Protein AF-A0A853F2H8-F1 (afdb_monomer_lite)

Radius of gyration: 32.7 Å; chains: 1; bounding box: 74×72×76 Å

Organism: NCBI:txid2738886

pLDDT: mean 75.88, std 24.22, range [26.08, 98.88]

Secondary structure (DSSP, 8-state):
-HHHHHHHHHHHHHHHHHSS-TT-TT-TTS--SHHHHHHHHHHHHHHHHTT------SS---HHHHT-TTSPEEE-SS-SS-EEESS-HHHHHHHHHHHHHHHHHHT--TTTGGGHHHHHHHHHHHHHHHHHHHHHHHHHHHHHHHHHTTSSSS----------HHHHHHHHHHHHHHHHHHHHHHHHHHHTTSSSPP---HHHHTT-SSPPSS--GGGHHHHHHHHHHSTTSS-SSPPHHHHHHHHHHHSPPPPPEEEETTEEEEEEE-TTT--EEESS-TT-SS--SSTT-GGGS---EETT---SSTTSTT--EE---BSSSS----SEE--SS-SBSS-TTSHHHHHHTSTT-TT--SPTTEEPPPHHHHHHTTTT-SSS---SHHHHHHSTT------EE-TTT--EESTTT-EEEEEEEEETTEEEEEEE-SS-EEEEEEETTSEEEE--EE-

Structure (mmCIF, N/CA/C/O backbone):
data_AF-A0A853F2H8-F1
#
_entry.id   AF-A0A853F2H8-F1
#
loop_
_atom_site.group_PDB
_atom_site.id
_atom_site.type_symbol
_atom_site.label_atom_id
_atom_site.label_alt_id
_atom_site.label_comp_id
_atom_site.label_asym_id
_atom_site.label_entity_id
_atom_site.label_seq_id
_atom_site.pdbx_PDB_ins_code
_atom_site.Cartn_x
_atom_site.Cartn_y
_atom_site.Cartn_z
_atom_site.occupancy
_atom_site.B_iso_or_equiv
_atom_site.auth_seq_id
_atom_site.auth_comp_id
_atom_site.auth_asym_id
_atom_site.auth_atom_id
_atom_site.pdbx_PDB_model_num
ATOM 1 N N . MET A 1 1 ? -20.308 19.097 21.804 1.00 28.12 1 MET A N 1
ATOM 2 C CA . MET A 1 1 ? -19.758 17.721 21.870 1.00 28.12 1 MET A CA 1
ATOM 3 C C . MET A 1 1 ? -20.445 16.822 22.898 1.00 28.12 1 MET A C 1
ATOM 5 O O . MET A 1 1 ? -20.483 15.617 22.715 1.00 28.12 1 MET A O 1
ATOM 9 N N . THR A 1 2 ? -21.046 17.365 23.951 1.00 26.08 2 THR A N 1
ATOM 10 C CA . THR A 1 2 ? -21.454 16.578 25.121 1.00 26.08 2 THR A CA 1
ATOM 11 C C . THR A 1 2 ? -22.943 16.230 25.218 1.00 26.08 2 THR A C 1
ATOM 13 O O . THR A 1 2 ? -23.299 15.205 25.784 1.00 26.08 2 THR A O 1
ATOM 16 N N . ASN A 1 3 ? -23.818 16.976 24.540 1.00 26.95 3 ASN A N 1
ATOM 17 C CA . ASN A 1 3 ? -25.250 16.653 24.412 1.00 26.95 3 ASN A CA 1
ATOM 18 C C . ASN A 1 3 ? -25.514 15.325 23.663 1.00 26.95 3 ASN A C 1
ATOM 20 O O . ASN A 1 3 ? -26.598 14.750 23.738 1.00 26.95 3 ASN A O 1
ATOM 24 N N . THR A 1 4 ? -24.506 14.817 22.951 1.00 29.66 4 THR A N 1
ATOM 25 C CA . THR A 1 4 ? -24.633 13.623 22.115 1.00 29.66 4 THR A CA 1
ATOM 26 C C . THR A 1 4 ? -24.123 12.344 22.774 1.00 29.66 4 THR A C 1
ATOM 28 O O . THR A 1 4 ? -24.700 11.290 22.541 1.00 29.66 4 THR A O 1
ATOM 31 N N . ILE A 1 5 ? -23.147 12.430 23.684 1.00 29.84 5 ILE A N 1
ATOM 32 C CA . ILE A 1 5 ? -22.652 11.280 24.469 1.00 29.84 5 ILE A CA 1
ATOM 33 C C . ILE A 1 5 ? -23.755 10.716 25.394 1.00 29.84 5 ILE A C 1
ATOM 35 O O . ILE A 1 5 ? -23.865 9.511 25.615 1.00 29.84 5 ILE A O 1
ATOM 39 N N . ILE A 1 6 ? -24.649 11.590 25.856 1.00 31.73 6 ILE A N 1
ATOM 40 C CA . ILE A 1 6 ? -25.803 11.293 26.722 1.00 31.73 6 ILE A CA 1
ATOM 41 C C . ILE A 1 6 ? -26.875 10.460 26.026 1.00 31.73 6 ILE A C 1
ATOM 43 O O . ILE A 1 6 ? -27.464 9.557 26.622 1.00 31.73 6 ILE A O 1
ATOM 47 N N . LYS A 1 7 ? -27.140 10.766 24.751 1.00 34.03 7 LYS A N 1
ATOM 48 C CA . LYS A 1 7 ? -28.208 10.130 23.969 1.00 34.03 7 LYS A CA 1
ATOM 49 C C . LYS A 1 7 ? -27.950 8.636 23.749 1.00 34.03 7 LYS A C 1
ATOM 51 O O . LYS A 1 7 ? -28.884 7.895 23.476 1.00 34.03 7 LYS A O 1
ATOM 56 N N . ILE A 1 8 ? -26.706 8.189 23.907 1.00 34.31 8 ILE A N 1
ATOM 57 C CA . ILE A 1 8 ? -26.231 6.892 23.415 1.00 34.31 8 ILE A CA 1
ATOM 58 C C . ILE A 1 8 ? -26.164 5.852 24.517 1.00 34.31 8 ILE A C 1
ATOM 60 O O . ILE A 1 8 ? -26.641 4.735 24.322 1.00 34.31 8 ILE A O 1
ATOM 64 N N . LYS A 1 9 ? -25.722 6.246 25.718 1.00 33.41 9 LYS A N 1
ATOM 65 C CA . LYS A 1 9 ? -25.795 5.376 26.901 1.00 33.41 9 LYS A CA 1
ATOM 66 C C . LYS A 1 9 ? -27.244 5.027 27.280 1.00 33.41 9 LYS A C 1
ATOM 68 O O . LYS A 1 9 ? -27.503 3.930 27.765 1.00 33.41 9 LYS A O 1
ATOM 73 N N . LEU A 1 10 ? -28.204 5.915 26.992 1.00 33.94 10 LEU A N 1
ATOM 74 C CA . LEU A 1 10 ? -29.635 5.672 27.220 1.00 33.94 10 LEU A CA 1
ATOM 75 C C . LEU A 1 10 ? -30.226 4.643 26.231 1.00 33.94 10 LEU A C 1
ATOM 77 O O . LEU A 1 10 ? -30.991 3.775 26.642 1.00 33.94 10 LEU A O 1
ATOM 81 N N . ILE A 1 11 ? -29.848 4.700 24.945 1.00 34.88 11 ILE A N 1
ATOM 82 C CA . ILE A 1 11 ? -30.332 3.781 23.893 1.00 34.88 11 ILE A CA 1
ATOM 83 C C . ILE A 1 11 ? -29.747 2.369 24.070 1.00 34.88 11 ILE A C 1
ATOM 85 O O . ILE A 1 11 ? -30.471 1.385 23.910 1.00 34.88 11 ILE A O 1
ATOM 89 N N . HIS A 1 12 ? -28.469 2.259 24.449 1.00 36.34 12 HIS A N 1
ATOM 90 C CA . HIS A 1 12 ? -27.803 0.969 24.662 1.00 36.34 12 HIS A CA 1
ATOM 91 C C . HIS A 1 12 ? -28.371 0.222 25.889 1.00 36.34 12 HIS A C 1
ATOM 93 O O . HIS A 1 12 ? -28.683 -0.965 25.804 1.00 36.34 12 HIS A O 1
ATOM 99 N N . PHE A 1 13 ? -28.636 0.932 26.996 1.00 35.91 13 PHE A N 1
ATOM 100 C CA . PHE A 1 13 ? -29.292 0.368 28.185 1.00 35.91 13 PHE A CA 1
ATOM 101 C C . PHE A 1 13 ? -30.752 -0.043 27.921 1.00 35.91 13 PHE A C 1
ATOM 103 O O . PHE A 1 13 ? -31.175 -1.102 28.377 1.00 35.91 13 PHE A O 1
ATOM 110 N N . LEU A 1 14 ? -31.525 0.738 27.151 1.00 36.56 14 LEU A N 1
ATOM 111 C CA . LEU A 1 14 ? -32.898 0.375 26.764 1.00 36.56 14 LEU A CA 1
ATOM 112 C C . LEU A 1 14 ? -32.947 -0.865 25.856 1.00 36.56 14 LEU A C 1
ATOM 114 O O . LEU A 1 14 ? -33.890 -1.642 25.951 1.00 36.56 14 LEU A O 1
ATOM 118 N N . LYS A 1 15 ? -31.935 -1.097 25.012 1.00 35.84 15 LYS A N 1
ATOM 119 C CA . LYS A 1 15 ? -31.798 -2.376 24.303 1.00 35.84 15 LYS A CA 1
ATOM 120 C C . LYS A 1 15 ? -31.472 -3.498 25.289 1.00 35.84 15 LYS A C 1
ATOM 122 O O . LYS A 1 15 ? -32.306 -4.372 25.472 1.00 35.84 15 LYS A O 1
ATOM 127 N N . ASN A 1 16 ? -30.354 -3.423 26.012 1.00 36.88 16 ASN A N 1
ATOM 128 C CA . ASN A 1 16 ? -29.895 -4.521 26.878 1.00 36.88 16 ASN A CA 1
ATOM 129 C C . ASN A 1 16 ? -30.858 -4.887 28.028 1.00 36.88 16 ASN A C 1
ATOM 131 O O . ASN A 1 16 ? -30.920 -6.048 28.428 1.00 36.88 16 ASN A O 1
ATOM 135 N N . THR A 1 17 ? -31.634 -3.927 28.546 1.00 34.50 17 THR A N 1
ATOM 136 C CA . THR A 1 17 ? -32.584 -4.155 29.656 1.00 34.50 17 THR A CA 1
ATOM 137 C C . THR A 1 17 ? -33.906 -4.773 29.191 1.00 34.50 17 THR A C 1
ATOM 139 O O . THR A 1 17 ? -34.550 -5.472 29.966 1.00 34.50 17 THR A O 1
ATOM 142 N N . PHE A 1 18 ? -34.318 -4.541 27.938 1.00 34.50 18 PHE A N 1
ATOM 143 C CA . PHE A 1 18 ? -35.617 -4.991 27.416 1.00 34.50 18 PHE A CA 1
ATOM 144 C C . PHE A 1 18 ? -35.516 -6.101 26.353 1.00 34.50 18 PHE A C 1
ATOM 146 O O . PHE A 1 18 ? -36.545 -6.627 25.940 1.00 34.50 18 PHE A O 1
ATOM 153 N N . THR A 1 19 ? -34.310 -6.496 25.919 1.00 34.12 19 THR A N 1
ATOM 154 C CA . THR A 1 19 ? -34.104 -7.606 24.963 1.00 34.12 19 THR A CA 1
ATOM 155 C C . THR A 1 19 ? -33.705 -8.937 25.608 1.00 34.12 19 THR A C 1
ATOM 157 O O . THR A 1 19 ? -33.700 -9.955 24.917 1.00 34.12 19 THR A O 1
ATOM 160 N N . LYS A 1 20 ? -33.406 -8.989 26.916 1.00 32.12 20 LYS A N 1
ATOM 161 C CA . LYS A 1 20 ? -33.141 -10.256 27.622 1.00 32.12 20 LYS A CA 1
ATOM 162 C C . LYS A 1 20 ? -34.439 -10.836 28.218 1.00 32.12 20 LYS A C 1
ATOM 164 O O . LYS A 1 20 ? -34.946 -10.359 29.225 1.00 32.12 20 LYS A O 1
ATOM 169 N N . THR A 1 21 ? -34.904 -11.928 27.600 1.00 30.83 21 THR A N 1
ATOM 170 C CA . THR A 1 21 ? -35.969 -12.901 27.967 1.00 30.83 21 THR A CA 1
ATOM 171 C C . THR A 1 21 ? -37.459 -12.548 27.725 1.00 30.83 21 THR A C 1
ATOM 173 O O . THR A 1 21 ? -37.962 -11.582 28.291 1.00 30.83 21 THR A O 1
ATOM 176 N N . PRO A 1 22 ? -38.233 -13.394 26.994 1.00 32.94 22 PRO A N 1
ATOM 177 C CA . PRO A 1 22 ? -39.676 -13.197 26.753 1.00 32.94 22 PRO A CA 1
ATOM 178 C C . PRO A 1 22 ? -40.581 -13.444 27.976 1.00 32.94 22 PRO A C 1
ATOM 180 O O . PRO A 1 22 ? -41.784 -13.216 27.904 1.00 32.94 22 PRO A O 1
ATOM 183 N N . ALA A 1 23 ? -40.039 -13.935 29.096 1.00 29.16 23 ALA A N 1
ATOM 184 C CA . ALA A 1 23 ? -40.834 -14.511 30.187 1.00 29.16 23 ALA A CA 1
ATOM 185 C C . ALA A 1 23 ? -41.008 -13.616 31.434 1.00 29.16 23 ALA A C 1
ATOM 187 O O . ALA A 1 23 ? -41.607 -14.055 32.411 1.00 29.16 23 ALA A O 1
ATOM 188 N N . GLN A 1 24 ? -40.526 -12.366 31.436 1.00 34.88 24 GLN A N 1
ATOM 189 C CA . GLN A 1 24 ? -40.651 -11.466 32.603 1.00 34.88 24 GLN A CA 1
ATOM 190 C C . GLN A 1 24 ? -41.440 -10.172 32.356 1.00 34.88 24 GLN A C 1
ATOM 192 O O . GLN A 1 24 ? -41.540 -9.334 33.255 1.00 34.88 24 GLN A O 1
ATOM 197 N N . ALA A 1 25 ? -42.102 -10.030 31.204 1.00 31.05 25 ALA A N 1
ATOM 198 C CA . ALA A 1 25 ? -42.940 -8.863 30.906 1.00 31.05 25 ALA A CA 1
ATOM 199 C C . ALA A 1 25 ? -44.133 -8.673 31.878 1.00 31.05 25 ALA A C 1
ATOM 201 O O . ALA A 1 25 ? -44.734 -7.604 31.904 1.00 31.05 25 ALA A O 1
ATOM 202 N N . VAL A 1 26 ? -44.451 -9.664 32.723 1.00 30.64 26 VAL A N 1
ATOM 203 C CA . VAL A 1 26 ? -45.609 -9.628 33.639 1.00 30.64 26 VAL A CA 1
ATOM 204 C C . VAL A 1 26 ? -45.274 -9.129 35.060 1.00 30.64 26 VAL A C 1
ATOM 206 O O . VAL A 1 26 ? -46.185 -8.812 35.813 1.00 30.64 26 VAL A O 1
ATOM 209 N N . ASN A 1 27 ? -44.002 -8.952 35.450 1.00 29.77 27 ASN A N 1
ATOM 210 C CA . ASN A 1 27 ? -43.654 -8.577 36.840 1.00 29.77 27 ASN A CA 1
ATOM 211 C C . ASN A 1 27 ? -42.860 -7.267 37.012 1.00 29.77 27 ASN A C 1
ATOM 213 O O . ASN A 1 27 ? -42.283 -7.017 38.072 1.00 29.77 27 ASN A O 1
ATOM 217 N N . ILE A 1 28 ? -42.897 -6.363 36.029 1.00 33.62 28 ILE A N 1
ATOM 218 C CA . ILE A 1 28 ? -42.252 -5.035 36.133 1.00 33.62 28 ILE A CA 1
ATOM 219 C C . ILE A 1 28 ? -42.956 -4.128 37.172 1.00 33.62 28 ILE A C 1
ATOM 221 O O . ILE A 1 28 ? -42.368 -3.169 37.666 1.00 33.62 28 ILE A O 1
ATOM 225 N N . ALA A 1 29 ? -44.164 -4.484 37.622 1.00 31.59 29 ALA A N 1
ATOM 226 C CA . ALA A 1 29 ? -44.861 -3.789 38.707 1.00 31.59 29 ALA A CA 1
ATOM 227 C C . ALA A 1 29 ? -44.269 -4.027 40.119 1.00 31.59 29 ALA A C 1
ATOM 229 O O . ALA A 1 29 ? -44.713 -3.381 41.066 1.00 31.59 29 ALA A O 1
ATOM 230 N N . ARG A 1 30 ? -43.285 -4.931 40.301 1.00 32.31 30 ARG A N 1
ATOM 231 C CA . ARG A 1 30 ? -42.777 -5.319 41.641 1.00 32.31 30 ARG A CA 1
ATOM 232 C C . ARG A 1 30 ? -41.280 -5.115 41.914 1.00 32.31 30 ARG A C 1
ATOM 234 O O . ARG A 1 30 ? -40.871 -5.283 43.059 1.00 32.31 30 ARG A O 1
ATOM 241 N N . ALA A 1 31 ? -40.464 -4.690 40.950 1.00 28.89 31 ALA A N 1
ATOM 242 C CA . ALA A 1 31 ? -39.036 -4.422 41.180 1.00 28.89 31 ALA A CA 1
ATOM 243 C C . ALA A 1 31 ? -38.792 -2.948 41.554 1.00 28.89 31 ALA A C 1
ATOM 245 O O . ALA A 1 31 ? -38.244 -2.152 40.790 1.00 28.89 31 ALA A O 1
ATOM 246 N N . GLY A 1 32 ? -39.248 -2.567 42.747 1.00 40.25 32 GLY A N 1
ATOM 247 C CA . GLY A 1 32 ? -38.971 -1.261 43.332 1.00 40.25 32 GLY A CA 1
ATOM 248 C C . GLY A 1 32 ? -37.473 -1.050 43.596 1.00 40.25 32 GLY A C 1
ATOM 249 O O . GLY A 1 32 ? -36.755 -1.959 44.001 1.00 40.25 32 GLY A O 1
ATOM 250 N N . SER A 1 33 ? -37.031 0.198 43.428 1.00 35.84 33 SER A N 1
ATOM 251 C CA . SER A 1 33 ? -35.751 0.793 43.858 1.00 35.84 33 SER A CA 1
ATOM 252 C C . SER A 1 33 ? -34.505 0.631 42.970 1.00 35.84 33 SER A C 1
ATOM 254 O O . SER A 1 33 ? -33.879 1.649 42.686 1.00 35.84 33 SER A O 1
ATOM 256 N N . THR A 1 34 ? -34.121 -0.539 42.456 1.00 34.44 34 THR A N 1
ATOM 257 C CA . THR A 1 34 ? -32.773 -0.709 41.849 1.00 34.44 34 THR A CA 1
ATOM 258 C C . THR A 1 34 ? -32.644 -0.189 40.411 1.00 34.44 34 THR A C 1
ATOM 260 O O . THR A 1 34 ? -31.686 0.521 40.101 1.00 34.44 34 THR A O 1
ATOM 263 N N . ALA A 1 35 ? -33.626 -0.447 39.540 1.00 34.25 35 ALA A N 1
ATOM 264 C CA . ALA A 1 35 ? -33.643 0.072 38.162 1.00 34.25 35 ALA A CA 1
ATOM 265 C C . ALA A 1 35 ? -33.815 1.602 38.118 1.00 34.25 35 ALA A C 1
ATOM 267 O O . ALA A 1 35 ? -33.147 2.298 37.354 1.00 34.25 35 ALA A O 1
ATOM 268 N N . LEU A 1 36 ? -34.650 2.141 39.011 1.00 34.84 36 LEU A N 1
ATOM 269 C CA . LEU A 1 36 ? -34.866 3.579 39.168 1.00 34.84 36 LEU A CA 1
ATOM 270 C C . LEU A 1 36 ? -33.618 4.291 39.725 1.00 34.84 36 LEU A C 1
ATOM 272 O O . LEU A 1 36 ? -33.355 5.436 39.366 1.00 34.84 36 LEU A O 1
ATOM 276 N N . THR A 1 37 ? -32.824 3.616 40.563 1.00 35.25 37 THR A N 1
ATOM 277 C CA . THR A 1 37 ? -31.561 4.154 41.103 1.00 35.25 37 THR A CA 1
ATOM 278 C C . THR A 1 37 ? -30.449 4.162 40.049 1.00 35.25 37 THR A C 1
ATOM 280 O O . THR A 1 37 ? -29.741 5.159 39.929 1.00 35.25 37 THR A O 1
ATOM 283 N N . LYS A 1 38 ? -30.362 3.127 39.198 1.00 34.84 38 LYS A N 1
ATOM 284 C CA . LYS A 1 38 ? -29.452 3.100 38.033 1.00 34.84 38 LYS A CA 1
ATOM 285 C C . LYS A 1 38 ? -29.821 4.153 36.974 1.00 34.84 38 LYS A C 1
ATOM 287 O O . LYS A 1 38 ? -28.937 4.810 36.431 1.00 34.84 38 LYS A O 1
ATOM 292 N N . LEU A 1 39 ? -31.118 4.397 36.758 1.00 36.97 39 LEU A N 1
ATOM 293 C CA . LEU A 1 39 ? -31.624 5.465 35.883 1.00 36.97 39 LEU A CA 1
ATOM 294 C C . LEU A 1 39 ? -31.271 6.868 36.420 1.00 36.97 39 LEU A C 1
ATOM 296 O O . LEU A 1 39 ? -30.846 7.735 35.658 1.00 36.97 39 LEU A O 1
ATOM 300 N N . LYS A 1 40 ? -31.380 7.082 37.740 1.00 34.41 40 LYS A N 1
ATOM 301 C CA . LYS A 1 40 ? -30.989 8.337 38.414 1.00 34.41 40 LYS A CA 1
ATOM 302 C C . LYS A 1 40 ? -29.484 8.629 38.306 1.00 34.41 40 LYS A C 1
ATOM 304 O O . LYS A 1 40 ? -29.121 9.786 38.094 1.00 34.41 40 LYS A O 1
ATOM 309 N N . TYR A 1 41 ? -28.628 7.606 38.401 1.00 33.47 41 TYR A N 1
ATOM 310 C CA . TYR A 1 41 ? -27.165 7.730 38.265 1.00 33.47 41 TYR A CA 1
ATOM 311 C C . TYR A 1 41 ? -26.736 8.083 36.824 1.00 33.47 41 TYR A C 1
ATOM 313 O O . TYR A 1 41 ? -25.830 8.881 36.599 1.00 33.47 41 TYR A O 1
ATOM 321 N N . LEU A 1 42 ? -27.439 7.555 35.817 1.00 37.75 42 LEU A N 1
ATOM 322 C CA . LEU A 1 42 ? -27.167 7.839 34.402 1.00 37.75 42 LEU A CA 1
ATOM 323 C C . LEU A 1 42 ? -27.575 9.257 33.985 1.00 37.75 42 LEU A C 1
ATOM 325 O O . LEU A 1 42 ? -26.826 9.922 33.267 1.00 37.75 42 LEU A O 1
ATOM 329 N N . PHE A 1 43 ? -28.720 9.754 34.462 1.00 35.72 43 PHE A N 1
ATOM 330 C CA . PHE A 1 43 ? -29.138 11.139 34.222 1.00 35.72 43 PHE A CA 1
ATOM 331 C C . PHE A 1 43 ? -28.173 12.153 34.855 1.00 35.72 43 PHE A C 1
ATOM 333 O O . PHE A 1 43 ? -27.900 13.189 34.251 1.00 35.72 43 PHE A O 1
ATOM 340 N N . SER A 1 44 ? -27.582 11.832 36.008 1.00 30.98 44 SER A N 1
ATOM 341 C CA . SER A 1 44 ? -26.593 12.690 36.677 1.00 30.98 44 SER A CA 1
ATOM 342 C C . SER A 1 44 ? -25.232 12.721 35.960 1.00 30.98 44 SER A C 1
ATOM 344 O O . SER A 1 44 ? -24.669 13.802 35.793 1.00 30.98 44 SER A O 1
ATOM 346 N N . VAL A 1 45 ? -24.741 11.593 35.431 1.00 29.94 45 VAL A N 1
ATOM 347 C CA . VAL A 1 45 ? -23.486 11.540 34.639 1.00 29.94 45 VAL A CA 1
ATOM 348 C C . VAL A 1 45 ? -23.647 12.190 33.263 1.00 29.94 45 VAL A C 1
ATOM 350 O O . VAL A 1 45 ? -22.738 12.843 32.751 1.00 29.94 45 VAL A O 1
ATOM 353 N N . SER A 1 46 ? -24.837 12.065 32.681 1.00 32.34 46 SER A N 1
ATOM 354 C CA . SER A 1 46 ? -25.168 12.662 31.398 1.00 32.34 46 SER A CA 1
ATOM 355 C C . SER A 1 46 ? -25.030 14.189 31.430 1.00 32.34 46 SER A C 1
ATOM 357 O O . SER A 1 46 ? -24.303 14.783 30.639 1.00 32.34 46 SER A O 1
ATOM 359 N N . LEU A 1 47 ? -25.656 14.847 32.400 1.00 30.70 47 LEU A N 1
ATOM 360 C CA . LEU A 1 47 ? -25.710 16.310 32.475 1.00 30.70 47 LEU A CA 1
ATOM 361 C C . LEU A 1 47 ? -24.408 16.999 32.858 1.00 30.70 47 LEU A C 1
ATOM 363 O O . LEU A 1 47 ? -24.233 18.169 32.518 1.00 30.70 47 LEU A O 1
ATOM 367 N N . LEU A 1 48 ? -23.466 16.277 33.467 1.00 29.06 48 LEU A N 1
ATOM 368 C CA . LEU A 1 48 ? -22.129 16.804 33.736 1.00 29.06 48 LEU A CA 1
ATOM 369 C C . LEU A 1 48 ? -21.431 17.245 32.439 1.00 29.06 48 LEU A C 1
ATOM 371 O O . LEU A 1 48 ? -20.687 18.227 32.418 1.00 29.06 48 LEU A O 1
ATOM 375 N N . THR A 1 49 ? -21.755 16.578 31.332 1.00 30.05 49 THR A N 1
ATOM 376 C CA . THR A 1 49 ? -21.153 16.831 30.031 1.00 30.05 49 THR A CA 1
ATOM 377 C C . THR A 1 49 ? -21.767 18.067 29.335 1.00 30.05 49 THR A C 1
ATOM 379 O O . THR A 1 49 ? -21.028 18.829 28.719 1.00 30.05 49 THR A O 1
ATOM 382 N N . LEU A 1 50 ? -23.065 18.382 29.478 1.00 28.91 50 LEU A N 1
ATOM 383 C CA . LEU A 1 50 ? -23.785 19.452 28.732 1.00 28.91 50 LEU A CA 1
ATOM 384 C C . LEU A 1 50 ? -23.286 20.902 28.914 1.00 28.91 50 LEU A C 1
ATOM 386 O O . LEU A 1 50 ? -23.849 21.825 28.336 1.00 28.91 50 LEU A O 1
ATOM 390 N N . SER A 1 51 ? -22.272 21.121 29.739 1.00 32.94 51 SER A N 1
ATOM 391 C CA . SER A 1 51 ? -21.903 22.420 30.308 1.00 32.94 51 SER A CA 1
ATOM 392 C C . SER A 1 51 ? -20.604 23.014 29.747 1.00 32.94 51 SER A C 1
ATOM 394 O O . SER A 1 51 ? -20.019 23.905 30.357 1.00 32.94 51 SER A O 1
ATOM 396 N N . LEU A 1 52 ? -20.146 22.542 28.588 1.00 29.77 52 LEU A N 1
ATOM 397 C CA . LEU A 1 52 ? -19.018 23.126 27.859 1.00 29.77 52 LEU A CA 1
ATOM 398 C C . LEU A 1 52 ? -19.550 24.015 26.730 1.00 29.77 52 LEU A C 1
ATOM 400 O O . LEU A 1 52 ? -19.747 23.537 25.614 1.00 29.77 52 LEU A O 1
ATOM 404 N N . ASN A 1 53 ? -19.881 25.261 27.088 1.00 33.28 53 ASN A N 1
ATOM 405 C CA . ASN A 1 53 ? -19.728 26.501 26.304 1.00 33.28 53 ASN A CA 1
ATOM 406 C C . ASN A 1 53 ? -20.676 27.588 26.833 1.00 33.28 53 ASN A C 1
ATOM 408 O O . ASN A 1 53 ? -21.704 27.877 26.229 1.00 33.28 53 ASN A O 1
ATOM 412 N N . VAL A 1 54 ? -20.309 28.214 27.951 1.00 27.23 54 VAL A N 1
ATOM 413 C CA . VAL A 1 54 ? -20.702 29.599 28.243 1.00 27.23 54 VAL A CA 1
ATOM 414 C C . VAL A 1 54 ? -19.475 30.261 28.860 1.00 27.23 54 VAL A C 1
ATOM 416 O O . VAL A 1 54 ? -19.153 30.004 30.016 1.00 27.23 54 VAL A O 1
ATOM 419 N N . VAL A 1 55 ? -18.758 31.063 28.076 1.00 29.27 55 VAL A N 1
ATOM 420 C CA . VAL A 1 55 ? -17.770 32.007 28.605 1.00 29.27 55 VAL A CA 1
ATOM 421 C C . VAL A 1 55 ? -18.191 33.393 28.152 1.00 29.27 55 VAL A C 1
ATOM 423 O O . VAL A 1 55 ? -18.131 33.692 26.966 1.00 29.27 55 VAL A O 1
ATOM 426 N N . SER A 1 56 ? -18.619 34.210 29.107 1.00 31.22 56 SER A N 1
ATOM 427 C CA . SER A 1 56 ? -17.977 35.493 29.411 1.00 31.22 56 SER A CA 1
ATOM 428 C C . SER A 1 56 ? -18.648 36.095 30.646 1.00 31.22 56 SER A C 1
ATOM 430 O O . SER A 1 56 ? -19.870 36.049 30.770 1.00 31.22 56 SER A O 1
ATOM 432 N N . ASP A 1 57 ? -17.815 36.599 31.553 1.00 39.69 57 ASP A N 1
ATOM 433 C CA . ASP A 1 57 ? -18.122 37.198 32.852 1.00 39.69 57 ASP A CA 1
ATOM 434 C C . ASP A 1 57 ? -19.453 37.953 32.960 1.00 39.69 57 ASP A C 1
ATOM 436 O O . ASP A 1 57 ? -19.693 38.918 32.239 1.00 39.69 57 ASP A O 1
ATOM 440 N N . THR A 1 58 ? -20.276 37.567 33.941 1.00 35.31 58 THR A N 1
ATOM 441 C CA . THR A 1 58 ? -20.732 38.418 35.063 1.00 35.31 58 THR A CA 1
ATOM 442 C C . THR A 1 58 ? -21.729 37.634 35.938 1.00 35.31 58 THR A C 1
ATOM 444 O O . THR A 1 58 ? -22.769 37.184 35.475 1.00 35.31 58 THR A O 1
ATOM 447 N N . GLN A 1 59 ? -21.385 37.483 37.225 1.00 42.56 59 GLN A N 1
ATOM 448 C CA . GLN A 1 59 ? -22.072 36.727 38.293 1.00 42.56 59 GLN A CA 1
ATOM 449 C C . GLN A 1 59 ? -22.078 35.186 38.177 1.00 42.56 59 GLN A C 1
ATOM 451 O O . GLN A 1 59 ? -22.346 34.596 37.136 1.00 42.56 59 GLN A O 1
ATOM 456 N N . GLN A 1 60 ? -21.754 34.530 39.301 1.00 44.44 60 GLN A N 1
ATOM 457 C CA . GLN A 1 60 ? -21.562 33.081 39.462 1.00 44.44 60 GLN A CA 1
ATOM 458 C C . GLN A 1 60 ? -22.723 32.249 38.883 1.00 44.44 60 GLN A C 1
ATOM 460 O O . GLN A 1 60 ? -23.721 31.978 39.552 1.00 44.44 60 GLN A O 1
ATOM 465 N N . PHE A 1 61 ? -22.558 31.759 37.653 1.00 44.31 61 PHE A N 1
ATOM 466 C CA . PHE A 1 61 ? -23.390 30.694 37.103 1.00 44.31 61 PHE A CA 1
ATOM 467 C C . PHE A 1 61 ? -23.173 29.410 37.920 1.00 44.31 61 PHE A C 1
ATOM 469 O O . PHE A 1 61 ? -22.169 28.710 37.765 1.00 44.31 61 PHE A O 1
ATOM 476 N N . ASN A 1 62 ? -24.114 29.087 38.812 1.00 48.50 62 ASN A N 1
ATOM 477 C CA . ASN A 1 62 ? -24.058 27.859 39.601 1.00 48.50 62 ASN A CA 1
ATOM 478 C C . ASN A 1 62 ? -24.504 26.655 38.754 1.00 48.50 62 ASN A C 1
ATOM 480 O O . ASN A 1 62 ? -25.669 26.248 38.739 1.00 48.50 62 ASN A O 1
ATOM 484 N N . LYS A 1 63 ? -23.530 26.087 38.042 1.00 44.50 63 LYS A N 1
ATOM 485 C CA . LYS A 1 63 ? -23.655 24.907 37.179 1.00 44.50 63 LYS A CA 1
ATOM 486 C C . LYS A 1 63 ? -24.265 23.692 37.888 1.00 44.50 63 LYS A C 1
ATOM 488 O O . LYS A 1 63 ? -25.005 22.949 37.256 1.00 44.50 63 LYS A O 1
ATOM 493 N N . ALA A 1 64 ? -24.006 23.498 39.182 1.00 43.97 64 ALA A N 1
ATOM 494 C CA . ALA A 1 64 ? -24.579 22.384 39.938 1.00 43.97 64 ALA A CA 1
ATOM 495 C C . ALA A 1 64 ? -26.098 22.549 40.131 1.00 43.97 64 ALA A C 1
ATOM 497 O O . ALA A 1 64 ? -26.843 21.594 39.940 1.00 43.97 64 ALA A O 1
ATOM 498 N N . ALA A 1 65 ? -26.571 23.769 40.407 1.00 47.41 65 ALA A N 1
ATOM 499 C CA . ALA A 1 65 ? -27.998 24.066 40.572 1.00 47.41 65 ALA A CA 1
ATOM 500 C C . ALA A 1 65 ? -28.788 24.037 39.246 1.00 47.41 65 ALA A C 1
ATOM 502 O O . ALA A 1 65 ? -29.950 23.642 39.225 1.00 47.41 65 ALA A O 1
ATOM 503 N N . TYR A 1 66 ? -28.166 24.410 38.120 1.00 40.25 66 TYR A N 1
ATOM 504 C CA . TYR A 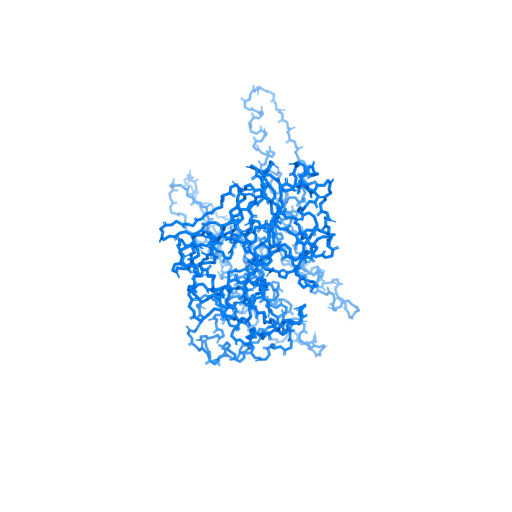1 66 ? -28.783 24.323 36.783 1.00 40.25 66 TYR A CA 1
ATOM 505 C C . TYR A 1 66 ? -29.065 22.876 36.338 1.00 40.25 66 TYR A C 1
ATOM 507 O O . TYR A 1 66 ? -29.927 22.637 35.490 1.00 40.25 66 TYR A O 1
ATOM 515 N N . LEU A 1 67 ? -28.342 21.914 36.920 1.00 39.38 67 LEU A N 1
ATOM 516 C CA . LEU A 1 67 ? -28.374 20.491 36.576 1.00 39.38 67 LEU A CA 1
ATOM 517 C C . LEU A 1 67 ? -29.000 19.619 37.687 1.00 39.38 67 LEU A C 1
ATOM 519 O O . LEU A 1 67 ? -29.131 18.409 37.505 1.00 39.38 67 LEU A O 1
ATOM 523 N N . ASP A 1 68 ? -29.396 20.208 38.822 1.00 44.22 68 ASP A N 1
ATOM 524 C CA . ASP A 1 68 ? -30.002 19.501 39.957 1.00 44.22 68 ASP A CA 1
ATOM 525 C C . ASP A 1 68 ? -31.469 19.140 39.664 1.00 44.22 68 ASP A C 1
ATOM 527 O O . ASP A 1 68 ? -32.345 19.995 39.577 1.00 44.22 68 ASP A O 1
ATOM 531 N N . PHE A 1 69 ? -31.752 17.847 39.520 1.00 43.28 69 PHE A N 1
ATOM 532 C CA . PHE A 1 69 ? -33.089 17.306 39.247 1.00 43.28 69 PHE A CA 1
ATOM 533 C C . PHE A 1 69 ? -34.071 17.382 40.417 1.00 43.28 69 PHE A C 1
ATOM 535 O O . PHE A 1 69 ? -35.246 17.054 40.251 1.00 43.28 69 PHE A O 1
ATOM 542 N N . SER A 1 70 ? -33.593 17.725 41.610 1.00 41.31 70 SER A N 1
ATOM 543 C CA . SER A 1 70 ? -34.393 17.683 42.831 1.00 41.31 70 SER A CA 1
ATOM 544 C C . SER A 1 70 ? -34.997 19.035 43.211 1.00 41.31 70 SER A C 1
ATOM 546 O O . SER A 1 70 ? -35.840 19.077 44.111 1.00 41.31 70 SER A O 1
ATOM 548 N N . LYS A 1 71 ? -34.597 20.137 42.549 1.00 47.47 71 LYS A N 1
ATOM 549 C CA . LYS A 1 71 ? -34.959 21.507 42.950 1.00 47.47 71 LYS A CA 1
ATOM 550 C C . LYS A 1 71 ? -35.220 22.451 41.756 1.00 47.47 71 LYS A C 1
ATOM 552 O O . LYS A 1 71 ? -34.633 22.266 40.692 1.00 47.47 71 LYS A O 1
ATOM 557 N N . PRO A 1 72 ? -36.084 23.478 41.913 1.00 47.22 72 PRO A N 1
ATOM 558 C CA . PRO A 1 72 ? -36.247 24.564 40.938 1.00 47.22 72 PRO A CA 1
ATOM 559 C C . PRO A 1 72 ? -34.937 25.339 40.717 1.00 47.22 72 PRO A C 1
ATOM 561 O O . PRO A 1 72 ? -34.132 25.459 41.639 1.00 47.22 72 PRO A O 1
ATOM 564 N N . TYR A 1 73 ? -34.739 25.905 39.520 1.00 47.75 73 TYR A N 1
ATOM 565 C CA . TYR A 1 73 ? -33.550 26.709 39.206 1.00 47.75 73 TYR A CA 1
ATOM 566 C C . TYR A 1 73 ? -33.835 28.202 39.385 1.00 47.75 73 TYR A C 1
ATOM 568 O O . TYR A 1 73 ? -34.713 28.759 38.717 1.00 47.75 73 TYR A O 1
ATOM 576 N N . THR A 1 74 ? -33.067 28.850 40.258 1.00 48.97 74 THR A N 1
ATOM 577 C CA . THR A 1 74 ? -33.111 30.298 40.481 1.00 48.97 74 THR A CA 1
ATOM 578 C C . THR A 1 74 ? -31.925 30.963 39.794 1.00 48.97 74 THR A C 1
ATOM 580 O O . THR A 1 74 ? -30.783 30.568 40.029 1.00 48.97 74 THR A O 1
ATOM 583 N N . TYR A 1 75 ? -32.169 31.988 38.975 1.00 52.44 75 TYR A N 1
ATOM 584 C CA . TYR A 1 75 ? -31.094 32.804 38.404 1.00 52.44 75 TYR A CA 1
ATOM 585 C C . TYR A 1 75 ? -31.379 34.297 38.527 1.00 52.44 75 TYR A C 1
ATOM 587 O O . TYR A 1 75 ? -32.532 34.735 38.531 1.00 52.44 75 TYR A O 1
ATOM 595 N N . ASN A 1 76 ? -30.300 35.072 38.618 1.00 48.75 76 ASN A N 1
ATOM 596 C CA . ASN A 1 76 ? -30.319 36.524 38.582 1.00 48.75 76 ASN A CA 1
ATOM 597 C C . ASN A 1 76 ? -29.396 36.989 37.446 1.00 48.75 76 ASN A C 1
ATOM 599 O O . ASN A 1 76 ? -28.186 37.078 37.616 1.00 48.75 76 ASN A O 1
ATOM 603 N N . TRP A 1 77 ? -29.973 37.221 36.269 1.00 40.34 77 TRP A N 1
ATOM 604 C CA . TRP A 1 77 ? -29.286 37.869 35.153 1.00 40.34 77 TRP A CA 1
ATOM 605 C C . TRP A 1 77 ? -29.638 39.359 35.193 1.00 40.34 77 TRP A C 1
ATOM 607 O O . TRP A 1 77 ? -30.693 39.747 34.697 1.00 40.34 77 TRP A O 1
ATOM 617 N N . ASN A 1 78 ? -28.786 40.170 35.830 1.00 43.84 78 ASN A N 1
ATOM 618 C CA . ASN A 1 78 ? -28.898 41.636 35.905 1.00 43.84 78 ASN A CA 1
ATOM 619 C C . ASN A 1 78 ? -30.278 42.185 36.333 1.00 43.84 78 ASN A C 1
ATOM 621 O O . ASN A 1 78 ? -30.659 43.279 35.920 1.00 43.84 78 ASN A O 1
ATOM 625 N N . ASN A 1 79 ? -31.028 41.465 37.173 1.00 43.53 79 ASN A N 1
ATOM 626 C CA . ASN A 1 79 ? -32.332 41.907 37.666 1.00 43.53 79 ASN A CA 1
ATOM 627 C C . ASN A 1 79 ? -32.308 42.008 39.199 1.00 43.53 79 ASN A C 1
ATOM 629 O O . ASN A 1 79 ? -31.759 41.158 39.890 1.00 43.53 79 ASN A O 1
ATOM 633 N N . THR A 1 80 ? -32.903 43.039 39.788 1.00 48.31 80 THR A N 1
ATOM 634 C CA . THR A 1 80 ? -32.856 43.241 41.249 1.00 48.31 80 THR A CA 1
ATOM 635 C C . THR A 1 80 ? -33.618 42.166 42.040 1.00 48.31 80 THR A C 1
ATOM 637 O O . THR A 1 80 ? -33.475 42.097 43.259 1.00 48.31 80 THR A O 1
ATOM 640 N N . GLN A 1 81 ? -34.378 41.286 41.370 1.00 48.62 81 GLN A N 1
ATOM 641 C CA . GLN A 1 81 ? -35.061 40.133 41.964 1.00 48.62 81 GLN A CA 1
ATOM 642 C C . GLN A 1 81 ? -34.742 38.821 41.229 1.00 48.62 81 GLN A C 1
ATOM 644 O O . GLN A 1 81 ? -34.767 38.746 40.001 1.00 48.62 81 GLN A O 1
ATOM 649 N N . ALA A 1 82 ? -34.463 37.768 42.001 1.00 49.44 82 ALA A N 1
ATOM 650 C CA . ALA A 1 82 ? -34.127 36.444 41.491 1.00 49.44 82 ALA A CA 1
ATOM 651 C C . ALA A 1 82 ? -35.375 35.716 40.946 1.00 49.44 82 ALA A C 1
ATOM 653 O O . ALA A 1 82 ? -36.390 35.610 41.635 1.00 49.44 82 ALA A O 1
ATOM 654 N N . VAL A 1 83 ? -35.302 35.191 39.718 1.00 51.03 83 VAL A N 1
ATOM 655 C CA . VAL A 1 83 ? -36.428 34.513 39.052 1.00 51.03 83 VAL A CA 1
ATOM 656 C C . VAL A 1 83 ? -36.337 33.004 39.278 1.00 51.03 83 VAL A C 1
ATOM 658 O O . VAL A 1 83 ? -35.325 32.384 38.953 1.00 51.03 83 VAL A O 1
ATOM 661 N N . ASN A 1 84 ? -37.410 32.399 39.799 1.00 50.78 84 ASN A N 1
ATOM 662 C CA . ASN A 1 84 ? -37.529 30.951 39.996 1.00 50.78 84 ASN A CA 1
ATOM 663 C C . ASN A 1 84 ? -38.190 30.281 38.783 1.00 50.78 84 ASN A C 1
ATOM 665 O O . ASN A 1 84 ? -39.381 30.478 38.538 1.00 50.78 84 ASN A O 1
ATOM 669 N N . LYS A 1 85 ? -37.451 29.440 38.047 1.00 52.25 85 LYS A N 1
ATOM 670 C CA . LYS A 1 85 ? -38.037 28.541 37.039 1.00 52.25 85 LYS A CA 1
ATOM 671 C C . LYS A 1 85 ? -38.410 27.202 37.672 1.00 52.25 85 LYS A C 1
ATOM 673 O O . LYS A 1 85 ? -37.581 26.552 38.304 1.00 52.25 85 LYS A O 1
ATOM 678 N N . LYS A 1 86 ? -39.666 26.788 37.458 1.00 44.25 86 LYS A N 1
ATOM 679 C CA . LYS A 1 86 ? -40.265 25.556 38.007 1.00 44.25 86 LYS A CA 1
ATOM 680 C C . LYS A 1 86 ? -39.534 24.277 37.574 1.00 44.25 86 LYS A C 1
ATOM 682 O O . LYS A 1 86 ? -39.460 23.347 38.364 1.00 44.25 86 LYS A O 1
ATOM 687 N N . ASP A 1 87 ? -38.980 24.257 36.362 1.00 46.19 87 ASP A N 1
ATOM 688 C CA . ASP A 1 87 ? -38.206 23.144 35.806 1.00 46.19 87 ASP A CA 1
ATOM 689 C C . ASP A 1 87 ? -36.892 23.671 35.202 1.00 46.19 87 ASP A C 1
ATOM 691 O O . ASP A 1 87 ? -36.885 24.697 34.515 1.00 46.19 87 ASP A O 1
ATOM 695 N N . ASN A 1 88 ? -35.782 22.959 35.414 1.00 50.94 88 ASN A N 1
ATOM 696 C CA . ASN A 1 88 ? -34.540 23.195 34.672 1.00 50.94 88 ASN A CA 1
ATOM 697 C C . ASN A 1 88 ? -34.588 22.522 33.279 1.00 50.94 88 ASN A C 1
ATOM 699 O O . ASN A 1 88 ? -35.479 21.717 32.979 1.0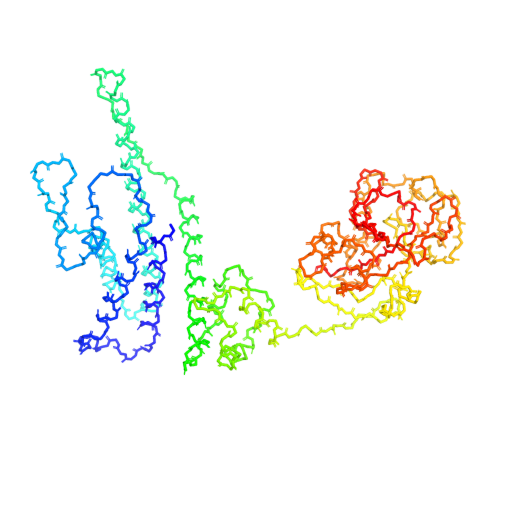0 50.94 88 ASN A O 1
ATOM 703 N N . GLN A 1 89 ? -33.644 22.856 32.390 1.00 49.41 89 GLN A N 1
ATOM 704 C CA . GLN A 1 89 ? -33.642 22.326 31.014 1.00 49.41 89 GLN A CA 1
ATOM 705 C C . GLN A 1 89 ? -33.513 20.796 30.968 1.00 49.41 89 GLN A C 1
ATOM 707 O O . GLN A 1 89 ? -34.122 20.151 30.117 1.00 49.41 89 GLN A O 1
ATOM 712 N N . ALA A 1 90 ? -32.800 20.211 31.931 1.00 42.28 90 ALA A N 1
ATOM 713 C CA . ALA A 1 90 ? -32.688 18.769 32.111 1.00 42.28 90 ALA A CA 1
ATOM 714 C C . ALA A 1 90 ? -34.041 18.097 32.385 1.00 42.28 90 ALA A C 1
ATOM 716 O O . ALA A 1 90 ? -34.384 17.087 31.773 1.00 42.28 90 ALA A O 1
ATOM 717 N N . THR A 1 91 ? -34.832 18.689 33.279 1.00 48.44 91 THR A N 1
ATOM 718 C CA . THR A 1 91 ? -36.172 18.216 33.645 1.00 48.44 91 THR A CA 1
ATOM 719 C C . THR A 1 91 ? -37.157 18.400 32.493 1.00 48.44 91 THR A C 1
ATOM 721 O O . THR A 1 91 ? -38.021 17.553 32.272 1.00 48.44 91 THR A O 1
ATOM 724 N N . THR A 1 92 ? -36.996 19.468 31.711 1.00 54.34 92 THR A N 1
ATOM 725 C CA . THR A 1 92 ? -37.800 19.718 30.505 1.00 54.34 92 THR A CA 1
ATOM 726 C C . THR A 1 92 ? -37.529 18.650 29.442 1.00 54.34 92 THR A C 1
ATOM 728 O O . THR A 1 92 ? -38.461 17.996 28.980 1.00 54.34 92 THR A O 1
ATOM 731 N N . LEU A 1 93 ? -36.253 18.383 29.143 1.00 52.72 93 LEU A N 1
ATOM 732 C CA . LEU A 1 93 ? -35.841 17.342 28.198 1.00 52.72 93 LEU A CA 1
ATOM 733 C C . LEU A 1 93 ? -36.288 15.945 28.658 1.00 52.72 93 LEU A C 1
ATOM 735 O O . LEU A 1 93 ? -36.758 15.141 27.855 1.00 52.72 93 LEU A O 1
ATOM 739 N N . LEU A 1 94 ? -36.198 15.663 29.962 1.00 50.09 94 LEU A N 1
ATOM 740 C CA . LEU A 1 94 ? -36.670 14.411 30.549 1.00 50.09 94 LEU A CA 1
ATOM 741 C C . LEU A 1 94 ? -38.182 14.230 30.370 1.00 50.09 94 LEU A C 1
ATOM 743 O O . LEU A 1 94 ? -38.621 13.146 29.992 1.00 50.09 94 LEU A O 1
ATOM 747 N N . LYS A 1 95 ? -38.985 15.274 30.606 1.00 57.22 95 LYS A N 1
ATOM 748 C CA . LYS A 1 95 ? -40.443 15.226 30.407 1.00 57.22 95 LYS A CA 1
ATOM 749 C C . LYS A 1 95 ? -40.811 15.000 28.936 1.00 57.22 95 LYS A C 1
ATOM 751 O O . LYS A 1 95 ? -41.719 14.213 28.660 1.00 57.22 95 LYS A O 1
ATOM 756 N N . GLU A 1 96 ? -40.089 15.630 28.011 1.00 56.59 96 GLU A N 1
ATOM 757 C CA . GLU A 1 96 ? -40.291 15.488 26.562 1.00 56.59 96 GLU A CA 1
ATOM 758 C C . GLU A 1 96 ? -39.946 14.071 26.065 1.00 56.59 96 GLU A C 1
ATOM 760 O O . GLU A 1 96 ? -40.760 13.415 25.406 1.00 56.59 96 GLU A O 1
ATOM 765 N N . VAL A 1 97 ? -38.784 13.536 26.455 1.00 54.41 97 VAL A N 1
ATOM 766 C CA . VAL A 1 97 ? -38.376 12.167 26.095 1.00 54.41 97 VAL A CA 1
ATOM 767 C C . VAL A 1 97 ? -39.280 11.131 26.773 1.00 54.41 97 VAL A C 1
ATOM 769 O O . VAL A 1 97 ? -39.700 10.170 26.129 1.00 54.41 97 VAL A O 1
ATOM 772 N N . ALA A 1 98 ? -39.669 11.345 28.034 1.00 54.38 98 ALA A N 1
ATOM 773 C CA . ALA A 1 98 ? -40.569 10.445 28.754 1.00 54.38 98 ALA A CA 1
ATOM 774 C C . ALA A 1 98 ? -41.960 10.353 28.108 1.00 54.38 98 ALA A C 1
ATOM 776 O O . ALA A 1 98 ? -42.575 9.289 28.144 1.00 54.38 98 ALA A O 1
ATOM 777 N N . SER A 1 99 ? -42.455 11.433 27.495 1.00 60.72 99 SER A N 1
ATOM 778 C CA . SER A 1 99 ? -43.700 11.401 26.717 1.00 60.72 99 SER A CA 1
ATOM 779 C C . SER A 1 99 ? -43.588 10.466 25.509 1.00 60.72 99 SER A C 1
ATOM 781 O O . SER A 1 99 ? -44.440 9.607 25.295 1.00 60.72 99 SER A O 1
ATOM 783 N N . THR A 1 100 ? -42.473 10.553 24.782 1.00 59.38 100 THR A N 1
ATOM 784 C CA . THR A 1 100 ? -42.186 9.701 23.616 1.00 59.38 100 THR A CA 1
ATOM 785 C C . THR A 1 100 ? -42.058 8.228 24.000 1.00 59.38 100 THR A C 1
ATOM 787 O O . THR A 1 100 ? -42.590 7.353 23.314 1.00 59.38 100 THR A O 1
ATOM 790 N N . VAL A 1 101 ? -41.399 7.953 25.130 1.00 54.06 101 VAL A N 1
ATOM 791 C CA . VAL A 1 101 ? -41.279 6.602 25.691 1.00 54.06 101 VAL A CA 1
ATOM 792 C C . VAL A 1 101 ? -42.656 6.049 26.054 1.00 54.06 101 VAL A C 1
ATOM 794 O O . VAL A 1 101 ? -42.984 4.947 25.628 1.00 54.06 101 VAL A O 1
ATOM 797 N N . ARG A 1 102 ? -43.488 6.815 26.776 1.00 58.09 102 ARG A N 1
ATOM 798 C CA . ARG A 1 102 ? -44.850 6.390 27.147 1.00 58.09 102 ARG A CA 1
ATOM 799 C C . ARG A 1 102 ? -45.722 6.099 25.930 1.00 58.09 102 ARG A C 1
ATOM 801 O O . ARG A 1 102 ? -46.391 5.075 25.913 1.00 58.09 102 ARG A O 1
ATOM 808 N N . ASN A 1 103 ? -45.683 6.957 24.914 1.00 65.62 103 ASN A N 1
ATOM 809 C CA . ASN A 1 103 ? -46.478 6.770 23.700 1.00 65.62 103 ASN A CA 1
ATOM 810 C C . ASN A 1 103 ? -46.019 5.544 22.905 1.00 65.62 103 ASN A C 1
ATOM 812 O O . ASN A 1 103 ? -46.847 4.778 22.425 1.00 65.62 103 ASN A O 1
ATOM 816 N N . THR A 1 104 ? -44.704 5.324 22.810 1.00 56.50 104 THR A N 1
ATOM 817 C CA . THR A 1 104 ? -44.167 4.132 22.138 1.00 56.50 104 THR A CA 1
ATOM 818 C C . THR A 1 104 ? -44.539 2.862 22.905 1.00 56.50 104 THR A C 1
ATOM 820 O O . THR A 1 104 ? -44.937 1.877 22.295 1.00 56.50 104 THR A O 1
ATOM 823 N N . LEU A 1 105 ? -44.477 2.896 24.240 1.00 50.22 105 LEU A N 1
ATOM 824 C CA . LEU A 1 105 ? -44.873 1.776 25.095 1.00 50.22 105 LEU A CA 1
ATOM 825 C C . LEU A 1 105 ? -46.374 1.470 24.969 1.00 50.22 105 LEU A C 1
ATOM 827 O O . LEU A 1 105 ? -46.747 0.314 24.841 1.00 50.22 105 LEU A O 1
ATOM 831 N N . GLY A 1 106 ? -47.224 2.501 24.949 1.00 55.09 106 GLY A N 1
ATOM 832 C CA . GLY A 1 106 ? -48.674 2.351 24.794 1.00 55.09 106 GLY A CA 1
ATOM 833 C C . GLY A 1 106 ? -49.112 1.841 23.416 1.00 55.09 106 GLY A C 1
ATOM 834 O O . GLY A 1 106 ? -50.195 1.280 23.303 1.00 55.09 106 GLY A O 1
ATOM 835 N N . GLY A 1 107 ? -48.279 2.011 22.383 1.00 63.22 107 GLY A N 1
ATOM 836 C CA . GLY A 1 107 ? -48.494 1.448 21.044 1.00 63.22 107 GLY A CA 1
ATOM 837 C C . GLY A 1 107 ? -47.843 0.079 20.817 1.00 63.22 107 GLY A C 1
ATOM 838 O O . GLY A 1 107 ? -47.899 -0.443 19.703 1.00 63.22 107 GLY A O 1
ATOM 839 N N . THR A 1 108 ? -47.193 -0.483 21.840 1.00 58.50 108 THR A N 1
ATOM 840 C CA . THR A 1 108 ? -46.524 -1.785 21.757 1.00 58.50 108 THR A CA 1
ATOM 841 C C . THR A 1 108 ? -47.406 -2.871 22.361 1.00 58.50 108 THR A C 1
ATOM 843 O O . THR A 1 108 ? -47.862 -2.742 23.495 1.00 58.50 108 THR A O 1
ATOM 846 N N . ASP A 1 109 ? -47.617 -3.955 21.622 1.00 59.22 109 ASP A N 1
ATOM 847 C CA . ASP A 1 109 ? -48.368 -5.135 22.042 1.00 59.22 109 ASP A CA 1
ATOM 848 C C . ASP A 1 109 ? -47.537 -6.420 21.851 1.00 59.22 109 ASP A C 1
ATOM 850 O O . ASP A 1 109 ? -46.354 -6.389 21.499 1.00 59.22 109 ASP A O 1
ATOM 854 N N . SER A 1 110 ? -48.150 -7.581 22.091 1.00 59.62 110 SER A N 1
ATOM 855 C CA . SER A 1 110 ? -47.488 -8.879 21.920 1.00 59.62 110 SER A CA 1
ATOM 856 C C . SER A 1 110 ? -47.033 -9.160 20.484 1.00 59.62 110 SER A C 1
ATOM 858 O O . SER A 1 110 ? -46.156 -9.997 20.287 1.00 59.62 110 SER A O 1
ATOM 860 N N . ASN A 1 111 ? -47.601 -8.479 19.487 1.00 52.81 111 ASN A N 1
ATOM 861 C CA . ASN A 1 111 ? -47.339 -8.720 18.070 1.00 52.81 111 ASN A CA 1
ATOM 862 C C . ASN A 1 111 ? -46.147 -7.908 17.549 1.00 52.81 111 ASN A C 1
ATOM 864 O O . ASN A 1 111 ? -45.525 -8.299 16.563 1.00 52.81 111 ASN A O 1
ATOM 868 N N . ASN A 1 112 ? -45.813 -6.786 18.195 1.00 55.38 112 ASN A N 1
ATOM 869 C CA . ASN A 1 112 ? -44.745 -5.882 17.755 1.00 55.38 112 ASN A CA 1
ATOM 870 C C . ASN A 1 112 ? -43.667 -5.605 18.824 1.00 55.38 112 ASN A C 1
ATOM 872 O O . ASN A 1 112 ? -42.772 -4.784 18.605 1.00 55.38 112 ASN A O 1
ATOM 876 N N . ALA A 1 113 ? -43.689 -6.330 19.948 1.00 47.56 113 ALA A N 1
ATOM 877 C CA . ALA A 1 113 ? -42.722 -6.192 21.040 1.00 47.56 113 ALA A CA 1
ATOM 878 C C . ALA A 1 113 ? -41.250 -6.299 20.591 1.00 47.56 113 ALA A C 1
ATOM 880 O O . ALA A 1 113 ? -40.396 -5.557 21.077 1.00 47.56 113 ALA A O 1
ATOM 881 N N . ASN A 1 114 ? -40.938 -7.157 19.612 1.00 50.44 114 ASN A N 1
ATOM 882 C CA . ASN A 1 114 ? -39.584 -7.298 19.056 1.00 50.44 114 ASN A CA 1
ATOM 883 C C . ASN A 1 114 ? -39.099 -6.056 18.276 1.00 50.44 114 ASN A C 1
ATOM 885 O O . ASN A 1 114 ? -37.901 -5.898 18.045 1.00 50.44 114 ASN A O 1
ATOM 889 N N . GLN A 1 115 ? -40.008 -5.154 17.899 1.00 51.19 115 GLN A N 1
ATOM 890 C CA . GLN A 1 115 ? -39.715 -3.904 17.195 1.00 51.19 115 GLN A CA 1
ATOM 891 C C . GLN A 1 115 ? -39.674 -2.690 18.133 1.00 51.19 115 GLN A C 1
ATOM 893 O O . GLN A 1 115 ? -39.294 -1.602 17.689 1.00 51.19 115 GLN A O 1
ATOM 898 N N . PHE A 1 116 ? -40.003 -2.854 19.421 1.00 50.38 116 PHE A N 1
ATOM 899 C CA . PHE A 1 116 ? -40.076 -1.764 20.399 1.00 50.38 116 PHE A CA 1
ATOM 900 C C . PHE A 1 116 ? -38.790 -0.934 20.450 1.00 50.38 116 PHE A C 1
ATOM 902 O O . PHE A 1 116 ? -38.833 0.284 20.296 1.00 50.38 116 PHE A O 1
ATOM 909 N N . GLY A 1 117 ? -37.630 -1.585 20.589 1.00 45.59 117 GLY A N 1
ATOM 910 C CA . GLY A 1 117 ? -36.345 -0.887 20.706 1.00 45.59 117 GLY A CA 1
ATOM 911 C C . GLY A 1 117 ? -35.994 -0.055 19.467 1.00 45.59 117 GLY A C 1
ATOM 912 O O . GLY A 1 117 ? -35.520 1.076 19.591 1.00 45.59 117 GLY A O 1
ATOM 913 N N . LYS A 1 118 ? -36.275 -0.579 18.264 1.00 50.38 118 LYS A N 1
ATOM 914 C CA . LYS A 1 118 ? -36.062 0.143 16.998 1.00 50.38 118 LYS A CA 1
ATOM 915 C C . LYS A 1 118 ? -37.025 1.327 16.884 1.00 50.38 118 LYS A C 1
ATOM 917 O O . LYS A 1 118 ? -36.589 2.444 16.618 1.00 50.38 118 LYS A O 1
ATOM 922 N N . THR A 1 119 ? -38.304 1.092 17.163 1.00 54.53 119 THR A N 1
ATOM 923 C CA . THR A 1 119 ? -39.375 2.096 17.090 1.00 54.53 119 THR A CA 1
ATOM 924 C C . THR A 1 119 ? -39.143 3.237 18.078 1.00 54.53 119 THR A C 1
ATOM 926 O O . THR A 1 119 ? -39.219 4.406 17.706 1.00 54.53 119 THR A O 1
ATOM 929 N N . LEU A 1 120 ? -38.769 2.917 19.319 1.00 60.62 120 LEU A N 1
ATOM 930 C CA . LEU A 1 120 ? -38.453 3.906 20.342 1.00 60.62 120 LEU A CA 1
ATOM 931 C C . LEU A 1 120 ? -37.253 4.765 19.940 1.00 60.62 120 LEU A C 1
ATOM 933 O O . LEU A 1 120 ? -37.312 5.988 20.053 1.00 60.62 120 LEU A O 1
ATOM 937 N N . SER A 1 121 ? -36.188 4.141 19.431 1.00 48.75 121 SER A N 1
ATOM 938 C CA . SER A 1 121 ? -34.999 4.862 18.974 1.00 48.75 121 SER A CA 1
ATOM 939 C C . SER A 1 121 ? -35.330 5.835 17.840 1.00 48.75 121 SER A C 1
ATOM 941 O O . SER A 1 121 ? -34.913 6.991 17.883 1.00 48.75 121 SER A O 1
ATOM 943 N N . THR A 1 122 ? -36.114 5.399 16.851 1.00 58.53 122 THR A N 1
ATOM 944 C CA . THR A 1 122 ? -36.551 6.250 15.737 1.00 58.53 122 THR A CA 1
ATOM 945 C C . THR A 1 122 ? -37.435 7.401 16.219 1.00 58.53 122 THR A C 1
ATOM 947 O O . THR A 1 122 ? -37.203 8.551 15.846 1.00 58.53 122 THR A O 1
ATOM 950 N N . ASN A 1 123 ? -38.403 7.129 17.097 1.00 59.75 123 ASN A N 1
ATOM 951 C CA . ASN A 1 123 ? -39.317 8.147 17.613 1.00 59.75 123 ASN A CA 1
ATOM 952 C C . ASN A 1 123 ? -38.591 9.202 18.454 1.00 59.75 123 ASN A C 1
ATOM 954 O O . ASN A 1 123 ? -38.821 10.397 18.276 1.00 59.75 123 ASN A O 1
ATOM 958 N N . VAL A 1 124 ? -37.677 8.778 19.332 1.00 61.84 124 VAL A N 1
ATOM 959 C CA . VAL A 1 124 ? -36.862 9.692 20.145 1.00 61.84 124 VAL A CA 1
ATOM 960 C C . VAL A 1 124 ? -35.938 10.529 19.259 1.00 61.84 124 VAL A C 1
ATOM 962 O O . VAL A 1 124 ? -35.840 11.740 19.459 1.00 61.84 124 VAL A O 1
ATOM 965 N N . ALA A 1 125 ? -35.308 9.929 18.244 1.00 52.75 125 ALA A N 1
ATOM 966 C CA . ALA A 1 125 ? -34.477 10.663 17.292 1.00 52.75 125 ALA A CA 1
ATOM 967 C C . ALA A 1 125 ? -35.282 11.732 16.533 1.00 52.75 125 ALA A C 1
ATOM 969 O O . ALA A 1 125 ? -34.855 12.886 16.468 1.00 52.75 125 ALA A O 1
ATOM 970 N N . ASN A 1 126 ? -36.472 11.385 16.035 1.00 63.97 126 ASN A N 1
ATOM 971 C CA . ASN A 1 126 ? -37.350 12.310 15.316 1.00 63.97 126 ASN A CA 1
ATOM 972 C C . ASN A 1 126 ? -37.850 13.457 16.203 1.00 63.97 126 ASN A C 1
ATOM 974 O O . ASN A 1 126 ? -37.858 14.608 15.776 1.00 63.97 126 ASN A O 1
ATOM 978 N N . GLN A 1 127 ? -38.213 13.176 17.455 1.00 67.75 127 GLN A N 1
ATOM 979 C CA . GLN A 1 127 ? -38.645 14.207 18.402 1.00 67.75 127 GLN A CA 1
ATOM 980 C C . GLN A 1 127 ? -37.525 15.204 18.707 1.00 67.75 127 GLN A C 1
ATOM 982 O O . GLN A 1 127 ? -37.725 16.416 18.640 1.00 67.75 127 GLN A O 1
ATOM 987 N N . LEU A 1 128 ? -36.314 14.705 18.961 1.00 60.66 128 LEU A N 1
ATOM 988 C CA . LEU A 1 128 ? -35.150 15.556 19.211 1.00 60.66 128 LEU A CA 1
ATOM 989 C C . LEU A 1 128 ? -34.754 16.367 17.970 1.00 60.66 128 LEU A C 1
ATOM 991 O O . LEU A 1 128 ? -34.350 17.521 18.104 1.00 60.66 128 LEU A O 1
ATOM 995 N N . LYS A 1 129 ? -34.894 15.781 16.775 1.00 58.78 129 LYS A N 1
ATOM 996 C CA . LYS A 1 129 ? -34.687 16.453 15.488 1.00 58.78 129 LYS A CA 1
ATOM 997 C C . LYS A 1 129 ? -35.664 17.616 15.315 1.00 58.78 129 LYS A C 1
ATOM 999 O O . LYS A 1 129 ? -35.230 18.745 15.108 1.00 58.78 129 LYS A O 1
ATOM 1004 N N . ASN A 1 130 ? -36.959 17.358 15.475 1.00 64.81 130 ASN A N 1
ATOM 1005 C CA . ASN A 1 130 ? -38.000 18.373 15.320 1.00 64.81 130 ASN A CA 1
ATOM 1006 C C . ASN A 1 130 ? -37.849 19.496 16.353 1.00 64.81 130 ASN A C 1
ATOM 1008 O O . ASN A 1 130 ? -37.994 20.670 16.020 1.00 64.81 130 ASN A O 1
ATOM 1012 N N . LYS A 1 131 ? -37.475 19.158 17.593 1.00 67.12 131 LYS A N 1
ATOM 1013 C CA . LYS A 1 131 ? -37.221 20.155 18.635 1.00 67.12 131 LYS A CA 1
ATOM 1014 C C . LYS A 1 131 ? -36.044 21.062 18.282 1.00 67.12 131 LYS A C 1
ATOM 1016 O O . LYS A 1 131 ? -36.175 22.279 18.397 1.00 67.12 131 LYS A O 1
ATOM 1021 N N . ALA A 1 132 ? -34.926 20.488 17.836 1.00 54.59 132 ALA A N 1
ATOM 1022 C CA . ALA A 1 132 ? -33.755 21.258 17.428 1.00 54.59 132 ALA A CA 1
ATOM 1023 C C . ALA A 1 132 ? -34.086 22.209 16.268 1.00 54.59 132 ALA A C 1
ATOM 1025 O O . ALA A 1 132 ? -33.795 23.395 16.374 1.00 54.59 132 ALA A O 1
ATOM 1026 N N . ILE A 1 133 ? -34.779 21.714 15.234 1.00 55.59 133 ILE A N 1
ATOM 1027 C CA . ILE A 1 133 ? -35.225 22.520 14.088 1.00 55.59 133 ILE A CA 1
ATOM 1028 C C . ILE A 1 133 ? -36.110 23.676 14.559 1.00 55.59 133 ILE A C 1
ATOM 1030 O O . ILE A 1 133 ? -35.756 24.826 14.333 1.00 55.59 133 ILE A O 1
ATOM 1034 N N . SER A 1 134 ? -37.176 23.388 15.313 1.00 60.41 134 SER A N 1
ATOM 1035 C CA . SER A 1 134 ? -38.104 24.425 15.795 1.00 60.41 134 SER A CA 1
ATOM 1036 C C . SER A 1 134 ? -37.425 25.489 16.666 1.00 60.41 134 SER A C 1
ATOM 1038 O O . SER A 1 134 ? -37.780 26.662 16.619 1.00 60.41 134 SER A O 1
ATOM 1040 N N . THR A 1 135 ? -36.417 25.092 17.450 1.00 60.28 135 THR A N 1
ATOM 1041 C CA . THR A 1 135 ? -35.669 26.011 18.318 1.00 60.28 135 THR A CA 1
ATOM 1042 C C . THR A 1 135 ? -34.729 26.894 17.499 1.00 60.28 135 THR A C 1
ATOM 1044 O O . THR A 1 135 ? -34.627 28.090 17.761 1.00 60.28 135 THR A O 1
ATOM 1047 N N . THR A 1 136 ? -34.056 26.325 16.496 1.00 53.66 136 THR A N 1
ATOM 1048 C CA . THR A 1 136 ? -33.184 27.068 15.580 1.00 53.66 136 THR A CA 1
ATOM 1049 C C . THR A 1 136 ? -33.982 28.014 14.685 1.00 53.66 136 THR A C 1
ATOM 1051 O O . THR A 1 136 ? -33.595 29.170 14.555 1.00 53.66 136 THR A O 1
ATOM 1054 N N . GLU A 1 137 ? -35.107 27.568 14.125 1.00 59.78 137 GLU A N 1
ATOM 1055 C CA . GLU A 1 137 ? -36.031 28.411 13.356 1.00 59.78 137 GLU A CA 1
ATOM 1056 C C . GLU A 1 137 ? -36.535 29.581 14.200 1.00 59.78 137 GLU A C 1
ATOM 1058 O O . GLU A 1 137 ? -36.438 30.724 13.765 1.00 59.78 137 GLU A O 1
ATOM 1063 N N . GLY A 1 138 ? -36.976 29.316 15.437 1.00 60.72 138 GLY A N 1
ATOM 1064 C CA . GLY A 1 138 ? -37.397 30.360 16.372 1.00 60.72 138 GLY A CA 1
ATOM 1065 C C . GLY A 1 138 ? -36.300 31.394 16.625 1.00 60.72 138 GLY A C 1
ATOM 1066 O O . GLY A 1 138 ? -36.529 32.584 16.452 1.00 60.72 138 GLY A O 1
ATOM 1067 N N . PHE A 1 139 ? -35.080 30.948 16.937 1.00 56.53 139 PHE A N 1
ATOM 1068 C CA . PHE A 1 139 ? -33.959 31.858 17.187 1.00 56.53 139 PHE A CA 1
ATOM 1069 C C . PHE A 1 139 ? -33.595 32.715 15.966 1.00 56.53 139 PHE A C 1
ATOM 1071 O O . PHE A 1 139 ? -33.316 33.907 16.103 1.00 56.53 139 PHE A O 1
ATOM 1078 N N . ILE A 1 140 ? -33.581 32.119 14.771 1.00 57.25 140 ILE A N 1
ATOM 1079 C CA . ILE A 1 140 ? -33.278 32.849 13.537 1.00 57.25 140 ILE A CA 1
ATOM 1080 C C . ILE A 1 140 ? -34.395 33.848 13.230 1.00 57.25 140 ILE A C 1
ATOM 1082 O O . ILE A 1 140 ? -34.087 34.992 12.909 1.00 57.25 140 ILE A O 1
ATOM 1086 N N . ASN A 1 141 ? -35.663 33.454 13.369 1.00 61.69 141 ASN A N 1
ATOM 1087 C CA . ASN A 1 141 ? -36.805 34.344 13.164 1.00 61.69 141 ASN A CA 1
ATOM 1088 C C . ASN A 1 141 ? -36.766 35.519 14.143 1.00 61.69 141 ASN A C 1
ATOM 1090 O O . ASN A 1 141 ? -36.890 36.664 13.717 1.00 61.69 141 ASN A O 1
ATOM 1094 N N . ASP A 1 142 ? -36.499 35.266 15.426 1.00 69.06 142 ASP A N 1
ATOM 1095 C CA . ASP A 1 142 ? -36.362 36.313 16.441 1.00 69.06 142 ASP A CA 1
ATOM 1096 C C . ASP A 1 142 ? -35.259 37.313 16.061 1.00 69.06 142 ASP A C 1
ATOM 1098 O O . ASP A 1 142 ? -35.488 38.523 16.065 1.00 69.06 142 ASP A O 1
ATOM 1102 N N . LYS A 1 143 ? -34.077 36.823 15.659 1.00 63.03 143 LYS A N 1
ATOM 1103 C CA . LYS A 1 143 ? -32.942 37.678 15.276 1.00 63.03 143 LYS A CA 1
ATOM 1104 C C . LYS A 1 143 ? -33.149 38.413 13.955 1.00 63.03 143 LYS A C 1
ATOM 1106 O O . LYS A 1 143 ? -32.769 39.577 13.842 1.00 63.03 143 LYS A O 1
ATOM 1111 N N . ALA A 1 144 ? -33.754 37.763 12.965 1.00 61.59 144 ALA A N 1
ATOM 1112 C CA . ALA A 1 144 ? -34.078 38.374 11.682 1.00 61.59 144 ALA A CA 1
ATOM 1113 C C . ALA A 1 144 ? -35.112 39.492 11.856 1.00 61.59 144 ALA A C 1
ATOM 1115 O O . ALA A 1 144 ? -34.958 40.564 11.277 1.00 61.59 144 ALA A O 1
ATOM 1116 N N . ASN A 1 145 ? -36.114 39.272 12.708 1.00 67.31 145 ASN A N 1
ATOM 1117 C CA . ASN A 1 145 ? -37.119 40.274 13.039 1.00 67.31 145 ASN A CA 1
ATOM 1118 C C . ASN A 1 145 ? -36.550 41.413 13.878 1.00 67.31 145 ASN A C 1
ATOM 1120 O O . ASN A 1 145 ? -36.870 42.568 13.616 1.00 67.31 145 ASN A O 1
ATOM 1124 N N . GLU A 1 146 ? -35.681 41.131 14.847 1.00 72.56 146 GLU A N 1
ATOM 1125 C CA . GLU A 1 146 ? -34.964 42.166 15.599 1.00 72.56 146 GLU A CA 1
ATOM 1126 C C . GLU A 1 146 ? -34.158 43.075 14.655 1.00 72.56 146 GLU A C 1
ATOM 1128 O O . GLU A 1 146 ? -34.258 44.299 14.734 1.00 72.56 146 GLU A O 1
ATOM 1133 N N . TYR A 1 147 ? -33.428 42.484 13.704 1.00 71.44 147 TYR A N 1
ATOM 1134 C CA . TYR A 1 147 ? -32.653 43.228 12.715 1.00 71.44 147 TYR A CA 1
ATOM 1135 C C . TYR A 1 147 ? -33.538 44.007 11.731 1.00 71.44 147 TYR A C 1
ATOM 1137 O O . TYR A 1 147 ? -33.344 45.209 11.563 1.00 71.44 147 TYR A O 1
ATOM 1145 N N . ALA A 1 148 ? -34.536 43.369 11.114 1.00 68.06 148 ALA A N 1
ATOM 1146 C CA . ALA A 1 148 ? -35.417 44.013 10.136 1.00 68.06 148 ALA A CA 1
ATOM 1147 C C . ALA A 1 148 ? -36.173 45.204 10.742 1.00 68.06 148 ALA A C 1
ATOM 1149 O O . ALA A 1 148 ? -36.292 46.256 10.116 1.00 68.06 148 ALA A O 1
ATOM 1150 N N . ASN A 1 149 ? -36.605 45.071 11.998 1.00 72.81 149 ASN A N 1
ATOM 1151 C CA . ASN A 1 149 ? -37.306 46.129 12.722 1.00 72.81 149 ASN A CA 1
ATOM 1152 C C . ASN A 1 149 ? -36.382 47.230 13.267 1.00 72.81 149 ASN A C 1
ATOM 1154 O O . ASN A 1 149 ? -36.875 48.220 13.800 1.00 72.81 149 ASN A O 1
ATOM 1158 N N . SER A 1 150 ? -35.060 47.100 13.122 1.00 73.88 150 SER A N 1
ATOM 1159 C CA . SER A 1 150 ? -34.106 48.150 13.504 1.00 73.88 150 SER A CA 1
ATOM 1160 C C . SER A 1 150 ? -33.850 49.187 12.397 1.00 73.88 150 SER A C 1
ATOM 1162 O O . SER A 1 150 ? -33.280 50.241 12.672 1.00 73.88 150 SER A O 1
ATOM 1164 N N . ILE A 1 151 ? -34.282 48.916 11.155 1.00 66.00 151 ILE A N 1
ATOM 1165 C CA . ILE A 1 151 ? -33.918 49.700 9.955 1.00 66.00 151 ILE A CA 1
ATOM 1166 C C . ILE A 1 151 ? -35.052 50.654 9.501 1.00 66.00 151 ILE A C 1
ATOM 1168 O O . ILE A 1 151 ? -34.867 51.460 8.592 1.00 66.00 151 ILE A O 1
ATOM 1172 N N . GLY A 1 152 ? -36.220 50.654 10.156 1.00 60.25 152 GLY A N 1
ATOM 1173 C CA . GLY A 1 152 ? -37.306 51.591 9.843 1.00 60.25 152 GLY A CA 1
ATOM 1174 C C . GLY A 1 152 ? -38.508 51.505 10.788 1.00 60.25 152 GLY A C 1
ATOM 1175 O O . GLY A 1 152 ? -38.616 50.591 11.594 1.00 60.25 152 GLY A O 1
ATOM 1176 N N . SER A 1 153 ? -39.437 52.461 10.685 1.00 55.78 153 SER A N 1
ATOM 1177 C CA . SER A 1 153 ? -40.641 52.559 11.535 1.00 55.78 153 SER A CA 1
ATOM 1178 C C . SER A 1 153 ? -41.746 51.536 11.213 1.00 55.78 153 SER A C 1
ATOM 1180 O O . SER A 1 153 ? -42.782 51.523 11.879 1.00 55.78 153 SER A O 1
ATOM 1182 N N . GLY A 1 154 ? -41.545 50.680 10.204 1.00 58.12 154 GLY A N 1
ATOM 1183 C CA . GLY A 1 154 ? -42.462 49.601 9.835 1.00 58.12 154 GLY A CA 1
ATOM 1184 C C . GLY A 1 154 ? -42.113 48.287 10.533 1.00 58.12 154 GLY A C 1
ATOM 1185 O O . GLY A 1 154 ? -40.948 47.901 10.574 1.00 58.12 154 GLY A O 1
ATOM 1186 N N . ARG A 1 155 ? -43.125 47.578 11.051 1.00 59.72 155 ARG A N 1
ATOM 1187 C CA . ARG A 1 155 ? -42.953 46.230 11.614 1.00 59.72 155 ARG A CA 1
ATOM 1188 C C . ARG A 1 155 ? -42.918 45.202 10.484 1.00 59.72 155 ARG A C 1
ATOM 1190 O O . ARG A 1 155 ? -43.944 44.957 9.857 1.00 59.72 155 ARG A O 1
ATOM 1197 N N . SER A 1 156 ? -41.751 44.625 10.230 1.00 64.00 156 SER A N 1
ATOM 1198 C CA . SER A 1 156 ? -41.568 43.480 9.339 1.00 64.00 156 SER A CA 1
ATOM 1199 C C . SER A 1 156 ? -41.574 42.185 10.151 1.00 64.00 156 SER A C 1
ATOM 1201 O O . SER A 1 156 ? -40.950 42.115 11.213 1.00 64.00 156 SER A O 1
ATOM 1203 N N . GLU A 1 157 ? -42.275 41.171 9.641 1.00 75.31 157 GLU A N 1
ATOM 1204 C CA . GLU A 1 157 ? -42.284 39.811 10.182 1.00 75.31 157 GLU A CA 1
ATOM 1205 C C . GLU A 1 157 ? -41.691 38.846 9.147 1.00 75.31 157 GLU A C 1
ATOM 1207 O O . GLU A 1 157 ? -42.201 38.676 8.041 1.00 75.31 157 GLU A O 1
ATOM 1212 N N . ILE A 1 158 ? -40.580 38.231 9.521 1.00 66.50 158 ILE A N 1
ATOM 1213 C CA . ILE A 1 158 ? -39.821 37.223 8.802 1.00 66.50 158 ILE A CA 1
ATOM 1214 C C . ILE A 1 158 ? -40.066 35.906 9.532 1.00 66.50 158 ILE A C 1
ATOM 1216 O O . ILE A 1 158 ? -39.749 35.767 10.715 1.00 66.50 158 ILE A O 1
ATOM 1220 N N . SER A 1 159 ? -40.640 34.949 8.808 1.00 73.69 159 SER A N 1
ATOM 1221 C CA . SER A 1 159 ? -40.872 33.586 9.277 1.00 73.69 159 SER A CA 1
ATOM 1222 C C . SER A 1 159 ? -40.187 32.602 8.338 1.00 73.69 159 SER A C 1
ATOM 1224 O O . SE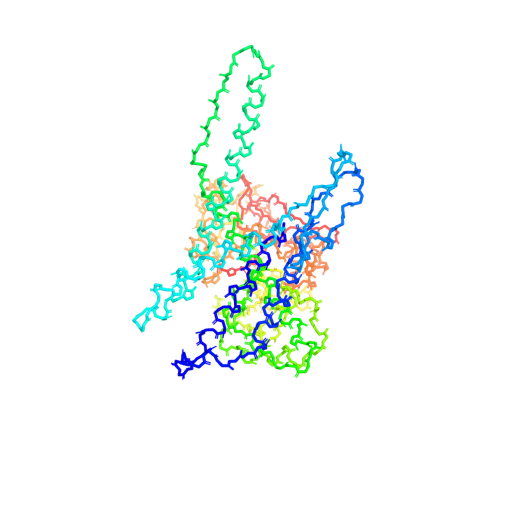R A 1 159 ? -40.584 32.439 7.187 1.00 73.69 159 SER A O 1
ATOM 1226 N N . ILE A 1 160 ? -39.149 31.946 8.841 1.00 62.62 160 ILE A N 1
ATOM 1227 C CA . ILE A 1 160 ? -38.437 30.850 8.192 1.00 62.62 160 ILE A CA 1
ATOM 1228 C C . ILE A 1 160 ? -38.979 29.543 8.767 1.00 62.62 160 ILE A C 1
ATOM 1230 O O . ILE A 1 160 ? -39.032 29.371 9.987 1.00 62.62 160 ILE A O 1
ATOM 1234 N N . TYR A 1 161 ? -39.377 28.636 7.875 1.00 61.59 161 TYR A N 1
ATOM 1235 C CA . TYR A 1 161 ? -39.855 27.296 8.198 1.00 61.59 161 TYR A CA 1
ATOM 1236 C C . TYR A 1 161 ? -39.247 26.275 7.235 1.00 61.59 161 TYR A C 1
ATOM 1238 O O . TYR A 1 161 ? -39.052 26.574 6.056 1.00 61.59 161 TYR A O 1
ATOM 1246 N N . GLY A 1 162 ? -38.995 25.061 7.719 1.00 58.53 162 GLY A N 1
ATOM 1247 C CA . GLY A 1 162 ? -38.556 23.937 6.900 1.00 58.53 162 GLY A CA 1
ATOM 1248 C C . GLY A 1 162 ? -37.059 23.942 6.607 1.00 58.53 162 GLY A C 1
ATOM 1249 O O . GLY A 1 162 ? -36.668 23.600 5.492 1.00 58.53 162 GLY A O 1
ATOM 1250 N N . ILE A 1 163 ? -36.217 24.314 7.581 1.00 59.56 163 ILE A N 1
ATOM 1251 C CA . ILE A 1 163 ? -34.755 24.194 7.431 1.00 59.56 163 ILE A CA 1
ATOM 1252 C C . ILE A 1 163 ? -34.408 22.747 7.035 1.00 59.56 163 ILE A C 1
ATOM 1254 O O . ILE A 1 163 ? -34.718 21.807 7.777 1.00 59.56 163 ILE A O 1
ATOM 1258 N N . ASP A 1 164 ? -33.778 22.569 5.861 1.00 59.53 164 ASP A N 1
ATOM 1259 C CA . ASP A 1 164 ? -33.482 21.244 5.306 1.00 59.53 164 ASP A CA 1
ATOM 1260 C C . ASP A 1 164 ? -32.609 20.440 6.272 1.00 59.53 164 ASP A C 1
ATOM 1262 O O . ASP A 1 164 ? -31.463 20.749 6.612 1.00 59.53 164 ASP A O 1
ATOM 1266 N N . SER A 1 165 ? -33.231 19.369 6.734 1.00 58.78 165 SER A N 1
ATOM 1267 C CA . SER A 1 165 ? -32.768 18.530 7.804 1.00 58.78 165 SER A CA 1
ATOM 1268 C C . SER A 1 165 ? -31.639 17.583 7.416 1.00 58.78 165 SER A C 1
ATOM 1270 O O . SER A 1 165 ? -31.092 16.946 8.310 1.00 58.78 165 SER A O 1
ATOM 1272 N N . GLN A 1 166 ? -31.272 17.453 6.138 1.00 53.97 166 GLN A N 1
ATOM 1273 C CA . GLN A 1 166 ? -30.261 16.478 5.719 1.00 53.97 166 GLN A CA 1
ATOM 1274 C C . GLN A 1 166 ? -28.869 16.782 6.298 1.00 53.97 166 GLN A C 1
ATOM 1276 O O . GLN A 1 166 ? -28.170 15.870 6.754 1.00 53.97 166 GLN A O 1
ATOM 1281 N N . ALA A 1 167 ? -28.487 18.061 6.375 1.00 52.81 167 ALA A N 1
ATOM 1282 C CA . ALA A 1 167 ? -27.236 18.482 7.010 1.00 52.81 167 ALA A CA 1
ATOM 1283 C C . ALA A 1 167 ? -27.257 18.221 8.529 1.00 52.81 167 ALA A C 1
ATOM 1285 O O . ALA A 1 167 ? -26.300 17.690 9.095 1.00 52.81 167 ALA A O 1
ATOM 1286 N N . LEU A 1 168 ? -28.388 18.508 9.183 1.00 50.31 168 LEU A N 1
ATOM 1287 C CA . LEU A 1 168 ? -28.576 18.262 10.614 1.00 50.31 168 LEU A CA 1
ATOM 1288 C C . LEU A 1 168 ? -28.618 16.760 10.941 1.00 50.31 168 LEU A C 1
ATOM 1290 O O . LEU A 1 168 ? -28.027 16.332 11.926 1.00 50.31 168 LEU A O 1
ATOM 1294 N N . VAL A 1 169 ? -29.280 15.949 10.113 1.00 50.12 169 VAL A N 1
ATOM 1295 C CA . VAL A 1 169 ? -29.336 14.483 10.229 1.00 50.12 169 VAL A CA 1
ATOM 1296 C C . VAL A 1 169 ? -27.940 13.897 10.091 1.00 50.12 169 VAL A C 1
ATOM 1298 O O . VAL A 1 169 ? -27.551 13.077 10.915 1.00 50.12 169 VAL A O 1
ATOM 1301 N N . THR A 1 170 ? -27.166 14.358 9.109 1.00 52.47 170 THR A N 1
ATOM 1302 C CA . THR A 1 170 ? -25.772 13.935 8.928 1.00 52.47 170 THR A CA 1
ATOM 1303 C C . THR A 1 170 ? -24.931 14.275 10.161 1.00 52.47 170 THR A C 1
ATOM 1305 O O . THR A 1 170 ? -24.249 13.400 10.692 1.00 52.47 170 THR A O 1
ATOM 1308 N N . ALA A 1 171 ? -25.039 15.500 10.686 1.00 49.62 171 ALA A N 1
ATOM 1309 C CA . ALA A 1 171 ? -24.309 15.920 11.884 1.00 49.62 171 ALA A CA 1
ATOM 1310 C C . ALA A 1 171 ? -24.723 15.128 13.139 1.00 49.62 171 ALA A C 1
ATOM 1312 O O . ALA A 1 171 ? -23.873 14.700 13.925 1.00 49.62 171 ALA A O 1
ATOM 1313 N N . VAL A 1 172 ? -26.024 14.891 13.325 1.00 48.41 172 VAL A N 1
ATOM 1314 C CA . VAL A 1 172 ? -26.552 14.093 14.440 1.00 48.41 172 VAL A CA 1
ATOM 1315 C C . VAL A 1 172 ? -26.087 12.645 14.330 1.00 48.41 172 VAL A C 1
ATOM 1317 O O . VAL A 1 172 ? -25.583 12.117 15.316 1.00 48.41 172 VAL A O 1
ATOM 1320 N N . ASN A 1 173 ? -26.184 12.026 13.152 1.00 54.00 173 ASN A N 1
ATOM 1321 C CA . ASN A 1 173 ? -25.748 10.650 12.923 1.00 54.00 173 ASN A CA 1
ATOM 1322 C C . ASN A 1 173 ? -24.246 10.488 13.159 1.00 54.00 173 ASN A C 1
ATOM 1324 O O . ASN A 1 173 ? -23.858 9.600 13.908 1.00 54.00 173 ASN A O 1
ATOM 1328 N N . ALA A 1 174 ? -23.410 11.376 12.612 1.00 51.47 174 ALA A N 1
ATOM 1329 C CA . ALA A 1 174 ? -21.964 11.344 12.835 1.00 51.47 174 ALA A CA 1
ATOM 1330 C C . ALA A 1 174 ? -21.623 11.435 14.328 1.00 51.47 174 ALA A C 1
ATOM 1332 O O . ALA A 1 174 ? -20.806 10.673 14.847 1.00 51.47 174 ALA A O 1
ATOM 1333 N N . THR A 1 175 ? -22.308 12.326 15.046 1.00 50.25 175 THR A N 1
ATOM 1334 C CA . THR A 1 175 ? -22.075 12.483 16.479 1.00 50.25 175 THR A CA 1
ATOM 1335 C C . THR A 1 175 ? -22.610 11.281 17.277 1.00 50.25 175 THR A C 1
ATOM 1337 O O . THR A 1 175 ? -22.032 10.923 18.303 1.00 50.25 175 THR A O 1
ATOM 1340 N N . VAL A 1 176 ? -23.677 10.625 16.804 1.00 50.88 176 VAL A N 1
ATOM 1341 C CA . VAL A 1 176 ? -24.190 9.378 17.386 1.00 50.88 176 VAL A CA 1
ATOM 1342 C C . VAL A 1 176 ? -23.191 8.229 17.184 1.00 50.88 176 VAL A C 1
ATOM 1344 O O . VAL A 1 176 ? -22.817 7.548 18.135 1.00 50.88 176 VAL A O 1
ATOM 1347 N N . THR A 1 177 ? -22.660 8.039 15.983 1.00 56.22 177 THR A N 1
ATOM 1348 C CA . THR A 1 177 ? -21.675 6.974 15.745 1.00 56.22 177 THR A CA 1
ATOM 1349 C C . THR A 1 177 ? -20.405 7.180 16.579 1.00 56.22 177 THR A C 1
ATOM 1351 O O . THR A 1 177 ? -19.921 6.240 17.207 1.00 56.22 177 THR A O 1
ATOM 1354 N N . ALA A 1 178 ? -19.912 8.420 16.689 1.00 57.09 178 ALA A N 1
ATOM 1355 C CA . ALA A 1 178 ? -18.730 8.736 17.495 1.00 57.09 178 ALA A CA 1
ATOM 1356 C C . ALA A 1 178 ? -18.910 8.395 18.984 1.00 57.09 178 ALA A C 1
ATOM 1358 O O . ALA A 1 178 ? -18.018 7.824 19.605 1.00 57.09 178 ALA A O 1
ATOM 1359 N N . ALA A 1 179 ? -20.069 8.702 19.567 1.00 57.12 179 ALA A N 1
ATOM 1360 C CA . ALA A 1 179 ? -20.292 8.409 20.978 1.00 57.12 179 ALA A CA 1
ATOM 1361 C C . ALA A 1 179 ? -20.641 6.932 21.250 1.00 57.12 179 ALA A C 1
ATOM 1363 O O . ALA A 1 179 ? -20.420 6.474 22.371 1.00 57.12 179 ALA A O 1
ATOM 1364 N N . ALA A 1 180 ? -21.112 6.173 20.251 1.00 66.38 180 ALA A N 1
ATOM 1365 C CA . ALA A 1 180 ? -21.188 4.713 20.341 1.00 66.38 180 ALA A CA 1
ATOM 1366 C C . ALA A 1 180 ? -19.778 4.111 20.445 1.00 66.38 180 ALA A C 1
ATOM 1368 O O . ALA A 1 180 ? -19.511 3.384 21.401 1.00 66.38 180 ALA A O 1
ATOM 1369 N N . SER A 1 181 ? -18.856 4.525 19.567 1.00 76.25 181 SER A N 1
ATOM 1370 C CA . SER A 1 181 ? -17.430 4.169 19.654 1.00 76.25 181 SER A CA 1
ATOM 1371 C C . SER A 1 181 ? -16.849 4.472 21.041 1.00 76.25 181 SER A C 1
ATOM 1373 O O . SER A 1 181 ? -16.330 3.581 21.711 1.00 76.25 181 SER A O 1
ATOM 1375 N N . SER A 1 182 ? -17.019 5.705 21.541 1.00 73.62 182 SER A N 1
ATOM 1376 C CA . SER A 1 182 ? -16.498 6.089 22.862 1.00 73.62 182 SER A CA 1
ATOM 1377 C C . SER A 1 182 ? -17.096 5.278 24.014 1.00 73.62 182 SER A C 1
ATOM 1379 O O . SER A 1 182 ? -16.433 5.091 25.031 1.00 73.62 182 SER A O 1
ATOM 1381 N N . SER A 1 183 ? -18.350 4.826 23.891 1.00 73.25 183 SER A N 1
ATOM 1382 C CA . SER A 1 183 ? -18.969 3.987 24.919 1.00 73.25 183 SER A CA 1
ATOM 1383 C C . SER A 1 183 ? -18.356 2.592 24.974 1.00 73.25 183 SER A C 1
ATOM 1385 O O . SER A 1 183 ? -18.065 2.139 26.073 1.00 73.25 183 SER A O 1
ATOM 1387 N N . VAL A 1 184 ? -18.081 1.980 23.818 1.00 77.19 184 VAL A N 1
ATOM 1388 C CA . VAL A 1 184 ? -17.432 0.664 23.736 1.00 77.19 184 VAL A CA 1
ATOM 1389 C C . VAL A 1 184 ? -15.995 0.741 24.254 1.00 77.19 184 VAL A C 1
ATOM 1391 O O . VAL A 1 184 ? -15.583 -0.079 25.063 1.00 77.19 184 VAL A O 1
ATOM 1394 N N . LEU A 1 185 ? -15.241 1.772 23.863 1.00 82.50 185 LEU A N 1
ATOM 1395 C CA . LEU A 1 185 ? -13.867 1.977 24.336 1.00 82.50 185 LEU A CA 1
ATOM 1396 C C . LEU A 1 185 ? -13.774 2.160 25.863 1.00 82.50 185 LEU A C 1
ATOM 1398 O O . LEU A 1 185 ? -12.830 1.694 26.500 1.00 82.50 185 LEU A O 1
ATOM 1402 N N . ALA A 1 186 ? -14.755 2.833 26.469 1.00 78.31 186 ALA A N 1
ATOM 1403 C CA . ALA A 1 186 ? -14.825 2.960 27.923 1.00 78.31 186 ALA A CA 1
ATOM 1404 C C . ALA A 1 186 ? -15.140 1.629 28.618 1.00 78.31 186 ALA A C 1
ATOM 1406 O O . ALA A 1 186 ? -14.632 1.399 29.714 1.00 78.31 186 ALA A O 1
ATOM 1407 N N . ASP A 1 187 ? -15.950 0.782 27.985 1.00 78.62 187 ASP A N 1
ATOM 1408 C CA . ASP A 1 187 ? -16.293 -0.546 28.491 1.00 78.62 187 ASP A CA 1
ATOM 1409 C C . ASP A 1 187 ? -15.069 -1.464 28.465 1.00 78.62 187 ASP A C 1
ATOM 1411 O O . ASP A 1 187 ? -14.629 -1.916 29.515 1.00 78.62 187 ASP A O 1
ATOM 1415 N N . ILE A 1 188 ? -14.393 -1.567 27.313 1.00 84.06 188 ILE A N 1
ATOM 1416 C CA . ILE A 1 188 ? -13.146 -2.336 27.157 1.00 84.06 188 ILE A CA 1
ATOM 1417 C C . ILE A 1 188 ? -12.082 -1.881 28.166 1.00 84.06 188 ILE A C 1
ATOM 1419 O O . ILE A 1 188 ? -11.447 -2.704 28.822 1.00 84.06 188 ILE A O 1
ATOM 1423 N N . GLY A 1 189 ? -11.896 -0.566 28.326 1.00 83.94 189 GLY A N 1
ATOM 1424 C CA . GLY A 1 189 ? -10.944 -0.021 29.298 1.00 83.94 189 GLY A CA 1
ATOM 1425 C C . GLY A 1 189 ? -11.343 -0.262 30.759 1.00 83.94 189 GLY A C 1
ATOM 1426 O O . GLY A 1 189 ? -10.494 -0.179 31.645 1.00 83.94 189 GLY A O 1
ATOM 1427 N N . THR A 1 190 ? -12.618 -0.537 31.040 1.00 81.44 190 THR A N 1
ATOM 1428 C CA . THR A 1 190 ? -13.089 -0.938 32.373 1.00 81.44 190 THR A CA 1
ATOM 1429 C C . THR A 1 190 ? -12.886 -2.433 32.581 1.00 81.44 190 THR A C 1
ATOM 1431 O O . THR A 1 190 ? -12.341 -2.828 33.611 1.00 81.44 190 THR A O 1
ATOM 1434 N N . ASP A 1 191 ? -13.255 -3.256 31.603 1.00 81.50 191 ASP A N 1
ATOM 1435 C CA . ASP A 1 191 ? -13.079 -4.708 31.643 1.00 81.50 191 ASP A CA 1
ATOM 1436 C C . ASP A 1 191 ? -11.611 -5.077 31.849 1.00 81.50 191 ASP A C 1
ATOM 1438 O O . ASP A 1 191 ? -11.283 -5.771 32.804 1.00 81.50 191 ASP A O 1
ATOM 1442 N N . ALA A 1 192 ? -10.708 -4.497 31.051 1.00 85.38 192 ALA A N 1
ATOM 1443 C CA . ALA A 1 192 ? -9.270 -4.753 31.140 1.00 85.38 192 ALA A CA 1
ATOM 1444 C C . ALA A 1 192 ? -8.643 -4.394 32.499 1.00 85.38 192 ALA A C 1
ATOM 1446 O O . ALA A 1 192 ? -7.568 -4.881 32.844 1.00 85.38 192 ALA A O 1
ATOM 1447 N N . ASN A 1 193 ? -9.272 -3.490 33.255 1.00 78.62 193 ASN A N 1
ATOM 1448 C CA . ASN A 1 193 ? -8.728 -2.940 34.498 1.00 78.62 193 ASN A CA 1
ATOM 1449 C C . ASN A 1 193 ? -9.559 -3.323 35.735 1.00 78.62 193 ASN A C 1
ATOM 1451 O O . ASN A 1 193 ? -9.312 -2.821 36.834 1.00 78.62 193 ASN A O 1
ATOM 1455 N N . THR A 1 194 ? -10.541 -4.214 35.581 1.00 73.56 194 THR A N 1
ATOM 1456 C CA . THR A 1 194 ? -11.338 -4.763 36.683 1.00 73.56 194 THR A CA 1
ATOM 1457 C C . THR A 1 194 ? -11.293 -6.289 36.653 1.00 73.56 194 THR A C 1
ATOM 1459 O O . THR A 1 194 ? -10.895 -6.892 35.670 1.00 73.56 194 THR A O 1
ATOM 1462 N N . ALA A 1 195 ? -11.712 -6.956 37.732 1.00 69.00 195 ALA A N 1
ATOM 1463 C CA . ALA A 1 195 ? -11.827 -8.421 37.753 1.00 69.00 195 ALA A CA 1
ATOM 1464 C C . ALA A 1 195 ? -13.053 -8.945 36.966 1.00 69.00 195 ALA A C 1
ATOM 1466 O O . ALA A 1 195 ? -13.528 -10.053 37.225 1.00 69.00 195 ALA A O 1
ATOM 1467 N N . SER A 1 196 ? -13.617 -8.129 36.071 1.00 67.56 196 SER A N 1
ATOM 1468 C CA . SER A 1 196 ? -14.796 -8.467 35.276 1.00 67.56 196 SER A CA 1
ATOM 1469 C C . SER A 1 196 ? -14.351 -9.129 33.979 1.00 67.56 196 SER A C 1
ATOM 1471 O O . SER A 1 196 ? -13.407 -8.679 33.343 1.00 67.56 196 SER A O 1
ATOM 1473 N N . THR A 1 197 ? -15.036 -10.193 33.570 1.00 77.81 197 THR A N 1
ATOM 1474 C CA . THR A 1 197 ? -14.817 -10.789 32.249 1.00 77.81 197 THR A CA 1
ATOM 1475 C C . THR A 1 197 ? -15.438 -9.899 31.185 1.00 77.81 197 THR A C 1
ATOM 1477 O O . THR A 1 197 ? -16.642 -9.644 31.268 1.00 77.81 197 THR A O 1
ATOM 1480 N N . SER A 1 198 ? -14.666 -9.502 30.176 1.00 82.62 198 SER A N 1
ATOM 1481 C CA . SER A 1 198 ? -15.211 -8.730 29.064 1.00 82.62 198 SER A CA 1
ATOM 1482 C C . SER A 1 198 ? -16.314 -9.489 28.332 1.00 82.62 198 SER A C 1
ATOM 1484 O O . SER A 1 198 ? -16.136 -10.650 27.953 1.00 82.62 198 SER A O 1
ATOM 1486 N N . ASP A 1 199 ? -17.445 -8.820 28.117 1.00 81.31 199 ASP A N 1
ATOM 1487 C CA . ASP A 1 199 ? -18.588 -9.313 27.346 1.00 81.31 199 ASP A CA 1
ATOM 1488 C C . ASP A 1 199 ? -18.761 -8.587 26.000 1.00 81.31 199 ASP A C 1
ATOM 1490 O O . ASP A 1 199 ? -19.756 -8.813 25.305 1.00 81.31 199 ASP A O 1
ATOM 1494 N N . THR A 1 200 ? -17.749 -7.805 25.592 1.00 85.94 200 THR A N 1
ATOM 1495 C CA . THR A 1 200 ? -17.712 -7.072 24.317 1.00 85.94 200 THR A CA 1
ATOM 1496 C C . THR A 1 200 ? -18.052 -7.991 23.143 1.00 85.94 200 THR A C 1
ATOM 1498 O O . THR A 1 200 ? -17.456 -9.055 22.973 1.00 85.94 200 THR A O 1
ATOM 1501 N N . THR A 1 201 ? -18.986 -7.574 22.295 1.00 84.69 201 THR A N 1
ATOM 1502 C CA . THR A 1 201 ? -19.519 -8.337 21.158 1.00 84.69 201 THR A CA 1
ATOM 1503 C C . THR A 1 201 ? -18.939 -7.892 19.808 1.00 84.69 201 THR A C 1
ATOM 1505 O O . THR A 1 201 ? -18.385 -6.803 19.668 1.00 84.69 201 THR A O 1
ATOM 1508 N N . ILE A 1 202 ? -19.146 -8.702 18.757 1.00 82.06 202 ILE A N 1
ATOM 1509 C CA . ILE A 1 202 ? -18.821 -8.349 17.355 1.00 82.06 202 ILE A CA 1
ATOM 1510 C C . ILE A 1 202 ? -19.391 -6.981 16.958 1.00 82.06 202 ILE A C 1
ATOM 1512 O O . ILE A 1 202 ? -18.710 -6.164 16.342 1.00 82.06 202 ILE A O 1
ATOM 1516 N N . ALA A 1 203 ? -20.651 -6.722 17.322 1.00 78.94 203 ALA A N 1
ATOM 1517 C CA . ALA A 1 203 ? -21.337 -5.484 16.971 1.00 78.94 203 ALA A CA 1
ATOM 1518 C C . ALA A 1 203 ? -20.729 -4.260 17.674 1.00 78.94 203 ALA A C 1
ATOM 1520 O O . ALA A 1 203 ? -20.755 -3.163 17.120 1.00 78.94 203 ALA A O 1
ATOM 1521 N N . GLU A 1 204 ? -20.184 -4.444 18.876 1.00 83.25 204 GLU A N 1
ATOM 1522 C CA . GLU A 1 204 ? -19.515 -3.386 19.631 1.00 83.25 204 GLU A CA 1
ATOM 1523 C C . GLU A 1 204 ? -18.126 -3.094 19.068 1.00 83.25 204 GLU A C 1
ATOM 1525 O O . GLU A 1 204 ? -17.823 -1.928 18.819 1.00 83.25 204 GLU A O 1
ATOM 1530 N N . PHE A 1 205 ? -17.333 -4.121 18.737 1.00 86.44 205 PHE A N 1
ATOM 1531 C CA . PHE A 1 205 ? -16.084 -3.923 17.991 1.00 86.44 205 PHE A CA 1
ATOM 1532 C C . PHE A 1 205 ? -16.328 -3.207 16.657 1.00 86.44 205 PHE A C 1
ATOM 1534 O O . PHE A 1 205 ? -15.642 -2.236 16.340 1.00 86.44 205 PHE A O 1
ATOM 1541 N N . GLY A 1 206 ? -17.362 -3.608 15.911 1.00 87.38 206 GLY A N 1
ATOM 1542 C CA . GLY A 1 206 ? -17.756 -2.959 14.657 1.00 87.38 206 GLY A CA 1
ATOM 1543 C C . GLY A 1 206 ? -18.250 -1.512 14.804 1.00 87.38 206 GLY A C 1
ATOM 1544 O O . GLY A 1 206 ? -18.340 -0.798 13.807 1.00 87.38 206 GLY A O 1
ATOM 1545 N N . ALA A 1 207 ? -18.563 -1.057 16.022 1.00 83.25 207 ALA A N 1
ATOM 1546 C CA . ALA A 1 207 ? -18.975 0.318 16.303 1.00 83.25 207 ALA A CA 1
ATOM 1547 C C . ALA A 1 207 ? -17.803 1.249 16.669 1.00 83.25 207 ALA A C 1
ATOM 1549 O O . ALA A 1 207 ? -18.012 2.463 16.767 1.00 83.25 207 ALA A O 1
ATOM 1550 N N . ILE A 1 208 ? -16.593 0.714 16.881 1.00 86.62 208 ILE A N 1
ATOM 1551 C CA . ILE A 1 208 ? -15.405 1.509 17.210 1.00 86.62 208 ILE A CA 1
ATOM 1552 C C . ILE A 1 208 ? -14.968 2.330 15.992 1.00 86.62 208 ILE A C 1
ATOM 1554 O O . ILE A 1 208 ? -14.917 1.855 14.860 1.00 86.62 208 ILE A O 1
ATOM 1558 N N . LEU A 1 209 ? -14.649 3.594 16.259 1.00 82.06 209 LEU A N 1
ATOM 1559 C CA . LEU A 1 209 ? -14.148 4.571 15.303 1.00 82.06 209 LEU A CA 1
ATOM 1560 C C . LEU A 1 209 ? -12.804 5.153 15.773 1.00 82.06 209 LEU A C 1
ATOM 1562 O O . LEU A 1 209 ? -12.720 5.549 16.941 1.00 82.06 209 LEU A O 1
ATOM 1566 N N . PRO A 1 210 ? -11.812 5.310 14.874 1.00 92.31 210 PRO A N 1
ATOM 1567 C CA . PRO A 1 210 ? -11.802 4.831 13.483 1.00 92.31 210 PRO A CA 1
ATOM 1568 C C . PRO A 1 210 ? -12.011 3.311 13.357 1.00 92.31 210 PRO A C 1
ATOM 1570 O O . PRO A 1 210 ? -11.714 2.572 14.294 1.00 92.31 210 PRO A O 1
ATOM 1573 N N . ALA A 1 211 ? -12.581 2.867 12.231 1.00 88.69 211 ALA A N 1
ATOM 1574 C CA . ALA A 1 211 ? -12.952 1.464 12.039 1.00 88.69 211 ALA A CA 1
ATOM 1575 C C . ALA A 1 211 ? -11.741 0.541 12.234 1.00 88.69 211 ALA A C 1
ATOM 1577 O O . ALA A 1 211 ? -10.653 0.817 11.726 1.00 88.69 211 ALA A O 1
ATOM 1578 N N . LEU A 1 212 ? -11.940 -0.545 12.980 1.00 90.12 212 LEU A N 1
ATOM 1579 C CA . LEU A 1 212 ? -10.908 -1.550 13.215 1.00 90.12 212 LEU A CA 1
ATOM 1580 C C . LEU A 1 212 ? -10.666 -2.365 11.941 1.00 90.12 212 LEU A C 1
ATOM 1582 O O . LEU A 1 212 ? -11.590 -2.672 11.188 1.00 90.12 212 LEU A O 1
ATOM 1586 N N . THR A 1 213 ? -9.414 -2.737 11.712 1.00 86.25 213 THR A N 1
ATOM 1587 C CA . THR A 1 213 ? -8.980 -3.511 10.545 1.00 86.25 213 THR A CA 1
ATOM 1588 C C . THR A 1 213 ? -8.475 -4.884 10.963 1.00 86.25 213 THR A C 1
ATOM 1590 O O . THR A 1 213 ? -7.984 -5.072 12.077 1.00 86.25 213 THR A O 1
ATOM 1593 N N . GLY A 1 214 ? -8.606 -5.867 10.067 1.00 82.31 214 GLY A N 1
ATOM 1594 C CA . GLY A 1 214 ? -8.151 -7.235 10.324 1.00 82.31 214 GLY A CA 1
ATOM 1595 C C . GLY A 1 214 ? -8.923 -7.956 11.429 1.00 82.31 214 GLY A C 1
ATOM 1596 O O . GLY A 1 214 ? -8.431 -8.960 11.925 1.00 82.31 214 GLY A O 1
ATOM 1597 N N . PHE A 1 215 ? -10.094 -7.453 11.821 1.00 85.12 215 PHE A N 1
ATOM 1598 C CA . PHE A 1 215 ? -10.986 -8.099 12.776 1.00 85.12 215 PHE A CA 1
ATOM 1599 C C . PHE A 1 215 ? -11.595 -9.367 12.166 1.00 85.12 215 PHE A C 1
ATOM 1601 O O . PHE A 1 215 ? -12.030 -9.355 11.014 1.00 85.12 215 PHE A O 1
ATOM 1608 N N . VAL A 1 216 ? -11.607 -10.462 12.928 1.00 86.88 216 VAL A N 1
ATOM 1609 C CA . VAL A 1 216 ? -12.112 -11.764 12.481 1.00 86.88 216 VAL A CA 1
ATOM 1610 C C . VAL A 1 216 ? -13.159 -12.237 13.477 1.00 86.88 216 VAL A C 1
ATOM 1612 O O . VAL A 1 216 ? -12.822 -12.566 14.612 1.00 86.88 216 VAL A O 1
ATOM 1615 N N . ASP A 1 217 ? -14.420 -12.323 13.047 1.00 89.44 217 ASP A N 1
ATOM 1616 C CA . ASP A 1 217 ? -15.547 -12.660 13.929 1.00 89.44 217 ASP A CA 1
ATOM 1617 C C . ASP A 1 217 ? -15.346 -13.980 14.692 1.00 89.44 217 ASP A C 1
ATOM 1619 O O . ASP A 1 217 ? -15.720 -14.105 15.858 1.00 89.44 217 ASP A O 1
ATOM 1623 N N . ALA A 1 218 ? -14.696 -14.960 14.055 1.00 89.00 218 ALA A N 1
ATOM 1624 C CA . ALA A 1 218 ? -14.397 -16.259 14.657 1.00 89.00 218 ALA A CA 1
ATOM 1625 C C . ALA A 1 218 ? -13.452 -16.177 15.874 1.00 89.00 218 ALA A C 1
ATOM 1627 O O . ALA A 1 218 ? -13.448 -17.087 16.701 1.00 89.00 218 ALA A O 1
ATOM 1628 N N . ASN A 1 219 ? -12.691 -15.088 16.015 1.00 90.81 219 ASN A N 1
ATOM 1629 C CA . ASN A 1 219 ? -11.699 -14.903 17.074 1.00 90.81 219 ASN A CA 1
ATOM 1630 C C . ASN A 1 219 ? -12.226 -14.080 18.260 1.00 90.81 219 ASN A C 1
ATOM 1632 O O . ASN A 1 219 ? -11.447 -13.722 19.141 1.00 90.81 219 ASN A O 1
ATOM 1636 N N . LEU A 1 220 ? -13.541 -13.831 18.337 1.00 92.69 220 LEU A N 1
ATOM 1637 C CA . LEU A 1 220 ? -14.167 -13.077 19.430 1.00 92.69 220 LEU A CA 1
ATOM 1638 C C . LEU A 1 220 ? -13.715 -13.538 20.822 1.00 92.69 220 LEU A C 1
ATOM 1640 O O . LEU A 1 220 ? -13.326 -12.716 21.649 1.00 92.69 220 LEU A O 1
ATOM 1644 N N . ALA A 1 221 ? -13.730 -14.851 21.064 1.00 92.00 221 ALA A N 1
ATOM 1645 C CA . ALA A 1 221 ? -13.338 -15.416 22.353 1.00 92.00 221 ALA A CA 1
ATOM 1646 C C . ALA A 1 221 ? -11.868 -15.116 22.695 1.00 92.00 221 ALA A C 1
ATOM 1648 O O . ALA A 1 221 ? -11.542 -14.870 23.853 1.00 92.00 221 ALA A O 1
ATOM 1649 N N . ALA A 1 222 ? -10.989 -15.089 21.691 1.00 93.25 222 ALA A N 1
ATOM 1650 C CA . ALA A 1 222 ? -9.583 -14.756 21.880 1.00 93.25 222 ALA A CA 1
ATOM 1651 C C . ALA A 1 222 ? -9.379 -13.256 22.156 1.00 93.25 222 ALA A C 1
ATOM 1653 O O . ALA A 1 222 ? -8.542 -12.913 22.985 1.00 93.25 222 ALA A O 1
ATOM 1654 N N . TYR A 1 223 ? -10.167 -12.363 21.543 1.00 94.00 223 TYR A N 1
ATOM 1655 C CA . TYR A 1 223 ? -10.133 -10.931 21.879 1.00 94.00 223 TYR A CA 1
ATOM 1656 C C . TYR A 1 223 ? -10.586 -10.671 23.316 1.00 94.00 223 TYR A C 1
ATOM 1658 O O . TYR A 1 223 ? -9.927 -9.937 24.046 1.00 94.00 223 TYR A O 1
ATOM 1666 N N . GLN A 1 224 ? -11.686 -11.302 23.736 1.00 93.50 224 GLN A N 1
ATOM 1667 C CA . GLN A 1 224 ? -12.194 -11.189 25.105 1.00 93.50 224 GLN A CA 1
ATOM 1668 C C . GLN A 1 224 ? -11.180 -11.726 26.122 1.00 93.50 224 GLN A C 1
ATOM 1670 O O . GLN A 1 224 ? -10.917 -11.068 27.126 1.00 93.50 224 GLN A O 1
ATOM 1675 N N . ALA A 1 225 ? -10.566 -12.884 25.845 1.00 92.12 225 ALA A N 1
ATOM 1676 C CA . ALA A 1 225 ? -9.495 -13.429 26.676 1.00 92.12 225 ALA A CA 1
ATOM 1677 C C . ALA A 1 225 ? -8.306 -12.464 26.760 1.00 92.12 225 ALA A C 1
ATOM 1679 O O . ALA A 1 225 ? -7.855 -12.156 27.855 1.00 92.12 225 ALA A O 1
ATOM 1680 N N . TYR A 1 226 ? -7.868 -11.891 25.633 1.00 93.06 226 TYR A N 1
ATOM 1681 C CA . TYR A 1 226 ? -6.774 -10.919 25.625 1.00 93.06 226 TYR A CA 1
ATOM 1682 C C . TYR A 1 226 ? -7.071 -9.703 26.512 1.00 93.06 226 TYR A C 1
ATOM 1684 O O . TYR A 1 226 ? -6.196 -9.282 27.267 1.00 93.06 226 TYR A O 1
ATOM 1692 N N . ILE A 1 227 ? -8.285 -9.144 26.441 1.00 91.69 227 ILE A N 1
ATOM 1693 C CA . ILE A 1 227 ? -8.705 -8.008 27.279 1.00 91.69 227 ILE A CA 1
ATOM 1694 C C . ILE A 1 227 ? -8.579 -8.355 28.770 1.00 91.69 227 ILE A C 1
ATOM 1696 O O . ILE A 1 227 ? -8.050 -7.553 29.534 1.00 91.69 227 ILE A O 1
ATOM 1700 N N . ASN A 1 228 ? -9.002 -9.557 29.165 1.00 89.44 228 ASN A N 1
ATOM 1701 C CA . ASN A 1 228 ? -8.985 -10.000 30.562 1.00 89.44 228 ASN A CA 1
ATOM 1702 C C . ASN A 1 228 ? -7.576 -10.377 31.056 1.00 89.44 228 ASN A C 1
ATOM 1704 O O . ASN A 1 228 ? -7.217 -10.090 32.197 1.00 89.44 228 ASN A O 1
ATOM 1708 N N . ASP A 1 229 ? -6.779 -11.025 30.204 1.00 88.94 229 ASP A N 1
ATOM 1709 C CA . ASP A 1 229 ? -5.499 -11.639 30.576 1.00 88.94 229 ASP A CA 1
ATOM 1710 C C . ASP A 1 229 ? -4.324 -10.645 30.557 1.00 88.94 229 ASP A C 1
ATOM 1712 O O . ASP A 1 229 ? -3.229 -10.970 31.018 1.00 88.94 229 ASP A O 1
ATOM 1716 N N . ASN A 1 230 ? -4.532 -9.424 30.045 1.00 85.12 230 ASN A N 1
ATOM 1717 C CA . ASN A 1 230 ? -3.493 -8.399 29.898 1.00 85.12 230 ASN A CA 1
ATOM 1718 C C . ASN A 1 230 ? -3.832 -7.101 30.666 1.00 85.12 230 ASN A C 1
ATOM 1720 O O . ASN A 1 230 ? -3.917 -6.027 30.052 1.00 85.12 230 ASN A O 1
ATOM 1724 N N . PRO A 1 231 ? -4.001 -7.155 32.004 1.00 79.88 231 PRO A N 1
ATOM 1725 C CA . PRO A 1 231 ? -4.353 -5.981 32.794 1.00 79.88 231 PRO A CA 1
ATOM 1726 C C . PRO A 1 231 ? -3.303 -4.872 32.650 1.00 79.88 231 PRO A C 1
ATOM 1728 O O . PRO A 1 231 ? -2.099 -5.128 32.668 1.00 79.88 231 PRO A O 1
ATOM 1731 N N . GLY A 1 232 ? -3.760 -3.629 32.487 1.00 80.62 232 GLY A N 1
ATOM 1732 C CA . GLY A 1 232 ? -2.896 -2.466 32.253 1.00 80.62 232 GLY A CA 1
ATOM 1733 C C . GLY A 1 232 ? -2.424 -2.265 30.805 1.00 80.62 232 GLY A C 1
ATOM 1734 O O . GLY A 1 232 ? -1.774 -1.260 30.531 1.00 80.62 232 GLY A O 1
ATOM 1735 N N . SER A 1 233 ? -2.774 -3.158 29.867 1.00 84.62 233 SER A N 1
ATOM 1736 C CA . SER A 1 233 ? -2.498 -2.957 28.427 1.00 84.62 233 SER A CA 1
ATOM 1737 C C . SER A 1 233 ? -3.482 -2.006 27.738 1.00 84.62 233 SER A C 1
ATOM 1739 O O . SER A 1 233 ? -3.276 -1.635 26.584 1.00 84.62 233 SER A O 1
ATOM 1741 N N . PHE A 1 234 ? -4.549 -1.614 28.437 1.00 91.44 234 PHE A N 1
ATOM 1742 C CA . PHE A 1 234 ? -5.557 -0.676 27.960 1.00 91.44 234 PHE A CA 1
ATOM 1743 C C . PHE A 1 234 ? -5.671 0.503 28.917 1.00 91.44 234 PHE A C 1
ATOM 1745 O O . PHE A 1 234 ? -5.773 0.329 30.137 1.00 91.44 234 PHE A O 1
ATOM 1752 N N . SER A 1 235 ? -5.729 1.704 28.349 1.00 89.56 235 SER A N 1
ATOM 1753 C CA . SER A 1 235 ? -6.108 2.912 29.072 1.00 89.56 235 SER A CA 1
ATOM 1754 C C . SER A 1 235 ? -7.549 2.798 29.602 1.00 89.56 235 SER A C 1
ATOM 1756 O O . SER A 1 235 ? -8.327 1.939 29.187 1.00 89.56 235 SER A O 1
ATOM 1758 N N . SER A 1 236 ? -7.943 3.681 30.525 1.00 84.75 236 SER A N 1
ATOM 1759 C CA . SER A 1 236 ? -9.331 3.782 30.998 1.00 84.75 236 SER A CA 1
ATOM 1760 C C . SER A 1 236 ? -9.834 5.221 30.824 1.00 84.75 236 SER A C 1
ATOM 1762 O O . SER A 1 236 ? -9.514 6.078 31.655 1.00 84.75 236 SER A O 1
ATOM 1764 N N . PRO A 1 237 ? -10.583 5.538 29.742 1.00 88.12 237 PRO A N 1
ATOM 1765 C CA . PRO A 1 237 ? -11.072 4.654 28.665 1.00 88.12 237 PRO A CA 1
ATOM 1766 C C . PRO A 1 237 ? -9.960 4.100 27.767 1.00 88.12 237 PRO A C 1
ATOM 1768 O O . PRO A 1 237 ? -8.935 4.761 27.609 1.00 88.12 237 PRO A O 1
ATOM 1771 N N . ALA A 1 238 ? -10.196 2.952 27.123 1.00 90.19 238 ALA A N 1
ATOM 1772 C CA . ALA A 1 238 ? -9.270 2.420 26.127 1.00 90.19 238 ALA A CA 1
ATOM 1773 C C . ALA A 1 238 ? -9.211 3.335 24.897 1.00 90.19 238 ALA A C 1
ATOM 1775 O O . ALA A 1 238 ? -10.131 4.110 24.615 1.00 90.19 238 ALA A O 1
ATOM 1776 N N . THR A 1 239 ? -8.139 3.225 24.125 1.00 93.81 239 THR A N 1
ATOM 1777 C CA . THR A 1 239 ? -8.008 3.900 22.833 1.00 93.81 239 THR A CA 1
ATOM 1778 C C . THR A 1 239 ? -8.262 2.929 21.684 1.00 93.81 239 THR A C 1
ATOM 1780 O O . THR A 1 239 ? -8.057 1.722 21.802 1.00 93.81 239 THR A O 1
ATOM 1783 N N . GLN A 1 240 ? -8.682 3.452 20.530 1.00 93.56 240 GLN A N 1
ATOM 1784 C CA . GLN A 1 240 ? -8.848 2.627 19.330 1.00 93.56 240 GLN A CA 1
ATOM 1785 C C . GLN A 1 240 ? -7.533 1.941 18.920 1.00 93.56 240 GLN A C 1
ATOM 1787 O O . GLN A 1 240 ? -7.565 0.791 18.491 1.00 93.56 240 GLN A O 1
ATOM 1792 N N . ALA A 1 241 ? -6.391 2.608 19.114 1.00 92.56 241 ALA A N 1
ATOM 1793 C CA . ALA A 1 241 ? -5.075 2.062 18.798 1.00 92.56 241 ALA A CA 1
ATOM 1794 C C . ALA A 1 241 ? -4.711 0.862 19.689 1.00 92.56 241 ALA A C 1
ATOM 1796 O O . ALA A 1 241 ? -4.208 -0.137 19.184 1.00 92.56 241 ALA A O 1
ATOM 1797 N N . GLU A 1 242 ? -5.021 0.917 20.989 1.00 94.56 242 GLU A N 1
ATOM 1798 C CA . GLU A 1 242 ? -4.825 -0.215 21.912 1.00 94.56 242 GLU A CA 1
ATOM 1799 C C . GLU A 1 242 ? -5.684 -1.422 21.502 1.00 94.56 242 GLU A C 1
ATOM 1801 O O . GLU A 1 242 ? -5.198 -2.552 21.441 1.00 94.56 242 GLU A O 1
ATOM 1806 N N . VAL A 1 243 ? -6.948 -1.185 21.130 1.00 94.75 243 VAL A N 1
ATOM 180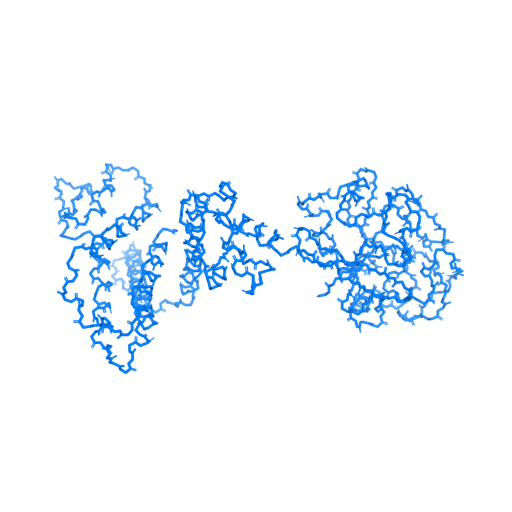7 C CA . VAL A 1 243 ? -7.840 -2.245 20.628 1.00 94.75 243 VAL A CA 1
ATOM 1808 C C . VAL A 1 243 ? -7.334 -2.817 19.300 1.00 94.75 243 VAL A C 1
ATOM 1810 O O . VAL A 1 243 ? -7.334 -4.034 19.107 1.00 94.75 243 VAL A O 1
ATOM 1813 N N . GLN A 1 244 ? -6.840 -1.970 18.395 1.00 93.50 244 GLN A N 1
ATOM 1814 C CA . GLN A 1 244 ? -6.247 -2.402 17.130 1.00 93.50 244 GLN A CA 1
ATOM 1815 C C . GLN A 1 244 ? -4.968 -3.230 17.346 1.00 93.50 244 GLN A C 1
ATOM 1817 O O . GLN A 1 244 ? -4.744 -4.210 16.627 1.00 93.50 244 GLN A O 1
ATOM 1822 N N . ALA A 1 245 ? -4.148 -2.876 18.339 1.00 90.44 245 ALA A N 1
ATOM 1823 C CA . ALA A 1 245 ? -2.949 -3.623 18.710 1.00 90.44 245 ALA A CA 1
ATOM 1824 C C . ALA A 1 245 ? -3.299 -5.022 19.236 1.00 90.44 245 ALA A C 1
ATOM 1826 O O . ALA A 1 245 ? -2.704 -6.004 18.795 1.00 90.44 245 ALA A O 1
ATOM 1827 N N . MET A 1 246 ? -4.322 -5.135 20.088 1.00 93.12 246 MET A N 1
ATOM 1828 C CA . MET A 1 246 ? -4.835 -6.426 20.558 1.00 93.12 246 MET A CA 1
ATOM 1829 C C . MET A 1 246 ? -5.353 -7.301 19.408 1.00 93.12 246 MET A C 1
ATOM 1831 O O . MET A 1 246 ? -4.964 -8.465 19.311 1.00 93.12 246 MET A O 1
ATOM 1835 N N . ILE A 1 247 ? -6.139 -6.747 18.476 1.00 92.25 247 ILE A N 1
ATOM 1836 C CA . ILE A 1 247 ? -6.597 -7.493 17.287 1.00 92.25 247 ILE A CA 1
ATOM 1837 C C . ILE A 1 247 ? -5.406 -7.998 16.471 1.00 92.25 247 ILE A C 1
ATOM 1839 O O . ILE A 1 247 ? -5.413 -9.134 16.004 1.00 92.25 247 ILE A O 1
ATOM 1843 N N . THR A 1 248 ? -4.368 -7.176 16.326 1.00 89.25 248 THR A N 1
ATOM 1844 C CA . THR A 1 248 ? -3.150 -7.536 15.588 1.00 89.25 248 THR A CA 1
ATOM 1845 C C . THR A 1 248 ? -2.369 -8.648 16.288 1.00 89.25 248 THR A C 1
ATOM 1847 O O . THR A 1 248 ? -1.867 -9.551 15.623 1.00 89.25 248 THR A O 1
ATOM 1850 N N . ALA A 1 249 ? -2.292 -8.612 17.619 1.00 88.19 249 ALA A N 1
ATOM 1851 C CA . ALA A 1 249 ? -1.622 -9.635 18.415 1.00 88.19 249 ALA A CA 1
ATOM 1852 C C . ALA A 1 249 ? -2.352 -10.986 18.353 1.00 88.19 249 ALA A C 1
ATOM 1854 O O . ALA A 1 249 ? -1.713 -12.028 18.228 1.00 88.19 249 ALA A O 1
ATOM 1855 N N . VAL A 1 250 ? -3.688 -10.969 18.401 1.00 90.62 250 VAL A N 1
ATOM 1856 C CA . VAL A 1 250 ? -4.521 -12.179 18.322 1.00 90.62 250 VAL A CA 1
ATOM 1857 C C . VAL A 1 250 ? -4.590 -12.734 16.896 1.00 90.62 250 VAL A C 1
ATOM 1859 O O . VAL A 1 250 ? -4.640 -13.949 16.712 1.00 90.62 250 VAL A O 1
ATOM 1862 N N . ASN A 1 251 ? -4.550 -11.864 15.884 1.00 88.00 251 ASN A N 1
ATOM 1863 C CA . ASN A 1 251 ? -4.556 -12.240 14.473 1.00 88.00 251 ASN A CA 1
ATOM 1864 C C . ASN A 1 251 ? -3.208 -11.913 13.812 1.00 88.00 251 ASN A C 1
ATOM 1866 O O . ASN A 1 251 ? -3.151 -11.019 12.954 1.00 88.00 251 ASN A O 1
ATOM 1870 N N . PRO A 1 252 ? -2.114 -12.608 14.173 1.00 81.19 252 PRO A N 1
ATOM 1871 C CA . PRO A 1 252 ? -0.835 -12.340 13.550 1.00 81.19 252 PRO A CA 1
ATOM 1872 C C . PRO A 1 252 ? -0.942 -12.592 12.047 1.00 81.19 252 PRO A C 1
ATOM 1874 O O . PRO A 1 252 ? -1.550 -13.562 11.587 1.00 81.19 252 PRO A O 1
ATOM 1877 N N . PHE A 1 253 ? -0.343 -11.698 11.267 1.00 84.94 253 PHE A N 1
ATOM 1878 C CA . PHE A 1 253 ? -0.286 -11.861 9.825 1.00 84.94 253 PHE A CA 1
ATOM 1879 C C . PHE A 1 253 ? 0.470 -13.147 9.465 1.00 84.94 253 PHE A C 1
ATOM 1881 O O . PHE A 1 253 ? 1.622 -13.335 9.859 1.00 84.94 253 PHE A O 1
ATOM 1888 N N . VAL A 1 254 ? -0.173 -14.012 8.682 1.00 87.56 254 VAL A N 1
ATOM 1889 C CA . VAL A 1 254 ? 0.448 -15.221 8.138 1.00 87.56 254 VAL A CA 1
ATOM 1890 C C . VAL A 1 254 ? 0.902 -14.921 6.718 1.00 87.56 254 VAL A C 1
ATOM 1892 O O . VAL A 1 254 ? 0.083 -14.645 5.846 1.00 87.56 254 VAL A O 1
ATOM 1895 N N . ALA A 1 255 ? 2.214 -14.971 6.485 1.00 91.94 255 ALA A N 1
ATOM 1896 C CA . ALA A 1 255 ? 2.772 -14.754 5.159 1.00 91.94 255 ALA A CA 1
ATOM 1897 C C . ALA A 1 255 ? 2.311 -15.848 4.182 1.00 91.94 255 ALA A C 1
ATOM 1899 O O . ALA A 1 255 ? 2.564 -17.036 4.387 1.00 91.94 255 ALA A O 1
ATOM 1900 N N . GLU A 1 256 ? 1.676 -15.429 3.095 1.00 94.94 256 GLU A N 1
ATOM 1901 C CA . GLU A 1 256 ? 1.292 -16.272 1.973 1.00 94.94 256 GLU A CA 1
ATOM 1902 C C . GLU A 1 256 ? 2.510 -16.559 1.086 1.00 94.94 256 GLU A C 1
ATOM 1904 O O . GLU A 1 256 ? 3.455 -15.767 1.007 1.00 94.94 256 GLU A O 1
ATOM 1909 N N . THR A 1 257 ? 2.488 -17.704 0.405 1.00 96.88 257 THR A N 1
ATOM 1910 C CA . THR A 1 257 ? 3.487 -18.057 -0.611 1.00 96.88 257 THR A CA 1
ATOM 1911 C C . THR A 1 257 ? 2.929 -17.749 -1.994 1.00 96.88 257 THR A C 1
ATOM 1913 O O . THR A 1 257 ? 1.870 -18.256 -2.355 1.00 96.88 257 THR A O 1
ATOM 1916 N N . VAL A 1 258 ? 3.662 -16.960 -2.780 1.00 97.56 258 VAL A N 1
ATOM 1917 C CA . VAL A 1 258 ? 3.288 -16.564 -4.142 1.00 97.56 258 VAL A CA 1
ATOM 1918 C C . VAL A 1 258 ? 4.315 -17.132 -5.118 1.00 97.56 258 VAL A C 1
ATOM 1920 O O . VAL A 1 258 ? 5.486 -16.751 -5.099 1.00 97.56 258 VAL A O 1
ATOM 1923 N N . MET A 1 259 ? 3.882 -18.057 -5.974 1.00 96.62 259 MET A N 1
ATOM 1924 C CA . MET A 1 259 ? 4.707 -18.586 -7.062 1.00 96.62 259 MET A CA 1
ATOM 1925 C C . MET A 1 259 ? 4.537 -17.708 -8.297 1.00 96.62 259 MET A C 1
ATOM 1927 O O . MET A 1 259 ? 3.430 -17.568 -8.810 1.00 96.62 259 MET A O 1
ATOM 1931 N N . PHE A 1 260 ? 5.628 -17.134 -8.793 1.00 97.00 260 PHE A N 1
ATOM 1932 C CA . PHE A 1 260 ? 5.589 -16.256 -9.956 1.00 97.00 260 PHE A CA 1
ATOM 1933 C C . PHE A 1 260 ? 6.852 -16.394 -10.799 1.00 97.00 260 PHE A C 1
ATOM 1935 O O . PHE A 1 260 ? 7.961 -16.253 -10.286 1.00 97.00 260 PHE A O 1
ATOM 1942 N N . LYS A 1 261 ? 6.679 -16.686 -12.097 1.00 93.19 261 LYS A N 1
ATOM 1943 C CA . LYS A 1 261 ? 7.765 -16.827 -13.091 1.00 93.19 261 LYS A CA 1
ATOM 1944 C C . LYS A 1 261 ? 8.941 -17.688 -12.591 1.00 93.19 261 LYS A C 1
ATOM 1946 O O . LYS A 1 261 ? 10.103 -17.318 -12.704 1.00 93.19 261 LYS A O 1
ATOM 1951 N N . GLY A 1 262 ? 8.625 -18.838 -11.987 1.00 91.94 262 GLY A N 1
ATOM 1952 C CA . GLY A 1 262 ? 9.612 -19.792 -11.457 1.00 91.94 262 GLY A CA 1
ATOM 1953 C C . GLY A 1 262 ? 10.275 -19.391 -10.134 1.00 91.94 262 GLY A C 1
ATOM 1954 O O . GLY A 1 262 ? 11.103 -20.139 -9.625 1.00 91.94 262 GLY A O 1
ATOM 1955 N N . SER A 1 263 ? 9.907 -18.245 -9.559 1.00 93.50 263 SER A N 1
ATOM 1956 C CA . SER A 1 263 ? 10.375 -17.782 -8.253 1.00 93.50 263 SER A CA 1
ATOM 1957 C C . SER A 1 263 ? 9.298 -17.941 -7.182 1.00 93.50 263 SER A C 1
ATOM 1959 O O . SER A 1 263 ? 8.102 -17.810 -7.454 1.00 93.50 263 SER A O 1
ATOM 1961 N N . THR A 1 264 ? 9.736 -18.179 -5.947 1.00 96.44 264 THR A N 1
ATOM 1962 C CA . THR A 1 264 ? 8.865 -18.280 -4.771 1.00 96.44 264 THR A CA 1
ATOM 1963 C C . THR A 1 264 ? 9.038 -17.045 -3.896 1.00 96.44 264 THR A C 1
ATOM 1965 O O . THR A 1 264 ? 10.056 -16.879 -3.216 1.00 96.44 264 THR A O 1
ATOM 1968 N N . TYR A 1 265 ? 8.020 -16.192 -3.902 1.00 97.88 265 TYR A N 1
ATOM 1969 C CA . TYR A 1 265 ? 7.917 -15.016 -3.048 1.00 97.88 265 TYR A CA 1
ATOM 1970 C C . TYR A 1 265 ? 7.102 -15.336 -1.801 1.00 97.88 265 TYR A C 1
ATOM 1972 O O . TYR A 1 265 ? 6.256 -16.235 -1.801 1.00 97.88 265 TYR A O 1
ATOM 1980 N N . LYS A 1 266 ? 7.327 -14.559 -0.745 1.00 97.50 266 LYS A N 1
ATOM 1981 C CA . LYS A 1 266 ? 6.391 -14.457 0.374 1.00 97.50 266 LYS A CA 1
ATOM 1982 C C . LYS A 1 266 ? 5.761 -13.079 0.396 1.00 97.50 266 LYS A C 1
ATOM 1984 O O . LYS A 1 266 ? 6.302 -12.138 -0.180 1.00 97.50 266 LYS A O 1
ATOM 1989 N N . THR A 1 267 ? 4.638 -12.958 1.081 1.00 97.88 267 THR A N 1
ATOM 1990 C CA . THR A 1 267 ? 4.023 -11.663 1.365 1.00 97.88 267 THR A CA 1
ATOM 1991 C C . THR A 1 267 ? 4.470 -11.104 2.713 1.00 97.88 267 THR A C 1
ATOM 1993 O O . THR A 1 267 ? 4.655 -11.864 3.662 1.00 97.88 267 THR A O 1
ATOM 1996 N N . VAL A 1 268 ? 4.555 -9.782 2.824 1.00 96.75 268 VAL A N 1
ATOM 1997 C CA . VAL A 1 268 ? 4.725 -9.036 4.079 1.00 96.75 268 VAL A CA 1
ATOM 1998 C C . VAL A 1 268 ? 3.610 -8.005 4.207 1.00 96.75 268 VAL A C 1
ATOM 2000 O O . VAL A 1 268 ? 3.132 -7.469 3.207 1.00 96.75 268 VAL A O 1
ATOM 2003 N N . LYS A 1 269 ? 3.174 -7.740 5.436 1.00 94.56 269 LYS A N 1
ATOM 2004 C CA . LYS A 1 269 ? 2.131 -6.758 5.727 1.00 94.56 269 LYS A CA 1
ATOM 2005 C C . LYS A 1 269 ? 2.764 -5.464 6.215 1.00 94.56 269 LYS A C 1
ATOM 2007 O O . LYS A 1 269 ? 3.605 -5.505 7.110 1.00 94.56 269 LYS A O 1
ATOM 2012 N N . SER A 1 270 ? 2.340 -4.343 5.643 1.00 94.88 270 SER A N 1
ATOM 2013 C CA . SER A 1 270 ? 2.736 -3.025 6.123 1.00 94.88 270 SER A CA 1
ATOM 2014 C C . SER A 1 270 ? 2.197 -2.784 7.540 1.00 94.88 270 SER A C 1
ATOM 2016 O O . SER A 1 270 ? 0.996 -2.991 7.764 1.00 94.88 270 SER A O 1
ATOM 2018 N N . PRO A 1 271 ? 3.040 -2.322 8.482 1.00 88.31 271 PRO A N 1
ATOM 2019 C CA . PRO A 1 271 ? 2.590 -1.868 9.793 1.00 88.31 271 PRO A CA 1
ATOM 2020 C C . PRO A 1 271 ? 1.855 -0.516 9.738 1.00 88.31 271 PRO A C 1
ATOM 2022 O O . PRO A 1 271 ? 1.065 -0.232 10.633 1.00 88.31 271 PRO A O 1
ATOM 2025 N N . ASP A 1 272 ? 2.066 0.289 8.692 1.00 88.25 272 ASP A N 1
ATOM 2026 C CA . ASP A 1 272 ? 1.494 1.633 8.551 1.00 88.25 272 ASP A CA 1
ATOM 2027 C C . ASP A 1 272 ? 0.141 1.618 7.825 1.00 88.25 272 ASP A C 1
ATOM 2029 O O . ASP A 1 272 ? -0.826 2.244 8.259 1.00 88.25 272 ASP A O 1
ATOM 2033 N N . THR A 1 273 ? 0.039 0.868 6.724 1.00 90.75 273 THR A N 1
ATOM 2034 C CA . THR A 1 273 ? -1.140 0.889 5.840 1.00 90.75 273 THR A CA 1
ATOM 2035 C C . THR A 1 273 ? -1.967 -0.391 5.883 1.00 90.75 273 THR A C 1
ATOM 2037 O O . THR A 1 273 ? -3.032 -0.454 5.269 1.00 90.75 273 THR A O 1
ATOM 2040 N N . ASN A 1 274 ? -1.493 -1.437 6.572 1.00 88.56 274 ASN A N 1
ATOM 2041 C CA . ASN A 1 274 ? -2.033 -2.801 6.517 1.00 88.56 274 ASN A CA 1
ATOM 2042 C C . ASN A 1 274 ? -2.039 -3.445 5.116 1.00 88.56 274 ASN A C 1
ATOM 2044 O O . ASN A 1 274 ? -2.534 -4.570 4.976 1.00 88.56 274 ASN A O 1
ATOM 2048 N N . ARG A 1 275 ? -1.484 -2.784 4.089 1.00 95.12 275 ARG A N 1
ATOM 2049 C CA . ARG A 1 275 ? -1.388 -3.336 2.736 1.00 95.12 275 ARG A CA 1
ATOM 2050 C C . ARG A 1 275 ? -0.370 -4.459 2.674 1.00 95.12 275 ARG A C 1
ATOM 2052 O O . ARG A 1 275 ? 0.563 -4.528 3.473 1.00 95.12 275 ARG A O 1
ATOM 2059 N N . ILE A 1 276 ? -0.570 -5.352 1.714 1.00 97.19 276 ILE A N 1
ATOM 2060 C CA . ILE A 1 276 ? 0.312 -6.491 1.506 1.00 97.19 276 ILE A CA 1
ATOM 2061 C C . ILE A 1 276 ? 1.260 -6.201 0.357 1.00 97.19 276 ILE A C 1
ATOM 2063 O O . ILE A 1 276 ? 0.851 -5.779 -0.717 1.00 97.19 276 ILE A O 1
ATOM 2067 N N . TRP A 1 277 ? 2.527 -6.481 0.587 1.00 98.56 277 TRP A N 1
ATOM 2068 C CA . TRP A 1 277 ? 3.606 -6.390 -0.378 1.00 98.56 277 TRP A CA 1
ATOM 2069 C C . TRP A 1 277 ? 4.196 -7.789 -0.556 1.00 98.56 277 TRP A C 1
ATOM 2071 O O . TRP A 1 277 ? 4.042 -8.629 0.331 1.00 98.56 277 TRP A O 1
ATOM 2081 N N . LEU A 1 278 ? 4.900 -8.083 -1.654 1.00 98.38 278 LEU A N 1
ATOM 2082 C CA . LEU A 1 278 ? 5.810 -9.245 -1.595 1.00 98.38 278 LEU A CA 1
ATOM 2083 C C . LEU A 1 278 ? 6.966 -8.927 -0.611 1.00 98.38 278 LEU A C 1
ATOM 2085 O O . LEU A 1 278 ? 7.090 -7.813 -0.097 1.00 98.38 278 LEU A O 1
ATOM 2089 N N . ASP A 1 279 ? 7.888 -9.855 -0.412 1.00 97.56 279 ASP A N 1
ATOM 2090 C CA . ASP A 1 279 ? 9.005 -9.745 0.539 1.00 97.56 279 ASP A CA 1
ATOM 2091 C C . ASP A 1 279 ? 10.331 -9.184 -0.032 1.00 97.56 279 ASP A C 1
ATOM 2093 O O . ASP A 1 279 ? 11.221 -8.827 0.731 1.00 97.56 279 ASP A O 1
ATOM 2097 N N . ARG A 1 280 ? 10.487 -9.106 -1.361 1.00 97.81 280 ARG A N 1
ATOM 2098 C CA . ARG A 1 280 ? 11.675 -8.582 -2.084 1.00 97.81 280 ARG A CA 1
ATOM 2099 C C . ARG A 1 280 ? 11.383 -7.944 -3.460 1.00 97.81 280 ARG A C 1
ATOM 2101 O O . ARG A 1 280 ? 10.317 -8.195 -4.032 1.00 97.81 280 ARG A O 1
ATOM 2108 N N . ASN A 1 281 ? 12.332 -7.192 -4.025 1.00 98.44 281 ASN A N 1
ATOM 2109 C CA . ASN A 1 281 ? 12.232 -6.641 -5.388 1.00 98.44 281 ASN A CA 1
ATOM 2110 C C . ASN A 1 281 ? 11.894 -7.721 -6.431 1.00 98.44 281 ASN A C 1
ATOM 2112 O O . ASN A 1 281 ? 12.327 -8.870 -6.331 1.00 98.44 281 ASN A O 1
ATOM 2116 N N . LEU A 1 282 ? 11.133 -7.355 -7.459 1.00 98.31 282 LEU A N 1
ATOM 2117 C CA . LEU A 1 282 ? 10.714 -8.291 -8.496 1.00 98.31 282 LEU A CA 1
ATOM 2118 C C . LEU A 1 282 ? 11.926 -8.818 -9.289 1.00 98.31 282 LEU A C 1
ATOM 2120 O O . LEU A 1 282 ? 12.732 -8.044 -9.808 1.00 98.31 282 LEU A O 1
ATOM 2124 N N . GLY A 1 283 ? 12.041 -10.141 -9.401 1.00 97.56 283 GLY A N 1
ATOM 2125 C CA . GLY A 1 283 ? 13.169 -10.834 -10.036 1.00 97.56 283 GLY A CA 1
ATOM 2126 C C . GLY A 1 283 ? 14.323 -11.172 -9.086 1.00 97.56 283 GLY A C 1
ATOM 2127 O O . GLY A 1 283 ? 15.314 -11.753 -9.517 1.00 97.56 283 GLY A O 1
ATOM 2128 N N . ALA A 1 284 ? 14.226 -10.819 -7.802 1.00 97.75 284 ALA A N 1
ATOM 2129 C CA . ALA A 1 284 ? 15.224 -11.186 -6.802 1.00 97.75 284 ALA A CA 1
ATOM 2130 C C . ALA A 1 284 ? 15.091 -12.655 -6.372 1.00 97.75 284 ALA A C 1
ATOM 2132 O O . ALA A 1 284 ? 13.983 -13.167 -6.195 1.00 97.75 284 ALA A O 1
ATOM 2133 N N . THR A 1 285 ? 16.215 -13.326 -6.120 1.00 96.38 285 THR A N 1
ATOM 2134 C CA . THR A 1 285 ? 16.225 -14.754 -5.758 1.00 96.38 285 THR A CA 1
ATOM 2135 C C . THR A 1 285 ? 16.025 -14.988 -4.263 1.00 96.38 285 THR A C 1
ATOM 2137 O O . THR A 1 285 ? 15.544 -16.051 -3.870 1.00 96.38 285 THR A O 1
ATOM 2140 N N . GLN A 1 286 ? 16.301 -13.986 -3.422 1.00 95.75 286 GLN A N 1
ATOM 2141 C CA . GLN A 1 286 ? 16.137 -14.057 -1.966 1.00 95.75 286 GLN A CA 1
ATOM 2142 C C . GLN A 1 286 ? 15.714 -12.721 -1.347 1.00 95.75 286 GLN A C 1
ATOM 2144 O O . GLN A 1 286 ? 15.866 -11.661 -1.953 1.00 95.75 286 GLN A O 1
ATOM 2149 N N . VAL A 1 287 ? 15.170 -12.781 -0.130 1.00 95.56 287 VAL A N 1
ATOM 2150 C CA . VAL A 1 287 ? 14.987 -11.593 0.716 1.00 95.56 287 VAL A CA 1
ATOM 2151 C C . VAL A 1 287 ? 16.362 -11.078 1.129 1.00 95.56 287 VAL A C 1
ATOM 2153 O O . VAL A 1 287 ? 17.242 -11.878 1.436 1.00 95.56 287 VAL A O 1
ATOM 2156 N N . CYS A 1 288 ? 16.535 -9.759 1.161 1.00 95.75 288 CYS A N 1
ATOM 2157 C CA . CYS A 1 288 ? 17.815 -9.137 1.473 1.00 95.75 288 CYS A CA 1
ATOM 2158 C C . CYS A 1 288 ? 18.348 -9.543 2.853 1.00 95.75 288 CYS A C 1
ATOM 2160 O O . CYS A 1 288 ? 17.695 -9.310 3.878 1.00 95.75 288 CYS A O 1
ATOM 2162 N N . ALA A 1 289 ? 19.558 -10.108 2.875 1.00 96.44 289 ALA A N 1
ATOM 2163 C CA . ALA A 1 289 ? 20.318 -10.336 4.105 1.00 96.44 289 ALA A CA 1
ATOM 2164 C C . ALA A 1 289 ? 21.038 -9.061 4.588 1.00 96.44 289 ALA A C 1
ATOM 2166 O O . ALA A 1 289 ? 21.183 -8.848 5.791 1.00 96.44 289 ALA A O 1
ATOM 2167 N N . SER A 1 290 ? 21.445 -8.198 3.655 1.00 97.75 290 SER A N 1
ATOM 2168 C CA . SER A 1 290 ? 21.991 -6.854 3.876 1.00 97.75 290 SER A CA 1
ATOM 2169 C C . SER A 1 290 ? 21.491 -5.908 2.779 1.00 97.75 290 SER A C 1
ATOM 2171 O O . SER A 1 290 ? 20.973 -6.361 1.757 1.00 97.75 290 SER A O 1
ATOM 2173 N N . SER A 1 291 ? 21.676 -4.595 2.946 1.00 97.56 291 SER A N 1
ATOM 2174 C CA . SER A 1 291 ? 21.330 -3.619 1.901 1.00 97.56 291 SER A CA 1
ATOM 2175 C C . SER A 1 291 ? 22.114 -3.836 0.602 1.00 97.56 291 SER A C 1
ATOM 2177 O O . SER A 1 291 ? 21.615 -3.495 -0.468 1.00 97.56 291 SER A O 1
ATOM 2179 N N . THR A 1 292 ? 23.310 -4.427 0.692 1.00 98.12 292 THR A N 1
ATOM 2180 C CA . THR A 1 292 ? 24.230 -4.694 -0.422 1.00 98.12 292 THR A CA 1
ATOM 2181 C C . THR A 1 292 ? 24.170 -6.133 -0.956 1.00 98.12 292 THR A C 1
ATOM 2183 O O . THR A 1 292 ? 25.033 -6.562 -1.726 1.00 98.12 292 THR A O 1
ATOM 2186 N N . ASP A 1 293 ? 23.164 -6.908 -0.547 1.00 97.81 293 ASP A N 1
ATOM 2187 C CA . ASP A 1 293 ? 22.966 -8.281 -0.999 1.00 97.81 293 ASP A CA 1
ATOM 2188 C C . ASP A 1 293 ? 22.517 -8.322 -2.468 1.00 97.81 293 ASP A C 1
ATOM 2190 O O . ASP A 1 293 ? 21.339 -8.188 -2.800 1.00 97.81 293 ASP A O 1
ATOM 2194 N N . SER A 1 294 ? 23.472 -8.548 -3.371 1.00 97.38 294 SER A N 1
ATOM 2195 C CA . SER A 1 294 ? 23.207 -8.562 -4.814 1.00 97.38 294 SER A CA 1
ATOM 2196 C C . SER A 1 294 ? 22.144 -9.574 -5.265 1.00 97.38 294 SER A C 1
ATOM 2198 O O . SER A 1 294 ? 21.484 -9.344 -6.280 1.00 97.38 294 SER A O 1
ATOM 2200 N N . ALA A 1 295 ? 21.924 -10.659 -4.512 1.00 97.69 295 ALA A N 1
ATOM 2201 C CA . ALA A 1 295 ? 20.906 -11.659 -4.831 1.00 97.69 295 ALA A CA 1
ATOM 2202 C C . ALA A 1 295 ? 19.476 -11.139 -4.582 1.00 97.69 295 ALA A C 1
ATOM 2204 O O . ALA A 1 295 ? 18.509 -11.664 -5.144 1.00 97.69 295 ALA A O 1
ATOM 2205 N N . CYS A 1 296 ? 19.331 -10.079 -3.781 1.00 96.94 296 CYS A N 1
ATOM 2206 C CA . CYS A 1 296 ? 18.042 -9.487 -3.451 1.00 96.94 296 CYS A CA 1
ATOM 2207 C C . CYS A 1 296 ? 17.676 -8.246 -4.290 1.00 96.94 296 CYS A C 1
ATOM 2209 O O . CYS A 1 296 ? 16.566 -7.724 -4.184 1.00 96.94 296 CYS A O 1
ATOM 2211 N N . TYR A 1 297 ? 18.588 -7.768 -5.142 1.00 98.38 297 TYR A N 1
ATOM 2212 C CA . TYR A 1 297 ? 18.407 -6.518 -5.888 1.00 98.38 297 TYR A CA 1
ATOM 2213 C C . TYR A 1 297 ? 17.275 -6.568 -6.920 1.00 98.38 297 TYR A C 1
ATOM 2215 O O . TYR A 1 297 ? 16.653 -5.544 -7.198 1.00 98.38 297 TYR A O 1
ATOM 2223 N N . GLY A 1 298 ? 17.011 -7.746 -7.487 1.00 97.94 298 GLY A N 1
ATOM 2224 C CA . GLY A 1 298 ? 16.007 -7.943 -8.530 1.00 97.94 298 GLY A CA 1
ATOM 2225 C C . GLY A 1 298 ? 16.388 -7.343 -9.884 1.00 97.94 298 GLY A C 1
ATOM 2226 O O . GLY A 1 298 ? 17.535 -6.948 -10.121 1.00 97.94 298 GLY A O 1
ATOM 2227 N N . ASN A 1 299 ? 15.413 -7.308 -10.787 1.00 98.50 299 ASN A N 1
ATOM 2228 C CA . ASN A 1 299 ? 15.567 -6.848 -12.167 1.00 98.50 299 ASN A CA 1
ATOM 2229 C C . ASN A 1 299 ? 15.407 -5.322 -12.302 1.00 98.50 299 ASN A C 1
ATOM 2231 O O . ASN A 1 299 ? 14.943 -4.654 -11.381 1.00 98.50 299 ASN A O 1
ATOM 2235 N N . LEU A 1 300 ? 15.790 -4.773 -13.460 1.00 98.81 300 LEU A N 1
ATOM 2236 C CA . LEU A 1 300 ? 15.790 -3.336 -13.754 1.00 98.81 300 LEU A CA 1
ATOM 2237 C C . LEU A 1 300 ? 14.926 -3.014 -14.980 1.00 98.81 300 LEU A C 1
ATOM 2239 O O . LEU A 1 300 ? 15.381 -3.092 -16.120 1.00 98.81 300 LEU A O 1
ATOM 2243 N N . TYR A 1 301 ? 13.685 -2.610 -14.738 1.00 98.81 301 TYR A N 1
ATOM 2244 C CA . TYR A 1 301 ? 12.652 -2.423 -15.757 1.00 98.81 301 TYR A CA 1
ATOM 2245 C C . TYR A 1 301 ? 12.687 -1.013 -16.341 1.00 98.81 301 TYR A C 1
ATOM 2247 O O . TYR A 1 301 ? 12.883 -0.036 -15.616 1.00 98.81 301 TYR A O 1
ATOM 2255 N N . GLN A 1 302 ? 12.441 -0.890 -17.642 1.00 98.62 302 GLN A N 1
ATOM 2256 C CA . GLN A 1 302 ? 12.153 0.396 -18.273 1.00 98.62 302 GLN A CA 1
ATOM 2257 C C . GLN A 1 302 ? 10.690 0.780 -18.048 1.00 98.62 302 GLN A C 1
ATOM 2259 O O . GLN A 1 302 ? 9.796 -0.065 -18.114 1.00 98.62 302 GLN A O 1
ATOM 2264 N N . TRP A 1 303 ? 10.433 2.060 -17.777 1.00 98.62 303 TRP A N 1
ATOM 2265 C CA . TRP A 1 303 ? 9.156 2.483 -17.204 1.00 98.62 303 TRP A CA 1
ATOM 2266 C C . TRP A 1 303 ? 7.963 2.189 -18.124 1.00 98.62 303 TRP A C 1
ATOM 2268 O O . TRP A 1 303 ? 7.933 2.622 -19.283 1.00 98.62 303 TRP A O 1
ATOM 2278 N N . GLY A 1 304 ? 6.978 1.464 -17.598 1.00 97.81 304 GLY A N 1
ATOM 2279 C CA . GLY A 1 304 ? 5.782 1.028 -18.308 1.00 97.81 304 GLY A CA 1
ATOM 2280 C C . GLY A 1 304 ? 5.964 -0.135 -19.282 1.00 97.81 304 GLY A C 1
ATOM 2281 O O . GLY A 1 304 ? 5.025 -0.395 -20.026 1.00 97.81 304 GLY A O 1
ATOM 2282 N N . ARG A 1 305 ? 7.137 -0.783 -19.359 1.00 97.69 305 ARG A N 1
ATOM 2283 C CA . ARG A 1 305 ? 7.410 -1.899 -20.287 1.00 97.69 305 ARG A CA 1
ATOM 2284 C C . ARG A 1 305 ? 7.127 -3.250 -19.625 1.00 97.69 305 ARG A C 1
ATOM 2286 O O . ARG A 1 305 ? 7.319 -3.385 -18.418 1.00 97.69 305 ARG A O 1
ATOM 2293 N N . ASN A 1 306 ? 6.711 -4.240 -20.415 1.00 96.25 306 ASN A N 1
ATOM 2294 C CA . ASN A 1 306 ? 6.629 -5.631 -19.960 1.00 96.25 306 ASN A CA 1
ATOM 2295 C C . ASN A 1 306 ? 8.022 -6.259 -19.784 1.00 96.25 306 ASN A C 1
ATOM 2297 O O . ASN A 1 306 ? 8.998 -5.760 -20.346 1.00 96.25 306 ASN A O 1
ATOM 2301 N N . ASP A 1 307 ? 8.115 -7.376 -19.069 1.00 94.00 307 ASP A N 1
ATOM 2302 C CA . ASP A 1 307 ? 9.358 -8.114 -18.828 1.00 94.00 307 ASP A CA 1
ATOM 2303 C C . ASP A 1 307 ? 9.742 -9.033 -20.000 1.00 94.00 307 ASP A C 1
ATOM 2305 O O . ASP A 1 307 ? 9.861 -10.250 -19.895 1.00 94.00 307 ASP A O 1
ATOM 2309 N N . ASP A 1 308 ? 9.958 -8.429 -21.166 1.00 95.62 308 ASP A N 1
ATOM 2310 C CA . ASP A 1 308 ? 10.381 -9.142 -22.373 1.00 95.62 308 ASP A CA 1
ATOM 2311 C C . ASP A 1 308 ? 11.855 -9.605 -22.332 1.00 95.62 308 ASP A C 1
ATOM 2313 O O . ASP A 1 308 ? 12.416 -9.987 -23.350 1.00 95.62 308 ASP A O 1
ATOM 2317 N N . GLY A 1 309 ? 12.530 -9.567 -21.183 1.00 97.12 309 GLY A N 1
ATOM 2318 C CA . GLY A 1 309 ? 13.934 -9.946 -21.009 1.00 97.12 309 GLY A CA 1
ATOM 2319 C C . GLY A 1 309 ? 14.897 -8.759 -21.009 1.00 97.12 309 GLY A C 1
ATOM 2320 O O . GLY A 1 309 ? 16.084 -8.918 -20.705 1.00 97.12 309 GLY A O 1
ATOM 2321 N N . HIS A 1 310 ? 14.423 -7.548 -21.323 1.00 98.31 310 HIS A N 1
ATOM 2322 C CA . HIS A 1 310 ? 15.247 -6.342 -21.235 1.00 98.31 310 HIS A CA 1
ATOM 2323 C C . HIS A 1 310 ? 15.665 -6.021 -19.794 1.00 98.31 310 HIS A C 1
ATOM 2325 O O . HIS A 1 310 ? 16.722 -5.419 -19.589 1.00 98.31 310 HIS A O 1
ATOM 2331 N N . GLU A 1 311 ? 14.835 -6.400 -18.823 1.00 98.12 311 GLU A N 1
ATOM 2332 C CA . GLU A 1 311 ? 14.960 -6.091 -17.403 1.00 98.12 311 GLU A CA 1
ATOM 2333 C C . GLU A 1 311 ? 16.130 -6.810 -16.730 1.00 98.12 311 GLU A C 1
ATOM 2335 O O . GLU A 1 311 ? 16.600 -6.390 -15.669 1.00 98.12 311 GLU A O 1
ATOM 2340 N N . SER A 1 312 ? 16.636 -7.874 -17.360 1.00 97.62 312 SER A N 1
ATOM 2341 C CA . SER A 1 312 ? 17.863 -8.520 -16.921 1.00 97.62 312 SER A CA 1
ATOM 2342 C C . SER A 1 312 ? 19.011 -7.509 -16.894 1.00 97.62 312 SER A C 1
ATOM 2344 O O . SER A 1 312 ? 19.278 -6.788 -17.863 1.00 97.62 312 SER A O 1
ATOM 2346 N N . ARG A 1 313 ? 19.749 -7.509 -15.780 1.00 98.00 313 ARG A N 1
ATOM 2347 C CA . ARG A 1 313 ? 20.930 -6.659 -15.559 1.00 98.00 313 ARG A CA 1
ATOM 2348 C C . ARG A 1 313 ? 22.031 -6.877 -16.604 1.00 98.00 313 ARG A C 1
ATOM 2350 O O . ARG A 1 313 ? 22.881 -6.010 -16.772 1.00 98.00 313 ARG A O 1
ATOM 2357 N N . THR A 1 314 ? 22.001 -8.008 -17.309 1.00 97.31 314 THR A N 1
ATOM 2358 C CA . THR A 1 314 ? 22.985 -8.414 -18.323 1.00 97.31 314 THR A CA 1
ATOM 2359 C C . THR A 1 314 ? 22.410 -8.484 -19.739 1.00 97.31 314 THR A C 1
ATOM 2361 O O . THR A 1 314 ? 23.105 -8.931 -20.650 1.00 97.31 314 THR A O 1
ATOM 2364 N N . SER A 1 315 ? 21.160 -8.052 -19.963 1.00 98.19 315 SER A N 1
ATOM 2365 C CA . SER A 1 315 ? 20.561 -8.090 -21.305 1.00 98.19 315 SER A CA 1
ATOM 2366 C C . SER A 1 315 ? 21.348 -7.228 -22.301 1.00 98.19 315 SER A C 1
ATOM 2368 O O . SER A 1 315 ? 22.006 -6.253 -21.930 1.00 98.19 315 SER A O 1
ATOM 2370 N N . GLY A 1 316 ? 21.279 -7.566 -23.589 1.00 98.50 316 GLY A N 1
ATOM 2371 C CA . GLY A 1 316 ? 21.872 -6.734 -24.637 1.00 98.50 316 GLY A CA 1
ATOM 2372 C C . GLY A 1 316 ? 21.215 -5.351 -24.716 1.00 98.50 316 GLY A C 1
ATOM 2373 O O . GLY A 1 316 ? 20.101 -5.150 -24.233 1.00 98.50 316 GLY A O 1
ATOM 2374 N N . ILE A 1 317 ? 21.888 -4.404 -25.370 1.00 98.62 317 ILE A N 1
ATOM 2375 C CA . ILE A 1 317 ? 21.358 -3.054 -25.607 1.00 98.62 317 ILE A CA 1
ATOM 2376 C C . ILE A 1 317 ? 20.969 -2.841 -27.076 1.00 98.62 317 ILE A C 1
ATOM 2378 O O . ILE A 1 317 ? 21.460 -3.533 -27.972 1.00 98.62 317 ILE A O 1
ATOM 2382 N N . THR A 1 318 ? 20.095 -1.871 -27.334 1.00 98.38 318 THR A N 1
ATOM 2383 C CA . THR A 1 318 ? 19.781 -1.355 -28.673 1.00 98.38 318 THR A CA 1
ATOM 2384 C C . THR A 1 318 ? 19.455 0.136 -28.607 1.00 98.38 318 THR A C 1
ATOM 2386 O O . THR A 1 318 ? 18.831 0.586 -27.654 1.00 98.38 318 THR A O 1
ATOM 2389 N N . ALA A 1 319 ? 19.844 0.907 -29.623 1.00 97.94 319 ALA A N 1
ATOM 2390 C CA . ALA A 1 319 ? 19.471 2.321 -29.740 1.00 97.94 319 ALA A CA 1
ATOM 2391 C C . ALA A 1 319 ? 18.165 2.535 -30.532 1.00 97.94 319 ALA A C 1
ATOM 2393 O O . ALA A 1 319 ? 17.682 3.658 -30.658 1.00 97.94 319 ALA A O 1
ATOM 2394 N N . THR A 1 320 ? 17.588 1.469 -31.094 1.00 97.94 320 THR A N 1
ATOM 2395 C CA . THR A 1 320 ? 16.324 1.542 -31.835 1.00 97.94 320 THR A CA 1
ATOM 2396 C C . THR A 1 320 ? 15.154 1.646 -30.859 1.00 97.94 320 THR A C 1
ATOM 2398 O O . THR A 1 320 ? 14.894 0.704 -30.110 1.00 97.94 320 THR A O 1
ATOM 2401 N N . LEU A 1 321 ? 14.445 2.778 -30.886 1.00 98.06 321 LEU A N 1
ATOM 2402 C CA . LEU A 1 321 ? 13.245 2.985 -30.075 1.00 98.06 321 LEU A CA 1
ATOM 2403 C C . LEU A 1 321 ? 12.124 2.031 -30.489 1.00 98.06 321 LEU A C 1
ATOM 2405 O O . LEU A 1 321 ? 11.928 1.756 -31.675 1.00 98.06 321 LEU A O 1
ATOM 2409 N N . ALA A 1 322 ? 11.351 1.574 -29.509 1.00 97.69 322 ALA A N 1
ATOM 2410 C CA . ALA A 1 322 ? 10.112 0.863 -29.781 1.00 97.69 322 ALA A CA 1
ATOM 2411 C C . ALA A 1 322 ? 9.040 1.830 -30.312 1.00 97.69 322 ALA A C 1
ATOM 2413 O O . ALA A 1 322 ? 9.013 3.010 -29.967 1.00 97.69 322 ALA A O 1
ATOM 2414 N N . THR A 1 323 ? 8.126 1.322 -31.135 1.00 97.25 323 THR A N 1
ATOM 2415 C CA . THR A 1 323 ? 6.990 2.092 -31.673 1.00 97.25 323 THR A CA 1
ATOM 2416 C C . THR A 1 323 ? 5.681 1.825 -30.928 1.00 97.25 323 THR A C 1
ATOM 2418 O O . THR A 1 323 ? 4.665 2.452 -31.218 1.00 97.25 323 THR A O 1
ATOM 2421 N N . THR A 1 324 ? 5.697 0.907 -29.958 1.00 96.69 324 THR A N 1
ATOM 2422 C CA . THR A 1 324 ? 4.562 0.527 -29.104 1.00 96.69 324 THR A CA 1
ATOM 2423 C C . THR A 1 324 ? 5.002 0.471 -27.638 1.00 96.69 324 THR A C 1
ATOM 2425 O O . THR A 1 324 ? 6.190 0.612 -27.334 1.00 96.69 324 THR A O 1
ATOM 2428 N N . ILE A 1 325 ? 4.050 0.282 -26.718 1.00 95.56 325 ILE A N 1
ATOM 2429 C CA . ILE A 1 325 ? 4.340 0.077 -25.288 1.00 95.56 325 ILE A CA 1
ATOM 2430 C C . ILE A 1 325 ? 4.522 -1.405 -24.910 1.00 95.56 325 ILE A C 1
ATOM 2432 O O . ILE A 1 325 ? 4.933 -1.702 -23.796 1.00 95.56 325 ILE A O 1
ATOM 2436 N N . THR A 1 326 ? 4.257 -2.332 -25.830 1.00 95.00 326 THR A N 1
ATOM 2437 C CA . THR A 1 326 ? 4.376 -3.791 -25.654 1.00 95.00 326 THR A CA 1
ATOM 2438 C C . THR A 1 326 ? 5.399 -4.388 -26.639 1.00 95.00 326 THR A C 1
ATOM 2440 O O . THR A 1 326 ? 5.066 -5.293 -27.409 1.00 95.00 326 THR A O 1
ATOM 2443 N N . PRO A 1 327 ? 6.638 -3.865 -26.720 1.00 93.62 327 PRO A N 1
ATOM 2444 C CA . PRO A 1 327 ? 7.638 -4.444 -27.608 1.00 93.62 327 PRO A CA 1
ATOM 2445 C C . PRO A 1 327 ? 8.086 -5.824 -27.100 1.00 93.62 327 PRO A C 1
ATOM 2447 O O . PRO A 1 327 ? 8.119 -6.060 -25.897 1.00 93.62 327 PRO A O 1
ATOM 2450 N N . ALA A 1 328 ? 8.494 -6.697 -28.021 1.00 89.94 328 ALA A N 1
ATOM 2451 C CA . ALA A 1 328 ? 9.137 -7.982 -27.730 1.00 89.94 328 ALA A CA 1
ATOM 2452 C C . ALA A 1 328 ? 10.542 -8.002 -28.358 1.00 89.94 328 ALA A C 1
ATOM 2454 O O . ALA A 1 328 ? 10.798 -8.682 -29.350 1.00 89.94 328 ALA A O 1
ATOM 2455 N N . ILE A 1 329 ? 11.421 -7.129 -27.856 1.00 92.31 329 ILE A N 1
ATOM 2456 C CA . ILE A 1 329 ? 12.765 -6.882 -28.416 1.00 92.31 329 ILE A CA 1
ATOM 2457 C C . ILE A 1 329 ? 13.848 -7.565 -27.566 1.00 92.31 329 ILE A C 1
ATOM 2459 O O . ILE A 1 329 ? 14.952 -7.811 -28.056 1.00 92.31 329 ILE A O 1
ATOM 2463 N N . ASN A 1 330 ? 13.556 -7.857 -26.294 1.00 95.81 330 ASN A N 1
ATOM 2464 C CA . ASN A 1 330 ? 14.434 -8.560 -25.348 1.00 95.81 330 ASN A CA 1
ATOM 2465 C C . ASN A 1 330 ? 15.795 -7.871 -25.126 1.00 95.81 330 ASN A C 1
ATOM 2467 O O . ASN A 1 330 ? 16.777 -8.482 -24.703 1.00 95.81 330 ASN A O 1
ATOM 2471 N N . LYS A 1 331 ? 15.866 -6.574 -25.442 1.00 98.44 331 LYS A N 1
ATOM 2472 C CA . LYS A 1 331 ? 17.031 -5.711 -25.242 1.00 98.44 331 LYS A CA 1
ATOM 2473 C C . LYS A 1 331 ? 16.630 -4.443 -24.515 1.00 98.44 331 LYS A C 1
ATOM 2475 O O . LYS A 1 331 ? 15.546 -3.885 -24.740 1.00 98.44 331 LYS A O 1
ATOM 2480 N N . PHE A 1 332 ? 17.541 -3.972 -23.677 1.00 98.69 332 PHE A N 1
ATOM 2481 C CA . PHE A 1 332 ? 17.452 -2.664 -23.056 1.00 98.69 332 PHE A CA 1
ATOM 2482 C C . PHE A 1 332 ? 17.603 -1.578 -24.122 1.00 98.69 332 PHE A C 1
ATOM 2484 O O . PHE A 1 332 ? 18.491 -1.662 -24.971 1.00 98.69 332 PHE A O 1
ATOM 2491 N N . ILE A 1 333 ? 16.715 -0.585 -24.122 1.00 98.69 333 ILE A N 1
ATOM 2492 C CA . ILE A 1 333 ? 16.704 0.441 -25.164 1.00 98.69 333 ILE A CA 1
ATOM 2493 C C . ILE A 1 333 ? 17.423 1.659 -24.606 1.00 98.69 333 ILE A C 1
ATOM 2495 O O . ILE A 1 333 ? 16.976 2.271 -23.642 1.00 98.69 333 ILE A O 1
ATOM 2499 N N . THR A 1 334 ? 18.554 2.001 -25.208 1.00 98.62 334 THR A N 1
ATOM 2500 C CA . THR A 1 334 ? 19.325 3.176 -24.817 1.00 98.62 334 THR A CA 1
ATOM 2501 C C . THR A 1 334 ? 18.857 4.400 -25.588 1.00 98.62 334 THR A C 1
ATOM 2503 O O . THR A 1 334 ? 18.805 4.371 -26.819 1.00 98.62 334 THR A O 1
ATOM 2506 N N . SER A 1 335 ? 18.547 5.485 -24.884 1.00 97.75 335 SER A N 1
ATOM 2507 C CA . SER A 1 335 ? 18.095 6.743 -25.479 1.00 97.75 335 SER A CA 1
ATOM 2508 C C . SER A 1 335 ? 18.361 7.940 -24.561 1.00 97.75 335 SER A C 1
ATOM 2510 O O . SER A 1 335 ? 18.814 7.802 -23.422 1.00 97.75 335 SER A O 1
ATOM 2512 N N . SER A 1 336 ? 18.071 9.147 -25.053 1.00 96.38 336 SER A N 1
ATOM 2513 C CA . SER A 1 336 ? 18.203 10.374 -24.265 1.00 96.38 336 SER A CA 1
ATOM 2514 C C . SER A 1 336 ? 17.086 10.568 -23.231 1.00 96.38 336 SER A C 1
ATOM 2516 O O . SER A 1 336 ? 17.311 11.299 -22.262 1.00 96.38 336 SER A O 1
ATOM 2518 N N . SER A 1 337 ? 15.911 9.939 -23.387 1.00 96.25 337 SER A N 1
ATOM 2519 C CA . SER A 1 337 ? 14.742 10.196 -22.525 1.00 96.25 337 SER A CA 1
ATOM 2520 C C . SER A 1 337 ? 13.754 9.026 -22.392 1.00 96.25 337 SER A C 1
ATOM 2522 O O . SER A 1 337 ? 13.510 8.554 -21.282 1.00 96.25 337 SER A O 1
ATOM 2524 N N . ASP A 1 338 ? 13.165 8.551 -23.487 1.00 97.81 338 ASP A N 1
ATOM 2525 C CA . ASP A 1 338 ? 12.157 7.479 -23.495 1.00 97.81 338 ASP A CA 1
ATOM 2526 C C . ASP A 1 338 ? 12.604 6.335 -24.407 1.00 97.81 338 ASP A C 1
ATOM 2528 O O . ASP A 1 338 ? 13.328 6.541 -25.381 1.00 97.81 338 ASP A O 1
ATOM 2532 N N . TRP A 1 339 ? 12.198 5.118 -24.074 1.00 97.62 339 TRP A N 1
ATOM 2533 C CA . TRP A 1 339 ? 12.526 3.904 -24.814 1.00 97.62 339 TRP A CA 1
ATOM 2534 C C . TRP A 1 339 ? 11.542 3.603 -25.945 1.00 97.62 339 TRP A C 1
ATOM 2536 O O . TRP A 1 339 ? 11.796 2.727 -26.774 1.00 97.62 339 TRP A O 1
ATOM 2546 N N . SER A 1 340 ? 10.423 4.324 -25.999 1.00 97.12 340 SER A N 1
ATOM 2547 C CA . SER A 1 340 ? 9.421 4.192 -27.052 1.00 97.12 340 SER A CA 1
ATOM 2548 C C . SER A 1 340 ? 8.927 5.549 -27.533 1.00 97.12 340 SER A C 1
ATOM 2550 O O . SER A 1 340 ? 8.898 6.524 -26.783 1.00 97.12 340 SER A O 1
ATOM 2552 N N . THR A 1 341 ? 8.527 5.606 -28.801 1.00 97.06 341 THR A N 1
ATOM 2553 C CA . THR A 1 341 ? 7.855 6.767 -29.398 1.00 97.06 341 THR A CA 1
ATOM 2554 C C . THR A 1 341 ? 6.358 6.807 -29.077 1.00 97.06 341 THR A C 1
ATOM 2556 O O . THR A 1 341 ? 5.680 7.759 -29.458 1.00 97.06 341 THR A O 1
ATOM 2559 N N . ALA A 1 342 ? 5.821 5.779 -28.411 1.00 95.75 342 ALA A N 1
ATOM 2560 C CA . ALA A 1 342 ? 4.420 5.686 -28.020 1.00 95.75 342 ALA A CA 1
ATOM 2561 C C . ALA A 1 342 ? 4.172 6.178 -26.586 1.00 95.75 342 ALA A C 1
ATOM 2563 O O . ALA A 1 342 ? 5.018 6.035 -25.699 1.00 95.75 342 ALA A O 1
ATOM 2564 N N . ASP A 1 343 ? 2.951 6.673 -26.361 1.00 95.62 343 ASP A N 1
ATOM 2565 C CA . ASP A 1 343 ? 2.435 7.118 -25.061 1.00 95.62 343 ASP A CA 1
ATOM 2566 C C . ASP A 1 343 ? 3.291 8.203 -24.387 1.00 95.62 343 ASP A C 1
ATOM 2568 O O . ASP A 1 343 ? 3.807 8.041 -23.281 1.00 95.62 343 ASP A O 1
ATOM 2572 N N . SER A 1 344 ? 3.420 9.357 -25.046 1.00 92.56 344 SER A N 1
ATOM 2573 C CA . SER A 1 344 ? 4.176 10.498 -24.514 1.00 92.56 344 SER A CA 1
ATOM 2574 C C . SER A 1 344 ? 3.663 10.981 -23.150 1.00 92.56 344 SER A C 1
ATOM 2576 O O . SER A 1 344 ? 4.456 11.463 -22.341 1.00 92.56 344 SER A O 1
ATOM 2578 N N . THR A 1 345 ? 2.374 10.792 -22.852 1.00 92.44 345 THR A N 1
ATOM 2579 C CA . THR A 1 345 ? 1.758 11.164 -21.564 1.00 92.44 345 THR A CA 1
ATOM 2580 C C . THR A 1 345 ? 2.019 10.161 -20.440 1.00 92.44 345 THR A C 1
ATOM 2582 O O . THR A 1 345 ? 2.020 10.540 -19.273 1.00 92.44 345 THR A O 1
ATOM 2585 N N . GLY A 1 346 ? 2.263 8.891 -20.776 1.00 95.81 346 GLY A N 1
ATOM 2586 C CA . GLY A 1 346 ? 2.414 7.795 -19.821 1.00 95.81 346 GLY A CA 1
ATOM 2587 C C . GLY A 1 346 ? 1.098 7.203 -19.310 1.00 95.81 346 GLY A C 1
ATOM 2588 O O . GLY A 1 346 ? 1.141 6.273 -18.512 1.00 95.81 346 GLY A O 1
ATOM 2589 N N . SER A 1 347 ? -0.067 7.705 -19.735 1.00 95.75 347 SER A N 1
ATOM 2590 C CA . SER A 1 347 ? -1.357 7.221 -19.225 1.00 95.75 347 SER A CA 1
ATOM 2591 C C . SER A 1 347 ? -1.601 5.754 -19.573 1.00 95.75 347 SER A C 1
ATOM 2593 O O . SER A 1 347 ? -2.123 5.014 -18.743 1.00 95.75 347 SER A O 1
ATOM 2595 N N . SER A 1 348 ? -1.218 5.325 -20.780 1.00 96.88 348 SER A N 1
ATOM 2596 C CA . SER A 1 348 ? -1.419 3.931 -21.196 1.00 96.88 348 SER A CA 1
ATOM 2597 C C . SER A 1 348 ? -0.482 2.998 -20.432 1.00 96.88 348 SER A C 1
ATOM 2599 O O . SER A 1 348 ? -0.884 1.909 -20.040 1.00 96.88 348 SER A O 1
ATOM 2601 N N . ARG A 1 349 ? 0.750 3.440 -20.163 1.00 97.25 349 ARG A N 1
ATOM 2602 C CA . ARG A 1 349 ? 1.746 2.711 -19.367 1.00 97.25 349 ARG A CA 1
ATOM 2603 C C . ARG A 1 349 ? 1.364 2.589 -17.892 1.00 97.25 349 ARG A C 1
ATOM 2605 O O . ARG A 1 349 ? 1.522 1.509 -17.333 1.00 97.25 349 ARG A O 1
ATOM 2612 N N . THR A 1 350 ? 0.803 3.641 -17.292 1.00 97.62 350 THR A N 1
ATOM 2613 C CA . THR A 1 350 ? 0.245 3.591 -15.928 1.00 97.62 350 THR A CA 1
ATOM 2614 C C . THR A 1 350 ? -0.814 2.496 -15.812 1.00 97.62 350 THR A C 1
ATOM 2616 O O . THR A 1 350 ? -0.762 1.686 -14.891 1.00 97.62 350 THR A O 1
ATOM 2619 N N . SER A 1 351 ? -1.754 2.442 -16.764 1.00 97.44 351 SER A N 1
ATOM 2620 C CA . SER A 1 351 ? -2.783 1.396 -16.809 1.00 97.44 351 SER A CA 1
ATOM 2621 C C . SER A 1 351 ? -2.207 0.019 -17.137 1.00 97.44 351 SER A C 1
ATOM 2623 O O . SER A 1 351 ? -2.689 -0.980 -16.620 1.00 97.44 351 SER A O 1
ATOM 2625 N N . ALA A 1 352 ? -1.172 -0.053 -17.976 1.00 97.19 352 ALA A N 1
ATOM 2626 C CA . ALA A 1 352 ? -0.566 -1.318 -18.374 1.00 97.19 352 ALA A CA 1
ATOM 2627 C C . ALA A 1 352 ? 0.175 -2.023 -17.227 1.00 97.19 352 ALA A C 1
ATOM 2629 O O . ALA A 1 352 ? 0.264 -3.241 -17.263 1.00 97.19 352 ALA A O 1
ATOM 2630 N N . TRP A 1 353 ? 0.678 -1.282 -16.234 1.00 98.19 353 TRP A N 1
ATOM 2631 C CA . TRP A 1 353 ? 1.334 -1.805 -15.025 1.00 98.19 353 TRP A CA 1
ATOM 2632 C C . TRP A 1 353 ? 0.376 -2.066 -13.841 1.00 98.19 353 TRP A C 1
ATOM 2634 O O . TRP A 1 353 ? 0.831 -2.357 -12.733 1.00 98.19 353 TRP A O 1
ATOM 2644 N N . ALA A 1 354 ? -0.936 -1.917 -14.042 1.00 97.81 354 ALA A N 1
ATOM 2645 C CA . ALA A 1 354 ? -1.951 -2.391 -13.099 1.00 97.81 354 ALA A CA 1
ATOM 2646 C C . ALA A 1 354 ? -2.148 -3.912 -13.195 1.00 97.81 354 ALA A C 1
ATOM 2648 O O . ALA A 1 354 ? -1.800 -4.489 -14.224 1.00 97.81 354 ALA A O 1
ATOM 2649 N N . ASP A 1 355 ? -2.745 -4.527 -12.166 1.00 97.50 355 ASP A N 1
ATOM 2650 C CA . ASP A 1 355 ? -3.121 -5.946 -12.202 1.00 97.50 355 ASP A CA 1
ATOM 2651 C C . ASP A 1 355 ? -4.034 -6.224 -13.405 1.00 97.50 355 ASP A C 1
ATOM 2653 O O . ASP A 1 355 ? -4.998 -5.496 -13.674 1.00 97.50 355 ASP A O 1
ATOM 2657 N N . GLY A 1 356 ? -3.677 -7.240 -14.191 1.00 96.31 356 GLY A N 1
ATOM 2658 C CA . GLY A 1 356 ? -4.359 -7.586 -15.441 1.00 96.31 356 GLY A CA 1
ATOM 2659 C C . GLY A 1 356 ? -4.135 -6.601 -16.600 1.00 96.31 356 GLY A C 1
ATOM 2660 O O . GLY A 1 356 ? -4.768 -6.729 -17.653 1.00 96.31 356 GLY A O 1
ATOM 2661 N N . GLY A 1 357 ? -3.249 -5.617 -16.435 1.00 97.06 357 GLY A N 1
ATOM 2662 C CA . GLY A 1 357 ? -2.846 -4.678 -17.475 1.00 97.06 357 GLY A CA 1
ATOM 2663 C C . GLY A 1 357 ? -2.005 -5.320 -18.586 1.00 97.06 357 GLY A C 1
ATOM 2664 O O . GLY A 1 357 ? -1.435 -6.400 -18.449 1.00 97.06 357 GLY A O 1
ATOM 2665 N N . ALA A 1 358 ? -1.892 -4.628 -19.725 1.00 96.00 358 ALA A N 1
ATOM 2666 C CA . ALA A 1 358 ? -1.187 -5.147 -20.906 1.00 96.00 358 ALA A CA 1
ATOM 2667 C C . ALA A 1 358 ? 0.314 -5.431 -20.682 1.00 96.00 358 ALA A C 1
ATOM 2669 O O . ALA A 1 358 ? 0.904 -6.207 -21.432 1.00 96.00 358 ALA A O 1
ATOM 2670 N N . ASN A 1 359 ? 0.920 -4.800 -19.673 1.00 96.81 359 ASN A N 1
ATOM 2671 C CA . ASN A 1 359 ? 2.309 -4.985 -19.265 1.00 96.81 359 ASN A CA 1
ATOM 2672 C C . ASN A 1 359 ? 2.380 -5.364 -17.783 1.00 96.81 359 ASN A C 1
ATOM 2674 O O . ASN A 1 359 ? 3.273 -4.896 -17.080 1.00 96.81 359 ASN A O 1
ATOM 2678 N N . ASP A 1 360 ? 1.427 -6.150 -17.290 1.00 97.00 360 ASP A N 1
ATOM 2679 C CA . ASP A 1 360 ? 1.431 -6.565 -15.896 1.00 97.00 360 ASP A CA 1
ATOM 2680 C C . ASP A 1 360 ? 2.640 -7.468 -15.606 1.00 97.00 360 ASP A C 1
ATOM 2682 O O . ASP A 1 360 ? 2.722 -8.630 -16.017 1.00 97.00 360 ASP A O 1
ATOM 2686 N N . ILE A 1 361 ? 3.627 -6.878 -14.934 1.00 97.88 361 ILE A N 1
ATOM 2687 C CA . ILE A 1 361 ? 4.871 -7.544 -14.558 1.00 97.88 361 ILE A CA 1
ATOM 2688 C C . ILE A 1 361 ? 4.777 -8.194 -13.178 1.00 97.88 361 ILE A C 1
ATOM 2690 O O . ILE A 1 361 ? 5.669 -8.964 -12.823 1.00 97.88 361 ILE A O 1
ATOM 2694 N N . CYS A 1 362 ? 3.740 -7.896 -12.397 1.00 98.50 362 CYS A N 1
ATOM 2695 C CA . CYS A 1 362 ? 3.567 -8.421 -11.053 1.00 98.50 362 CYS A CA 1
ATOM 2696 C C . CYS A 1 362 ? 2.757 -9.736 -11.070 1.00 98.50 362 CYS A C 1
ATOM 2698 O O . CYS A 1 362 ? 2.169 -10.105 -12.087 1.00 98.50 362 CYS A O 1
ATOM 2700 N N . PRO A 1 363 ? 2.784 -10.530 -9.982 1.00 98.00 363 PRO A N 1
ATOM 2701 C CA . PRO A 1 363 ? 1.893 -11.682 -9.853 1.00 98.00 363 PRO A CA 1
ATOM 2702 C C . PRO A 1 363 ? 0.423 -11.256 -9.884 1.00 98.00 363 PRO A C 1
ATOM 2704 O O . PRO A 1 363 ? 0.106 -10.189 -9.378 1.00 98.00 363 PRO A O 1
ATOM 2707 N N . ALA A 1 364 ? -0.471 -12.119 -10.372 1.00 96.75 364 ALA A N 1
ATOM 2708 C CA . ALA A 1 364 ? -1.909 -11.837 -10.379 1.00 96.75 364 ALA A CA 1
ATOM 2709 C C . ALA A 1 364 ? -2.420 -11.414 -8.986 1.00 96.75 364 ALA A C 1
ATOM 2711 O O . ALA A 1 364 ? -2.092 -12.051 -7.978 1.00 96.75 364 ALA A O 1
ATOM 2712 N N . GLY A 1 365 ? -3.222 -10.351 -8.943 1.00 96.94 365 GLY A N 1
ATOM 2713 C CA . GLY A 1 365 ? -3.677 -9.691 -7.718 1.00 96.94 365 GLY A CA 1
ATOM 2714 C C . GLY A 1 365 ? -2.672 -8.695 -7.128 1.00 96.94 365 GLY A C 1
ATOM 2715 O O . GLY A 1 365 ? -2.919 -8.146 -6.055 1.00 96.94 365 GLY A O 1
ATOM 2716 N N . PHE A 1 366 ? -1.530 -8.472 -7.780 1.00 98.62 366 PHE A N 1
ATOM 2717 C CA . PHE A 1 366 ? -0.538 -7.472 -7.401 1.00 98.62 366 PHE A CA 1
ATOM 2718 C C . PHE A 1 366 ? -0.251 -6.546 -8.579 1.00 98.62 366 PHE A C 1
ATOM 2720 O O . PHE A 1 366 ? -0.238 -6.972 -9.726 1.00 98.62 366 PHE A O 1
ATOM 2727 N N . SER A 1 367 ? 0.099 -5.299 -8.286 1.00 98.62 367 SER A N 1
ATOM 2728 C CA . SER A 1 367 ? 0.509 -4.320 -9.287 1.00 98.62 367 SER A CA 1
ATOM 2729 C C . SER A 1 367 ? 1.799 -3.600 -8.896 1.00 98.62 367 SER A C 1
ATOM 2731 O O . SER A 1 367 ? 2.302 -3.707 -7.769 1.00 98.62 367 SER A O 1
ATOM 2733 N N . VAL A 1 368 ? 2.369 -2.853 -9.844 1.00 98.81 368 VAL A N 1
ATOM 2734 C CA . VAL A 1 368 ? 3.402 -1.861 -9.524 1.00 98.81 368 VAL A CA 1
ATOM 2735 C C . VAL A 1 368 ? 2.726 -0.726 -8.739 1.00 98.81 368 VAL A C 1
ATOM 2737 O O . VAL A 1 368 ? 1.743 -0.168 -9.226 1.00 98.81 368 VAL A O 1
ATOM 2740 N N . PRO A 1 369 ? 3.222 -0.329 -7.557 1.00 98.69 369 PRO A N 1
ATOM 2741 C CA . PRO A 1 369 ? 2.572 0.653 -6.705 1.00 98.69 369 PRO A CA 1
ATOM 2742 C C . PRO A 1 369 ? 2.535 2.014 -7.388 1.00 98.69 369 PRO A C 1
ATOM 2744 O O . PRO A 1 369 ? 3.434 2.396 -8.140 1.00 98.69 369 PRO A O 1
ATOM 2747 N N . THR A 1 370 ? 1.506 2.791 -7.096 1.00 98.56 370 THR A N 1
ATOM 2748 C CA . THR A 1 370 ? 1.488 4.232 -7.352 1.00 98.56 370 THR A CA 1
ATOM 2749 C C . THR A 1 370 ? 2.463 4.959 -6.421 1.00 98.56 370 THR A C 1
ATOM 2751 O O . THR A 1 370 ? 2.879 4.439 -5.386 1.00 98.56 370 THR A O 1
ATOM 2754 N N . GLU A 1 371 ? 2.815 6.198 -6.768 1.00 98.25 371 GLU A N 1
ATOM 2755 C CA . GLU A 1 371 ? 3.619 7.075 -5.903 1.00 98.25 371 GLU A CA 1
ATOM 2756 C C . GLU A 1 371 ? 2.997 7.233 -4.509 1.00 98.25 371 GLU A C 1
ATOM 2758 O O . GLU A 1 371 ? 3.717 7.183 -3.519 1.00 98.25 371 GLU A O 1
ATOM 2763 N N . ALA A 1 372 ? 1.669 7.355 -4.409 1.00 98.00 372 ALA A N 1
ATOM 2764 C CA . ALA A 1 372 ? 0.979 7.491 -3.127 1.00 98.00 372 ALA A CA 1
ATOM 2765 C C . ALA A 1 372 ? 1.086 6.224 -2.260 1.00 98.00 372 ALA A C 1
ATOM 2767 O O . ALA A 1 372 ? 1.366 6.320 -1.068 1.00 98.00 372 ALA A O 1
ATOM 2768 N N . GLU A 1 373 ? 0.905 5.045 -2.860 1.00 98.44 373 GLU A N 1
ATOM 2769 C CA . GLU A 1 373 ? 1.007 3.758 -2.159 1.00 98.44 373 GLU A CA 1
ATOM 2770 C C . GLU A 1 373 ? 2.428 3.506 -1.662 1.00 98.44 373 GLU A C 1
ATOM 2772 O O . GLU A 1 373 ? 2.624 3.140 -0.508 1.00 98.44 373 GLU A O 1
ATOM 2777 N N . LEU A 1 374 ? 3.426 3.761 -2.512 1.00 98.06 374 LEU A N 1
ATOM 2778 C CA . LEU A 1 374 ? 4.821 3.608 -2.125 1.00 98.06 374 LEU A CA 1
ATOM 2779 C C . LEU A 1 374 ? 5.237 4.665 -1.090 1.00 98.06 374 LEU A C 1
ATOM 2781 O O . LEU A 1 374 ? 5.975 4.333 -0.170 1.00 98.06 374 LEU A O 1
ATOM 2785 N N . THR A 1 375 ? 4.732 5.903 -1.176 1.00 97.31 375 THR A N 1
ATOM 2786 C CA . THR A 1 375 ? 4.993 6.962 -0.178 1.00 97.31 375 THR A CA 1
ATOM 2787 C C . THR A 1 375 ? 4.479 6.570 1.204 1.00 97.31 375 THR A C 1
ATOM 2789 O O . THR A 1 375 ? 5.214 6.711 2.177 1.00 97.31 375 THR A O 1
ATOM 2792 N N . ALA A 1 376 ? 3.250 6.055 1.295 1.00 97.12 376 ALA A N 1
ATOM 2793 C CA . ALA A 1 376 ? 2.617 5.710 2.568 1.00 97.12 376 ALA A CA 1
ATOM 2794 C C . ALA A 1 376 ? 3.392 4.649 3.375 1.00 97.12 376 ALA A C 1
ATOM 2796 O O . ALA A 1 376 ? 3.313 4.644 4.598 1.00 97.12 376 ALA A O 1
ATOM 2797 N N . ASP A 1 377 ? 4.165 3.800 2.692 1.00 97.31 377 ASP A N 1
ATOM 2798 C CA . ASP A 1 377 ? 4.976 2.732 3.289 1.00 97.31 377 ASP A CA 1
ATOM 2799 C C . ASP A 1 377 ? 6.496 2.992 3.210 1.00 97.31 377 ASP A C 1
ATOM 2801 O O . ASP A 1 377 ? 7.295 2.093 3.481 1.00 97.31 377 ASP A O 1
ATOM 2805 N N . THR A 1 378 ? 6.915 4.207 2.828 1.00 96.75 378 THR A N 1
ATOM 2806 C CA . THR A 1 378 ? 8.333 4.616 2.795 1.00 96.75 378 THR A CA 1
ATOM 2807 C C . THR A 1 378 ? 8.539 6.019 3.380 1.00 96.75 378 THR A C 1
ATOM 2809 O O . THR A 1 378 ? 8.591 6.167 4.594 1.00 96.75 378 THR A O 1
ATOM 2812 N N . ALA A 1 379 ? 8.645 7.058 2.548 1.00 93.56 379 ALA A N 1
ATOM 2813 C CA . ALA A 1 379 ? 8.958 8.432 2.959 1.00 93.56 379 ALA A CA 1
ATOM 2814 C C . ALA A 1 379 ? 7.836 9.131 3.757 1.00 93.56 379 ALA A C 1
ATOM 2816 O O . ALA A 1 379 ? 8.016 10.244 4.240 1.00 93.56 379 ALA A O 1
ATOM 2817 N N . GLY A 1 380 ? 6.648 8.528 3.830 1.00 93.00 380 GLY A N 1
ATOM 2818 C CA . GLY A 1 380 ? 5.530 8.965 4.669 1.00 93.00 380 GLY A CA 1
ATOM 2819 C C . GLY A 1 380 ? 5.152 7.951 5.749 1.00 93.00 380 GLY A C 1
ATOM 2820 O O . GLY A 1 380 ? 4.093 8.102 6.358 1.00 93.00 380 GLY A O 1
ATOM 2821 N N . ALA A 1 381 ? 5.967 6.910 5.956 1.00 92.94 381 ALA A N 1
ATOM 2822 C CA . ALA A 1 381 ? 5.709 5.884 6.957 1.00 92.94 381 ALA A CA 1
ATOM 2823 C C . ALA A 1 381 ? 5.908 6.434 8.376 1.00 92.94 381 ALA A C 1
ATOM 2825 O O . ALA A 1 381 ? 6.807 7.229 8.642 1.00 92.94 381 ALA A O 1
ATOM 2826 N N . THR A 1 382 ? 5.082 5.976 9.315 1.00 89.56 382 THR A N 1
ATOM 2827 C CA . THR A 1 382 ? 5.132 6.397 10.724 1.00 89.56 382 THR A CA 1
ATOM 2828 C C . THR A 1 382 ? 5.866 5.398 11.616 1.00 89.56 382 THR A C 1
ATOM 2830 O O . THR A 1 382 ? 6.386 5.774 12.664 1.00 89.56 382 THR A O 1
ATOM 2833 N N . THR A 1 383 ? 5.944 4.133 11.194 1.00 86.31 383 THR A N 1
ATOM 2834 C CA . THR A 1 383 ? 6.612 3.058 11.937 1.00 86.31 383 THR A CA 1
ATOM 2835 C C . THR A 1 383 ? 8.125 3.084 11.729 1.00 86.31 383 THR A C 1
ATOM 2837 O O . THR A 1 383 ? 8.901 2.915 12.668 1.00 86.31 383 THR A O 1
ATOM 2840 N N . THR A 1 384 ? 8.577 3.277 10.491 1.00 91.62 384 THR A N 1
ATOM 2841 C CA . THR A 1 384 ? 9.991 3.486 10.153 1.00 91.62 384 THR A CA 1
ATOM 2842 C C . THR A 1 384 ? 10.055 4.487 9.017 1.00 91.62 384 THR A C 1
ATOM 2844 O O . THR A 1 384 ? 9.863 4.118 7.863 1.00 91.62 384 THR A O 1
ATOM 2847 N N . ASP A 1 385 ? 10.309 5.746 9.361 1.00 91.94 385 ASP A N 1
ATOM 2848 C CA . ASP A 1 385 ? 10.456 6.821 8.384 1.00 91.94 385 ASP A CA 1
ATOM 2849 C C . ASP A 1 385 ? 11.697 6.573 7.512 1.00 91.94 385 ASP A C 1
ATOM 2851 O O . ASP A 1 385 ? 12.828 6.487 8.009 1.00 91.94 385 ASP A O 1
ATOM 2855 N N . VAL A 1 386 ? 11.480 6.383 6.209 1.00 96.69 386 VAL A N 1
ATOM 2856 C CA . VAL A 1 386 ? 12.547 6.079 5.253 1.00 96.69 386 VAL A CA 1
ATOM 2857 C C . VAL A 1 386 ? 13.128 7.384 4.725 1.00 96.69 386 VAL A C 1
ATOM 2859 O O . VAL A 1 386 ? 12.619 7.960 3.767 1.00 96.69 386 VAL A O 1
ATOM 2862 N N . ILE A 1 387 ? 14.236 7.813 5.329 1.00 96.50 387 ILE A N 1
ATOM 2863 C CA . ILE A 1 387 ? 14.923 9.078 5.016 1.00 96.50 387 ILE A CA 1
ATOM 2864 C C . ILE A 1 387 ? 16.283 8.886 4.332 1.00 96.50 387 ILE A C 1
ATOM 2866 O O . ILE A 1 387 ? 16.866 9.842 3.826 1.00 96.50 387 ILE A O 1
ATOM 2870 N N . ASN A 1 388 ? 16.804 7.657 4.325 1.00 97.12 388 ASN A N 1
ATOM 2871 C CA . ASN A 1 388 ? 18.081 7.288 3.716 1.00 97.12 388 ASN A CA 1
ATOM 2872 C C . ASN A 1 388 ? 18.185 5.774 3.470 1.00 97.12 388 ASN A C 1
ATOM 2874 O O . ASN A 1 388 ? 17.323 4.994 3.875 1.00 97.12 388 ASN A O 1
ATOM 2878 N N . SER A 1 389 ? 19.265 5.335 2.824 1.00 96.69 389 SER A N 1
ATOM 2879 C CA . SER A 1 389 ? 19.479 3.930 2.461 1.00 96.69 389 SER A CA 1
ATOM 2880 C C . SER A 1 389 ? 19.565 2.985 3.668 1.00 96.69 389 SER A C 1
ATOM 2882 O O . SER A 1 389 ? 19.152 1.827 3.574 1.00 96.69 389 SER A O 1
ATOM 2884 N N . ALA A 1 390 ? 20.030 3.465 4.827 1.00 96.75 390 ALA A N 1
ATOM 2885 C CA . ALA A 1 390 ? 20.061 2.677 6.059 1.00 96.75 390 ALA A CA 1
ATOM 2886 C C . ALA A 1 390 ? 18.644 2.401 6.593 1.00 96.75 390 ALA A C 1
ATOM 2888 O O . ALA A 1 390 ? 18.300 1.249 6.864 1.00 96.75 390 ALA A O 1
ATOM 2889 N N . THR A 1 391 ? 17.810 3.442 6.685 1.00 97.31 391 THR A N 1
ATOM 2890 C CA . THR A 1 391 ? 16.405 3.325 7.117 1.00 97.31 391 THR A CA 1
ATOM 2891 C C . THR A 1 391 ? 15.548 2.565 6.103 1.00 97.31 391 THR A C 1
ATOM 2893 O O . THR A 1 391 ? 14.671 1.791 6.489 1.00 97.31 391 THR A O 1
ATOM 2896 N N . ALA A 1 392 ? 15.861 2.677 4.809 1.00 97.50 392 ALA A N 1
ATOM 2897 C CA . ALA A 1 392 ? 15.226 1.893 3.751 1.00 97.50 392 ALA A CA 1
ATOM 2898 C C . ALA A 1 392 ? 15.424 0.381 3.960 1.00 97.50 392 ALA A C 1
ATOM 2900 O O . ALA A 1 392 ? 14.465 -0.391 3.855 1.00 97.50 392 ALA A O 1
ATOM 2901 N N . PHE A 1 393 ? 16.637 -0.046 4.328 1.00 97.62 393 PHE A N 1
ATOM 2902 C CA . PHE A 1 393 ? 16.921 -1.450 4.627 1.00 97.62 393 PHE A CA 1
ATOM 2903 C C . PHE A 1 393 ? 16.370 -1.908 5.986 1.00 97.62 393 PHE A C 1
ATOM 2905 O O . PHE A 1 393 ? 15.959 -3.060 6.112 1.00 97.62 393 PHE A O 1
ATOM 2912 N N . SER A 1 394 ? 16.331 -1.040 7.003 1.00 96.12 394 SER A N 1
ATOM 2913 C CA . SER A 1 394 ? 15.746 -1.405 8.302 1.00 96.12 394 SER A CA 1
ATOM 2914 C C . SER A 1 394 ? 14.214 -1.441 8.299 1.00 96.12 394 SER A C 1
ATOM 2916 O O . SER A 1 394 ? 13.629 -2.002 9.222 1.00 96.12 394 SER A O 1
ATOM 2918 N N . SER A 1 395 ? 13.565 -0.849 7.290 1.00 96.31 395 SER A N 1
ATOM 2919 C CA . SER A 1 395 ? 12.109 -0.896 7.117 1.00 96.31 395 SER A CA 1
ATOM 2920 C C . SER A 1 395 ? 11.586 -2.328 6.933 1.00 96.31 395 SER A C 1
ATOM 2922 O O . SER A 1 395 ? 12.329 -3.253 6.586 1.00 96.31 395 SER A O 1
ATOM 2924 N N . PHE A 1 396 ? 10.271 -2.518 7.081 1.00 95.56 396 PHE A N 1
ATOM 2925 C CA . PHE A 1 396 ? 9.634 -3.823 6.858 1.00 95.56 396 PHE A CA 1
ATOM 2926 C C . PHE A 1 396 ? 9.806 -4.350 5.418 1.00 95.56 396 PHE A C 1
ATOM 2928 O O . PHE A 1 396 ? 9.723 -5.559 5.197 1.00 95.56 396 PHE A O 1
ATOM 2935 N N . LEU A 1 397 ? 10.071 -3.461 4.451 1.00 97.25 397 LEU A N 1
ATOM 2936 C CA . LEU A 1 397 ? 10.314 -3.803 3.047 1.00 97.25 397 LEU A CA 1
ATOM 2937 C C . LEU A 1 397 ? 11.762 -4.227 2.761 1.00 97.25 397 LEU A C 1
ATOM 2939 O O . LEU A 1 397 ? 12.010 -4.790 1.695 1.00 97.25 397 LEU A O 1
ATOM 2943 N N . LYS A 1 398 ? 12.709 -3.965 3.677 1.00 97.25 398 LYS A N 1
ATOM 2944 C CA . LYS A 1 398 ? 14.145 -4.265 3.527 1.00 97.25 398 LYS A CA 1
ATOM 2945 C C . LYS A 1 398 ? 14.723 -3.847 2.172 1.00 97.25 398 LYS A C 1
ATOM 2947 O O . LYS A 1 398 ? 15.347 -4.648 1.476 1.00 97.25 398 LYS A O 1
ATOM 2952 N N . ILE A 1 399 ? 14.489 -2.596 1.782 1.00 98.12 399 ILE A N 1
ATOM 2953 C CA . ILE A 1 399 ? 14.780 -2.122 0.427 1.00 98.12 399 ILE A CA 1
ATOM 2954 C C . ILE A 1 399 ? 16.305 -2.052 0.202 1.00 98.12 399 ILE A C 1
ATOM 2956 O O . ILE A 1 399 ? 16.993 -1.373 0.967 1.00 98.12 399 ILE A O 1
ATOM 2960 N N . PRO A 1 400 ? 16.854 -2.732 -0.825 1.00 98.38 400 PRO A N 1
ATOM 2961 C CA . PRO A 1 400 ? 18.292 -2.751 -1.075 1.00 98.38 400 PRO A CA 1
ATOM 2962 C C . PRO A 1 400 ? 18.771 -1.600 -1.959 1.00 98.38 400 PRO A C 1
ATOM 2964 O O . PRO A 1 400 ? 18.030 -1.081 -2.798 1.00 98.38 400 PRO A O 1
ATOM 2967 N N . VAL A 1 401 ? 20.066 -1.294 -1.859 1.00 98.56 401 VAL A N 1
ATOM 2968 C CA . VAL A 1 401 ? 20.775 -0.317 -2.702 1.00 98.56 401 VAL A CA 1
ATOM 2969 C C . VAL A 1 401 ? 21.133 -0.918 -4.067 1.00 98.56 401 VAL A C 1
ATOM 2971 O O . VAL A 1 401 ? 22.288 -1.164 -4.416 1.00 98.56 401 VAL A O 1
ATOM 2974 N N . ALA A 1 402 ? 20.091 -1.232 -4.834 1.00 98.50 402 ALA A N 1
ATOM 2975 C CA . ALA A 1 402 ? 20.167 -1.996 -6.076 1.00 98.50 402 ALA A CA 1
ATOM 2976 C C . ALA A 1 402 ? 20.743 -1.219 -7.279 1.00 98.50 402 ALA A C 1
ATOM 2978 O O . ALA A 1 402 ? 20.993 -1.839 -8.326 1.00 98.50 402 ALA A O 1
ATOM 2979 N N . GLY A 1 403 ? 20.933 0.100 -7.148 1.00 98.62 403 GLY A N 1
ATOM 2980 C CA . GLY A 1 403 ? 21.346 0.989 -8.232 1.00 98.62 403 GLY A CA 1
ATOM 2981 C C . GLY A 1 403 ? 20.346 1.036 -9.392 1.00 98.62 403 GLY A C 1
ATOM 2982 O O . GLY A 1 403 ? 19.186 0.628 -9.266 1.00 98.62 403 GLY A O 1
ATOM 2983 N N . TYR A 1 404 ? 20.806 1.504 -10.552 1.00 98.75 404 TYR A N 1
ATOM 2984 C CA . TYR A 1 404 ? 20.007 1.560 -11.779 1.00 98.75 404 TYR A CA 1
ATOM 2985 C C . TYR A 1 404 ? 20.801 1.172 -13.022 1.00 98.75 404 TYR A C 1
ATOM 2987 O O . TYR A 1 404 ? 22.028 1.080 -13.019 1.00 98.75 404 TYR A O 1
ATOM 2995 N N . ARG A 1 405 ? 20.076 0.998 -14.130 1.00 98.75 405 ARG A N 1
ATOM 2996 C CA . ARG A 1 405 ? 20.634 0.841 -15.470 1.00 98.75 405 ARG A CA 1
ATOM 2997 C C . ARG A 1 405 ? 20.494 2.128 -16.270 1.00 98.75 405 ARG A C 1
ATOM 2999 O O . ARG A 1 405 ? 19.387 2.630 -16.478 1.00 98.75 405 ARG A O 1
ATOM 3006 N N . TYR A 1 406 ? 21.626 2.689 -16.677 1.00 98.69 406 TYR A N 1
ATOM 3007 C CA . TYR A 1 406 ? 21.711 4.029 -17.233 1.00 98.69 406 TYR A CA 1
ATOM 3008 C C . TYR A 1 406 ? 21.149 4.090 -18.652 1.00 98.69 406 TYR A C 1
ATOM 3010 O O . TYR A 1 406 ? 21.589 3.368 -19.546 1.00 98.69 406 TYR A O 1
ATOM 3018 N N . ARG A 1 407 ? 20.211 5.013 -18.884 1.00 98.38 407 ARG A N 1
ATOM 3019 C CA . ARG A 1 407 ? 19.513 5.151 -20.172 1.00 98.38 407 ARG A CA 1
ATOM 3020 C C . ARG A 1 407 ? 20.429 5.385 -21.377 1.00 98.38 407 ARG A C 1
ATOM 3022 O O . ARG A 1 407 ? 20.075 4.995 -22.478 1.00 98.38 407 ARG A O 1
ATOM 3029 N N . ALA A 1 408 ? 21.587 6.027 -21.205 1.00 98.19 408 ALA A N 1
ATOM 3030 C CA . ALA A 1 408 ? 22.386 6.463 -22.353 1.00 98.19 408 ALA A CA 1
ATOM 3031 C C . ALA A 1 408 ? 23.272 5.351 -22.934 1.00 98.19 408 ALA A C 1
ATOM 3033 O O . ALA A 1 408 ? 23.568 5.368 -24.124 1.00 98.19 408 ALA A O 1
ATOM 3034 N N . ASN A 1 409 ? 23.715 4.403 -22.105 1.00 97.69 409 ASN A N 1
ATOM 3035 C CA . ASN A 1 409 ? 24.677 3.369 -22.507 1.00 97.69 409 ASN A CA 1
ATOM 3036 C C . ASN A 1 409 ? 24.383 1.975 -21.921 1.00 97.69 409 ASN A C 1
ATOM 3038 O O . ASN A 1 409 ? 25.102 1.027 -22.218 1.00 97.69 409 ASN A O 1
ATOM 3042 N N . GLY A 1 410 ? 23.344 1.835 -21.094 1.00 98.12 410 GLY A N 1
ATOM 3043 C CA . GLY A 1 410 ? 22.957 0.576 -20.465 1.00 98.12 410 GLY A CA 1
ATOM 3044 C C . GLY A 1 410 ? 23.888 0.093 -19.350 1.00 98.12 410 GLY A C 1
ATOM 3045 O O . GLY A 1 410 ? 23.741 -1.059 -18.938 1.00 98.12 410 GLY A O 1
ATOM 3046 N N . ALA A 1 411 ? 24.825 0.921 -18.872 1.00 98.56 411 ALA A N 1
ATOM 3047 C CA . ALA A 1 411 ? 25.705 0.595 -17.750 1.00 98.56 411 ALA A CA 1
ATOM 3048 C C . ALA A 1 411 ? 24.928 0.511 -16.429 1.00 98.56 411 ALA A C 1
ATOM 3050 O O . ALA A 1 411 ? 23.899 1.166 -16.268 1.00 98.56 411 ALA A O 1
ATOM 3051 N N . LEU A 1 412 ? 25.421 -0.291 -15.486 1.00 98.69 412 LEU A N 1
ATOM 3052 C CA . LEU A 1 412 ? 24.893 -0.328 -14.124 1.00 98.69 412 LEU A CA 1
ATOM 3053 C C . LEU A 1 412 ? 25.633 0.703 -13.273 1.00 98.69 412 LEU A C 1
ATOM 3055 O O . LEU A 1 412 ? 26.856 0.634 -13.166 1.00 98.69 412 LEU A O 1
ATOM 3059 N N . ASN A 1 413 ? 24.890 1.618 -12.662 1.00 98.62 413 ASN A N 1
ATOM 3060 C CA . ASN A 1 413 ? 25.426 2.680 -11.816 1.00 98.62 413 ASN A CA 1
ATOM 3061 C C . ASN A 1 413 ? 24.854 2.570 -10.399 1.00 98.62 413 ASN A C 1
ATOM 3063 O O . ASN A 1 413 ? 23.772 2.008 -10.205 1.00 98.62 413 ASN A O 1
ATOM 3067 N N . ASP A 1 414 ? 25.595 3.108 -9.429 1.00 98.25 414 ASP A N 1
ATOM 3068 C CA . ASP A 1 414 ? 25.204 3.271 -8.017 1.00 98.25 414 ASP A CA 1
ATOM 3069 C C . ASP A 1 414 ? 24.779 1.970 -7.310 1.00 98.25 414 ASP A C 1
ATOM 3071 O O . ASP A 1 414 ? 24.127 1.964 -6.264 1.00 98.25 414 ASP A O 1
ATOM 3075 N N . VAL A 1 415 ? 25.185 0.835 -7.885 1.00 98.50 415 VAL A N 1
ATOM 3076 C CA . VAL A 1 415 ? 24.971 -0.498 -7.329 1.00 98.50 415 VAL A CA 1
ATOM 3077 C C . VAL A 1 415 ? 25.759 -0.620 -6.030 1.00 98.50 415 VAL A C 1
ATOM 3079 O O . VAL A 1 415 ? 26.981 -0.498 -6.026 1.00 98.50 415 VAL A O 1
ATOM 3082 N N . GLY A 1 416 ? 25.063 -0.913 -4.933 1.00 97.75 416 GLY A N 1
ATOM 3083 C CA . GLY A 1 416 ? 25.654 -0.952 -3.599 1.00 97.75 416 GLY A CA 1
ATOM 3084 C C . GLY A 1 416 ? 25.703 0.404 -2.890 1.00 97.75 416 GLY A C 1
ATOM 3085 O O . GLY A 1 416 ? 26.264 0.470 -1.798 1.00 97.75 416 GLY A O 1
ATOM 3086 N N . SER A 1 417 ? 25.128 1.464 -3.470 1.00 97.62 417 SER A N 1
ATOM 3087 C CA . SER A 1 417 ? 25.129 2.812 -2.880 1.00 97.62 417 SER A CA 1
ATOM 3088 C C . SER A 1 417 ? 23.726 3.388 -2.708 1.00 97.62 417 SER A C 1
ATOM 3090 O O . SER A 1 417 ? 23.371 3.763 -1.591 1.00 97.62 417 SER A O 1
ATOM 3092 N N . ASP A 1 418 ? 22.911 3.357 -3.764 1.00 98.31 418 ASP A N 1
ATOM 3093 C CA . ASP A 1 418 ? 21.622 4.053 -3.796 1.00 98.31 418 ASP A CA 1
ATOM 3094 C C . ASP A 1 418 ? 20.457 3.128 -4.184 1.00 98.31 418 ASP A C 1
ATOM 3096 O O . ASP A 1 418 ? 20.613 2.097 -4.854 1.00 98.31 418 ASP A O 1
ATOM 3100 N N . VAL A 1 419 ? 19.256 3.521 -3.765 1.00 98.56 419 VAL A N 1
ATOM 3101 C CA . VAL A 1 419 ? 17.988 2.868 -4.097 1.00 98.56 419 VAL A CA 1
ATOM 3102 C C . VAL A 1 419 ? 17.271 3.663 -5.179 1.00 98.56 419 VAL A C 1
ATOM 3104 O O . VAL A 1 419 ? 17.098 4.873 -5.051 1.00 98.56 419 VAL A O 1
ATOM 3107 N N . TYR A 1 420 ? 16.761 2.952 -6.185 1.00 98.62 420 TYR A N 1
ATOM 3108 C CA . TYR A 1 420 ? 15.874 3.514 -7.197 1.00 98.62 420 TYR A CA 1
ATOM 3109 C C . TYR A 1 420 ? 14.719 2.549 -7.470 1.00 98.62 420 TYR A C 1
ATOM 3111 O O . TYR A 1 420 ? 14.925 1.447 -7.996 1.00 98.62 420 TYR A O 1
ATOM 3119 N N . LEU A 1 421 ? 13.503 2.961 -7.109 1.00 98.75 421 LEU A N 1
ATOM 3120 C CA . LEU A 1 421 ? 12.284 2.181 -7.314 1.00 98.75 421 LEU A CA 1
ATOM 3121 C C . LEU A 1 421 ? 11.312 2.906 -8.230 1.00 98.75 421 LEU A C 1
ATOM 3123 O O . LEU A 1 421 ? 10.989 4.073 -8.017 1.00 98.75 421 LEU A O 1
ATOM 3127 N N . TRP A 1 422 ? 10.783 2.194 -9.219 1.00 98.88 422 TRP A N 1
ATOM 3128 C CA . TRP A 1 422 ? 9.665 2.701 -9.997 1.00 98.88 422 TRP A CA 1
ATOM 3129 C C . TRP A 1 422 ? 8.359 2.656 -9.207 1.00 98.88 422 TRP A C 1
ATOM 3131 O O . TRP A 1 422 ? 8.035 1.658 -8.565 1.00 98.88 422 TRP A O 1
ATOM 3141 N N . SER A 1 423 ? 7.567 3.715 -9.364 1.00 98.62 423 SER A N 1
ATOM 3142 C CA . SER A 1 423 ? 6.114 3.646 -9.227 1.00 98.62 423 SER A CA 1
ATOM 3143 C C . SER A 1 423 ? 5.464 3.605 -10.614 1.00 98.62 423 SER A C 1
ATOM 3145 O O . SER A 1 423 ? 6.069 4.028 -11.606 1.00 98.62 423 SER A O 1
ATOM 3147 N N . ARG A 1 424 ? 4.202 3.176 -10.703 1.00 98.25 424 ARG A N 1
ATOM 3148 C CA . ARG A 1 424 ? 3.408 3.282 -11.938 1.00 98.25 424 ARG A CA 1
ATOM 3149 C C . ARG A 1 424 ? 2.859 4.680 -12.207 1.00 98.25 424 ARG A C 1
ATOM 3151 O O . ARG A 1 424 ? 2.205 4.873 -13.221 1.00 98.25 424 ARG A O 1
ATOM 3158 N N . SER A 1 425 ? 3.108 5.663 -11.341 1.00 98.38 425 SER A N 1
ATOM 3159 C CA . SER A 1 425 ? 2.625 7.030 -11.554 1.00 98.38 425 SER A CA 1
ATOM 3160 C C . SER A 1 425 ? 3.402 7.734 -12.675 1.00 98.38 425 SER A C 1
ATOM 3162 O O . SER A 1 425 ? 4.635 7.747 -12.693 1.00 98.38 425 SER A O 1
ATOM 3164 N N . ALA A 1 426 ? 2.675 8.361 -13.601 1.00 97.12 426 ALA A N 1
ATOM 3165 C CA . ALA A 1 426 ? 3.241 9.181 -14.672 1.00 97.12 426 ALA A CA 1
ATOM 3166 C C . ALA A 1 426 ? 3.383 10.651 -14.247 1.00 97.12 426 ALA A C 1
ATOM 3168 O O . ALA A 1 426 ? 2.555 11.171 -13.498 1.00 97.12 426 ALA A O 1
ATOM 3169 N N . ARG A 1 427 ? 4.378 11.363 -14.794 1.00 94.94 427 ARG A N 1
ATOM 3170 C CA . ARG A 1 427 ? 4.466 12.830 -14.694 1.00 94.94 427 ARG A CA 1
ATOM 3171 C C . ARG A 1 427 ? 5.025 13.444 -15.972 1.00 94.94 427 ARG A C 1
ATOM 3173 O O . ARG A 1 427 ? 6.235 13.473 -16.193 1.00 94.94 427 ARG A O 1
ATOM 3180 N N . GLY A 1 428 ? 4.129 13.963 -16.811 1.00 90.81 428 GLY A N 1
ATOM 3181 C CA . GLY A 1 428 ? 4.492 14.522 -18.115 1.00 90.81 428 GLY A CA 1
ATOM 3182 C C . GLY A 1 428 ? 5.149 13.464 -19.002 1.00 90.81 428 GLY A C 1
ATOM 3183 O O . GLY A 1 428 ? 4.579 12.399 -19.212 1.00 90.81 428 GLY A O 1
ATOM 3184 N N . SER A 1 429 ? 6.360 13.735 -19.488 1.00 93.94 429 SER A N 1
ATOM 3185 C CA . SER A 1 429 ? 7.173 12.800 -20.284 1.00 93.94 429 SER A CA 1
ATOM 3186 C C . SER A 1 429 ? 8.024 11.831 -19.448 1.00 93.94 429 SER A C 1
ATOM 3188 O O . SER A 1 429 ? 8.834 11.088 -19.999 1.00 93.94 429 SER A O 1
ATOM 3190 N N . ASN A 1 430 ? 7.854 11.825 -18.124 1.00 97.69 430 ASN A N 1
ATOM 3191 C CA . ASN A 1 430 ? 8.643 11.026 -17.189 1.00 97.69 430 ASN A CA 1
ATOM 3192 C C . ASN A 1 430 ? 7.778 10.004 -16.437 1.00 97.69 430 ASN A C 1
ATOM 3194 O O . ASN A 1 430 ? 6.544 10.105 -16.394 1.00 97.69 430 ASN A O 1
ATOM 3198 N N . GLY A 1 431 ? 8.445 9.014 -15.846 1.00 98.06 431 GLY A N 1
ATOM 3199 C CA . GLY A 1 431 ? 7.899 8.187 -14.771 1.00 98.06 431 GLY A CA 1
ATOM 3200 C C . GLY A 1 431 ? 8.247 8.783 -13.406 1.00 98.06 431 GLY A C 1
ATOM 3201 O O . GLY A 1 431 ? 9.140 9.630 -13.298 1.00 98.06 431 GLY A O 1
ATOM 3202 N N . ARG A 1 432 ? 7.543 8.357 -12.358 1.00 98.38 432 ARG A N 1
ATOM 3203 C CA . ARG A 1 432 ? 7.852 8.729 -10.971 1.00 98.38 432 ARG A CA 1
ATOM 3204 C C . ARG A 1 432 ? 8.635 7.617 -10.288 1.00 98.38 432 ARG A C 1
ATOM 3206 O O . ARG A 1 432 ? 8.169 6.475 -10.257 1.00 98.38 432 ARG A O 1
ATOM 3213 N N . SER A 1 433 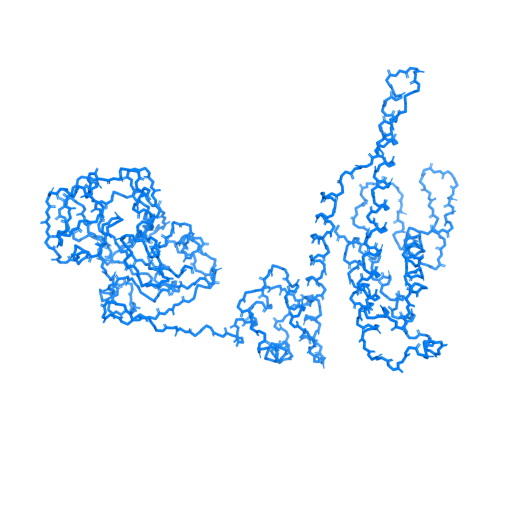? 9.800 7.959 -9.751 1.00 98.44 433 SER A N 1
ATOM 3214 C CA . SER A 1 433 ? 10.664 7.046 -9.001 1.00 98.44 433 SER A CA 1
ATOM 3215 C C . SER A 1 433 ? 10.866 7.531 -7.575 1.00 98.44 433 SER A C 1
ATOM 3217 O O . SER A 1 433 ? 10.841 8.736 -7.332 1.00 98.44 433 SER A O 1
ATOM 3219 N N . LEU A 1 434 ? 11.039 6.588 -6.655 1.00 98.50 434 LEU A N 1
ATOM 3220 C CA . LEU A 1 434 ? 11.567 6.835 -5.320 1.00 98.50 434 LEU A CA 1
ATOM 3221 C C . LEU A 1 434 ? 13.083 6.650 -5.373 1.00 98.50 434 LEU A C 1
ATOM 3223 O O . LEU A 1 434 ? 13.553 5.555 -5.696 1.00 98.50 434 LEU A O 1
ATOM 3227 N N . ASP A 1 435 ? 13.805 7.711 -5.034 1.00 98.12 435 ASP A N 1
ATOM 3228 C CA . ASP A 1 435 ? 15.260 7.778 -5.075 1.00 98.12 435 ASP A CA 1
ATOM 3229 C C . ASP A 1 435 ? 15.763 7.967 -3.635 1.00 98.12 435 ASP A C 1
ATOM 3231 O O . ASP A 1 435 ? 15.300 8.867 -2.924 1.00 98.12 435 ASP A O 1
ATOM 3235 N N . ILE A 1 436 ? 16.659 7.090 -3.174 1.00 98.31 436 ILE A N 1
ATOM 3236 C CA . ILE A 1 436 ? 17.159 7.104 -1.792 1.00 98.31 436 ILE A CA 1
ATOM 3237 C C . ILE A 1 436 ? 18.676 6.936 -1.782 1.00 98.31 436 ILE A C 1
ATOM 3239 O O . ILE A 1 436 ? 19.189 5.889 -2.179 1.00 98.31 436 ILE A O 1
ATOM 3243 N N . GLY A 1 437 ? 19.372 7.952 -1.277 1.00 96.56 437 GLY A N 1
ATOM 3244 C CA . GLY A 1 437 ? 20.818 7.944 -1.053 1.00 96.56 437 GLY A CA 1
ATOM 3245 C C . GLY A 1 437 ? 21.184 7.855 0.431 1.00 96.56 437 GLY A C 1
ATOM 3246 O O . GLY A 1 437 ? 20.36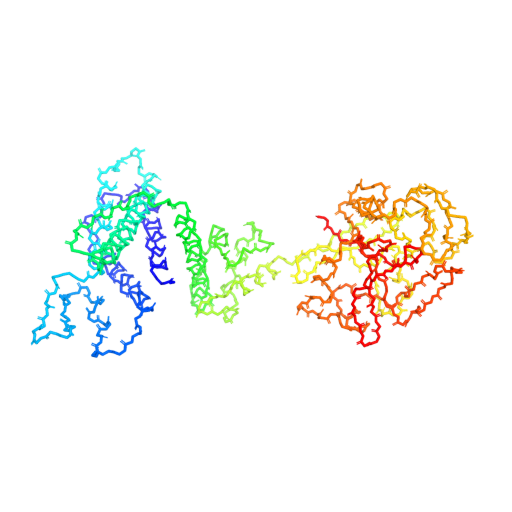9 7.476 1.276 1.00 96.56 437 GLY A O 1
ATOM 3247 N N . SER A 1 438 ? 22.416 8.238 0.772 1.00 93.38 438 SER A N 1
ATOM 3248 C CA . SER A 1 438 ? 22.928 8.217 2.155 1.00 93.38 438 SER A CA 1
ATOM 3249 C C . SER A 1 438 ? 22.210 9.172 3.109 1.00 93.38 438 SER A C 1
ATOM 3251 O O . SER A 1 438 ? 22.093 8.869 4.293 1.00 93.38 438 SER A O 1
ATOM 3253 N N . ASP A 1 439 ? 21.719 10.303 2.599 1.00 91.50 439 ASP A N 1
ATOM 3254 C CA . ASP A 1 439 ? 21.197 11.405 3.423 1.00 91.50 439 ASP A CA 1
ATOM 3255 C C . ASP A 1 439 ? 19.856 11.957 2.924 1.00 91.50 439 ASP A C 1
ATOM 3257 O O . ASP A 1 439 ? 19.348 12.945 3.451 1.00 91.50 439 ASP A O 1
ATOM 3261 N N . THR A 1 440 ? 19.292 11.363 1.870 1.00 92.19 440 THR A N 1
ATOM 3262 C CA . THR A 1 440 ? 18.048 11.839 1.257 1.00 92.19 440 THR A CA 1
ATOM 3263 C C . THR A 1 440 ? 17.185 10.677 0.791 1.00 92.19 440 THR A C 1
ATOM 3265 O O . THR A 1 440 ? 17.701 9.675 0.295 1.00 92.19 440 THR A O 1
ATOM 3268 N N . ALA A 1 441 ? 15.870 10.846 0.909 1.00 96.19 441 ALA A N 1
ATOM 3269 C CA . ALA A 1 441 ? 14.850 9.989 0.322 1.00 96.19 441 ALA A CA 1
ATOM 3270 C C . ALA A 1 441 ? 13.744 10.872 -0.259 1.00 96.19 441 ALA A C 1
ATOM 3272 O O . ALA A 1 441 ? 13.264 11.792 0.407 1.00 96.19 441 ALA A O 1
ATOM 3273 N N . GLY A 1 442 ? 13.326 10.618 -1.496 1.00 96.56 442 GLY A N 1
ATOM 3274 C CA . GLY A 1 442 ? 12.236 11.385 -2.087 1.00 96.56 442 GLY A CA 1
ATOM 3275 C C . GLY A 1 442 ? 11.863 10.952 -3.495 1.00 96.56 442 GLY A C 1
ATOM 3276 O O . GLY A 1 442 ? 12.559 10.166 -4.133 1.00 96.56 442 GLY A O 1
ATOM 3277 N N . PHE A 1 443 ? 10.741 11.478 -3.991 1.00 97.69 443 PHE A N 1
ATOM 3278 C CA . PHE A 1 443 ? 10.251 11.125 -5.320 1.00 97.69 443 PHE A CA 1
ATOM 3279 C C . PHE A 1 443 ? 10.713 12.083 -6.426 1.00 97.69 443 PHE A C 1
ATOM 3281 O O . PHE A 1 443 ? 10.311 13.255 -6.487 1.00 97.69 443 PHE A O 1
ATOM 3288 N N . GLY A 1 444 ? 11.454 11.539 -7.390 1.00 96.44 444 GLY A N 1
ATOM 3289 C CA . GLY A 1 444 ? 11.982 12.205 -8.577 1.00 96.44 444 GLY A CA 1
ATOM 3290 C C . GLY A 1 444 ? 11.148 11.982 -9.844 1.00 96.44 444 GLY A C 1
ATOM 3291 O O . GLY A 1 444 ? 10.278 11.110 -9.928 1.00 96.44 444 GLY A O 1
ATOM 3292 N N . SER A 1 445 ? 11.302 12.877 -10.826 1.00 97.75 445 SER A N 1
ATOM 3293 C CA . SER A 1 445 ? 10.768 12.654 -12.179 1.00 97.75 445 SER A CA 1
ATOM 3294 C C . SER A 1 445 ? 11.896 12.097 -13.026 1.00 97.75 445 SER A C 1
ATOM 3296 O O . SER A 1 445 ? 12.856 12.816 -13.295 1.00 97.75 445 SER A O 1
ATOM 3298 N N . THR A 1 446 ? 11.759 10.849 -13.459 1.00 98.00 446 THR A N 1
ATOM 3299 C CA . THR A 1 446 ? 12.857 10.109 -14.079 1.00 98.00 446 THR A CA 1
ATOM 3300 C C . THR A 1 446 ? 12.502 9.721 -15.504 1.00 98.00 446 THR A C 1
ATOM 3302 O O . THR A 1 446 ? 11.383 9.296 -15.813 1.00 98.00 446 THR A O 1
ATOM 3305 N N . ASN A 1 447 ? 13.473 9.897 -16.397 1.00 98.38 447 ASN A N 1
ATOM 3306 C CA . ASN A 1 447 ? 13.344 9.525 -17.797 1.00 98.38 447 ASN A CA 1
ATOM 3307 C C . ASN A 1 447 ? 12.971 8.040 -17.920 1.00 98.38 447 ASN A C 1
ATOM 3309 O O . ASN A 1 447 ? 13.586 7.173 -17.302 1.00 98.38 447 ASN A O 1
ATOM 3313 N N . ARG A 1 448 ? 11.969 7.734 -18.742 1.00 98.38 448 ARG A N 1
ATOM 3314 C CA . ARG A 1 448 ? 11.368 6.394 -18.813 1.00 98.38 448 ARG A CA 1
ATOM 3315 C C . ARG A 1 448 ? 12.332 5.317 -19.306 1.00 98.38 448 ARG A C 1
ATOM 3317 O O . ARG A 1 448 ? 12.116 4.146 -19.013 1.00 98.38 448 ARG A O 1
ATOM 3324 N N . ALA A 1 449 ? 13.384 5.708 -20.029 1.00 98.38 449 ALA A N 1
ATOM 3325 C CA . ALA A 1 449 ? 14.433 4.816 -20.525 1.00 98.38 449 ALA A CA 1
ATOM 3326 C C . ALA A 1 449 ? 15.411 4.311 -19.445 1.00 98.38 449 ALA A C 1
ATOM 3328 O O . ALA A 1 449 ? 16.239 3.456 -19.740 1.00 98.38 449 ALA A O 1
ATOM 3329 N N . TYR A 1 450 ? 15.362 4.818 -18.207 1.00 98.81 450 TYR A N 1
ATOM 3330 C CA . TYR A 1 450 ? 16.137 4.221 -17.115 1.00 98.81 450 TYR A CA 1
ATOM 3331 C C . TYR A 1 450 ? 15.599 2.835 -16.748 1.00 98.81 450 TYR A C 1
ATOM 3333 O O . TYR A 1 450 ? 14.390 2.611 -16.751 1.00 98.81 450 TYR A O 1
ATOM 3341 N N . GLY A 1 451 ? 16.501 1.921 -16.387 1.00 98.75 451 GLY A N 1
ATOM 3342 C CA . GLY A 1 451 ? 16.138 0.651 -15.765 1.00 98.75 451 GLY A CA 1
ATOM 3343 C C . GLY A 1 451 ? 16.191 0.776 -14.251 1.00 98.75 451 GLY A C 1
ATOM 3344 O O . GLY A 1 451 ? 17.293 0.872 -13.716 1.00 98.75 451 GLY A O 1
ATOM 3345 N N . LEU A 1 452 ? 15.046 0.764 -13.568 1.00 98.88 452 LEU A N 1
ATOM 3346 C CA . LEU A 1 452 ? 14.981 0.812 -12.101 1.00 98.88 452 LEU A CA 1
ATOM 3347 C C . LEU A 1 452 ? 14.299 -0.440 -11.550 1.00 98.88 452 LEU A C 1
ATOM 3349 O O . LEU A 1 452 ? 13.590 -1.151 -12.270 1.00 98.88 452 LEU A O 1
ATOM 3353 N N . SER A 1 453 ? 14.522 -0.707 -10.266 1.00 98.81 453 SER A N 1
ATOM 3354 C CA . SER A 1 453 ? 13.905 -1.849 -9.599 1.00 98.81 453 SER A CA 1
ATOM 3355 C C . SER A 1 453 ? 12.405 -1.610 -9.400 1.00 98.81 453 SER A C 1
ATOM 3357 O O . SER A 1 453 ? 11.937 -0.473 -9.341 1.00 98.81 453 SER A O 1
ATOM 3359 N N . VAL A 1 454 ? 11.634 -2.691 -9.301 1.00 98.75 454 VAL A N 1
ATOM 3360 C CA . VAL A 1 454 ? 10.190 -2.643 -9.042 1.00 98.75 454 VAL A CA 1
ATOM 3361 C C . VAL A 1 454 ? 9.884 -3.444 -7.794 1.00 98.75 454 VAL A C 1
ATOM 3363 O O . VAL A 1 454 ? 10.369 -4.566 -7.616 1.00 98.75 454 VAL A O 1
ATOM 3366 N N . ARG A 1 455 ? 9.019 -2.879 -6.957 1.00 97.88 455 ARG A N 1
ATOM 3367 C CA . ARG A 1 455 ? 8.438 -3.560 -5.815 1.00 97.88 455 ARG A CA 1
ATOM 3368 C C . ARG A 1 455 ? 6.919 -3.696 -6.057 1.00 97.88 455 ARG A C 1
ATOM 3370 O O . ARG A 1 455 ? 6.278 -2.675 -6.155 1.00 97.88 455 ARG A O 1
ATOM 3377 N N . CYS A 1 456 ? 6.340 -4.905 -6.102 1.00 98.62 456 CYS A N 1
ATOM 3378 C CA . CYS A 1 456 ? 4.885 -5.124 -6.248 1.00 98.62 456 CYS A CA 1
ATOM 3379 C C . CYS A 1 456 ? 4.084 -5.042 -4.931 1.00 98.62 456 CYS A C 1
ATOM 3381 O O . CYS A 1 456 ? 4.534 -5.589 -3.915 1.00 98.62 456 CYS A O 1
ATOM 3383 N N . ILE A 1 457 ? 2.883 -4.460 -4.985 1.00 98.69 457 ILE A N 1
ATOM 3384 C CA . ILE A 1 457 ? 1.894 -4.341 -3.896 1.00 98.69 457 ILE A CA 1
ATOM 3385 C C . ILE A 1 457 ? 0.601 -5.076 -4.275 1.00 98.69 457 ILE A C 1
ATOM 3387 O O . ILE A 1 457 ? 0.283 -5.150 -5.455 1.00 98.69 457 ILE A O 1
ATOM 3391 N N . ARG A 1 458 ? -0.119 -5.652 -3.307 1.00 97.88 458 ARG A N 1
ATOM 3392 C CA . ARG A 1 458 ? -1.414 -6.314 -3.525 1.00 97.88 458 ARG A CA 1
ATOM 3393 C C . ARG A 1 458 ? -2.507 -5.266 -3.742 1.00 97.88 458 ARG A C 1
ATOM 3395 O O . ARG A 1 458 ? -2.544 -4.276 -2.995 1.00 97.88 458 ARG A O 1
ATOM 3402 N N . ASP A 1 459 ? -3.350 -5.495 -4.742 1.00 91.50 459 ASP A N 1
ATOM 3403 C CA . ASP A 1 459 ? -4.449 -4.597 -5.122 1.00 91.50 459 ASP A CA 1
ATOM 3404 C C . ASP A 1 459 ? -5.652 -4.660 -4.169 1.00 91.50 459 ASP A C 1
ATOM 3406 O O . ASP A 1 459 ? -5.859 -5.707 -3.502 1.00 91.50 459 ASP A O 1
#

Foldseek 3Di:
DQLQLLLQVVLVCVCVVQVPDPPCPPPPVPPPDDVVVVVVVSLLVSLVRVPPDDDDDDDDPPSCQLSDQPDWRWDDDPDPDIDTDPDHPSRVLVVQLVVLLVVLVVPDDPVCSVCSSVSSSVSSVVSVLVVVQVVVQVVVQVVVQVVVVVPDPDRDGDGDDDDPCPVVCVVSVVSNLASLQVVLLLLLQDQLADQHQDPQAPVSLCSHPPRAPLDDNVCVVVLSCLSPVHRPLAHNSGDPVSSNVSSCVSRPDDWDWDDDPNAIWTWDAFPQPRFIWTQAFAQARDRDPALQPQSRLGFFDQQLAAPLLQRHLPWAEDCDAAADRYDNPNHQHADDFHRHPPDQQLPLSLQQQDAVHVRPRDGHQKGFAAPVRVCSQECVDPVQHHFASVSCCVGSNNFHQQAKQHRHHRDGPRRRFKAWEFHSDTDRRFGWIWIHGHGGTDIDGGGSSMTHITIMIGD

Sequence (459 aa):
MTNTIIKIKLIHFLKNTFTKTPAQAVNIARAGSTALTKLKYLFSVSLLTLSLNVVSDTQQFNKAAYLDFSKPYTYNWNNTQAVNKKDNQATTLLKEVASTVRNTLGGTDSNNANQFGKTLSTNVANQLKNKAISTTEGFINDKANEYANSIGSGRSEISIYGIDSQALVTAVNATVTAAASSSVLADIGTDANTASTSDTTIAEFGAILPALTGFVDANLAAYQAYINDNPGSFSSPATQAEVQAMITAVNPFVAETVMFKGSTYKTVKSPDTNRIWLDRNLGATQVCASSTDSACYGNLYQWGRNDDGHESRTSGITATLATTITPAINKFITSSSDWSTADSTGSSRTSAWADGGANDICPAGFSVPTEAELTADTAGATTTDVINSATAFSSFLKIPVAGYRYRANGALNDVGSDVYLWSRSARGSNGRSLDIGSDTAGFGSTNRAYGLSVRCIRD